Protein AF-A0A496R354-F1 (afdb_monomer)

pLDDT: mean 85.85, std 15.13, range [29.33, 98.62]

Nearest PDB structures (foldseek):
  5o6y-assembly1_A  TM=9.065E-01  e=8.892E-13  Bacillus cereus ATCC 14579
  6hm9-assembly1_A  TM=7.167E-01  e=6.277E-15  Bacillus anthracis
  7bkf-assembly1_A  TM=7.171E-01  e=6.649E-15  Bacillus anthracis
  5o6y-assembly4_D  TM=8.500E-01  e=4.455E-13  Bacillus cereus ATCC 14579
  2j13-assembly1_A  TM=8.876E-01  e=2.663E-10  Bacillus anthracis str. Ames

Secondary structure (DSSP, 8-state):
----PPP---TT--EEEE-TTSS-EEEEETTEEEEE-TTT--EEEEEE-SSEEEEEESSSSEEEEEESS-EEEEESSSS-EEEEE-SS-SEEEE-TTS-EEEEETTEEEEEETTTTEEEEES----TT-BPPP-EETTEEEEEETTEEEEEETTTTEEEESS--TTTTHHHH--------TT-GGGTEE-B--SSS-SEEEEEEEE-S--TTHHHHHHHHHHTT---EEEE-HHHHHH-HHHHHHHHHTT-EEEE--SS---TT-TTS---HHHHHHHHHHHHHHHHHHHS-PPPSEE--GGG---HHHHHHHHHTTPEEE--S----TT--TTSTTS-GGG---HHHHHHHHHHH--TTBEEEEEES--S--SS-GGGGHHHHHHHHHHTTPEE--HHHHHH----

Radius of gyration: 27.05 Å; Cα contacts (8 Å, |Δi|>4): 792; chains: 1; bounding box: 63×54×78 Å

Solvent-accessible surface area (backbone atoms only — not comparable to full-atom values): 23018 Å² total; per-residue (Å²): 133,84,86,79,86,77,88,78,91,57,81,64,63,76,48,76,48,66,31,93,87,54,68,38,28,39,33,37,21,66,58,20,36,40,33,22,34,67,91,78,64,46,77,75,47,75,46,81,33,90,44,47,74,47,74,47,68,79,51,91,53,32,34,37,38,36,26,68,46,37,28,33,41,32,40,75,84,47,96,55,66,48,51,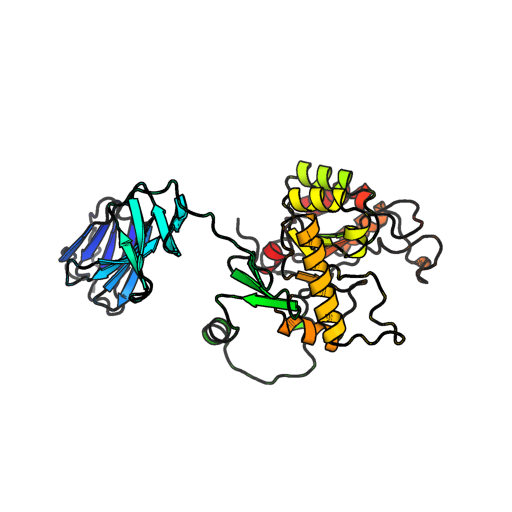69,47,67,64,39,68,81,45,64,23,28,40,95,83,71,42,46,34,36,30,39,95,92,40,33,32,36,54,38,78,93,77,70,33,57,39,82,46,92,70,75,86,61,93,60,47,41,72,77,75,51,65,54,98,50,35,38,52,51,78,54,98,91,37,46,34,39,33,32,62,76,82,38,41,43,41,54,73,77,61,66,84,68,67,63,50,69,74,73,58,81,78,95,77,77,96,61,102,74,58,63,74,80,61,38,51,30,56,35,46,71,79,68,58,42,38,29,23,56,30,35,38,34,46,71,39,67,54,62,47,69,59,46,54,50,51,35,54,76,70,71,53,47,31,27,35,28,43,14,30,47,20,43,74,72,36,49,69,63,44,33,54,52,64,68,69,68,44,50,42,24,35,26,31,33,59,89,56,73,80,81,42,82,94,52,82,75,43,43,68,51,54,40,51,29,46,36,50,25,45,50,54,47,25,73,67,54,79,48,80,56,50,58,40,30,35,46,48,93,65,62,81,50,72,54,56,51,56,41,32,53,78,30,61,37,44,39,46,48,62,61,42,81,51,60,76,73,54,28,73,83,33,88,74,77,54,44,92,70,54,69,50,35,68,57,31,41,53,50,41,69,72,67,60,50,43,11,27,23,37,64,43,65,42,28,72,87,57,62,53,99,60,52,48,64,81,45,42,68,59,44,51,51,52,41,46,74,72,61,36,46,69,32,26,61,69,43,38,68,77,51,79,75,134

Sequence (407 aa):
GENSFRNMNVPQLRRFVPSEDRRFMALLQDNGVSIRNPDTLKELRFLNHPDPRNLFWTDNAQVLIIGGRRIERVSTESNESDLLALSQVDKAGFDSQETLRAISGGRFYRWQADSKRWMETADTSTQALRIPRYETPGNRVYMEENNIIVRTINGFGNRMLFGGTDSIKNALSVSPESVSLNNIDEQVFSHGSRTRGKTVSLVFNAIDGDLGLGDVLSILKDYNLKVTFFINGDFIRRHPESTRILAESGHETASLFYTYMNMTDLRYRIDKNFVVKGLGRNEDIFFQETGKELSTFWHAPWYVVSPSILEATQEMNYLYIGRDVDPLDWIVSDGSTGIRDMYMRSADLVERVLEDVRPGSIIPVRIGRPGERDDYLFQMLDLLINGLLNGGYDIVTVGELKIGFRD

Structure (mmCIF, N/CA/C/O backbone):
data_AF-A0A496R354-F1
#
_entry.id   AF-A0A496R354-F1
#
loop_
_atom_site.group_PDB
_atom_site.id
_atom_site.type_symbol
_atom_site.label_atom_id
_atom_site.label_alt_id
_atom_site.label_comp_id
_atom_site.label_asym_id
_atom_site.label_entity_id
_atom_site.label_seq_id
_atom_site.pdbx_PDB_ins_code
_atom_site.Cartn_x
_atom_site.Cartn_y
_atom_site.Cartn_z
_atom_site.occupancy
_atom_site.B_iso_or_equiv
_atom_site.auth_seq_id
_atom_site.auth_comp_id
_atom_site.auth_asym_id
_atom_site.auth_atom_id
_atom_site.pdbx_PDB_model_num
ATOM 1 N N . GLY A 1 1 ? 1.263 -30.623 50.422 1.00 39.59 1 GLY A N 1
ATOM 2 C CA . GLY A 1 1 ? -0.031 -29.977 50.158 1.00 39.59 1 GLY A CA 1
ATOM 3 C C . GLY A 1 1 ? -0.560 -30.571 48.885 1.00 39.59 1 GLY A C 1
ATOM 4 O O . GLY A 1 1 ? 0.072 -30.387 47.856 1.00 39.59 1 GLY A O 1
ATOM 5 N N . GLU A 1 2 ? -1.602 -31.390 48.974 1.00 45.03 2 GLU A N 1
ATOM 6 C CA . GLU A 1 2 ? -2.209 -32.021 47.803 1.00 45.03 2 GLU A CA 1
ATOM 7 C C . GLU A 1 2 ? -2.917 -30.956 46.963 1.00 45.03 2 GLU A C 1
ATOM 9 O O . GLU A 1 2 ? -3.759 -30.214 47.467 1.00 45.03 2 GLU A O 1
ATOM 14 N N . ASN A 1 3 ? -2.568 -30.872 45.681 1.00 47.44 3 ASN A N 1
ATOM 15 C CA . ASN A 1 3 ? -3.302 -30.056 44.724 1.00 47.44 3 ASN A CA 1
ATOM 16 C C . ASN A 1 3 ? -4.665 -30.718 44.485 1.00 47.44 3 ASN A C 1
ATOM 18 O O . ASN A 1 3 ? -4.781 -31.647 43.687 1.00 47.44 3 ASN A O 1
ATOM 22 N N . SER A 1 4 ? -5.698 -30.268 45.199 1.00 59.19 4 SER A N 1
ATOM 23 C CA . SER A 1 4 ? -7.068 -30.716 44.960 1.00 59.19 4 SER A CA 1
ATOM 24 C C . SER A 1 4 ? -7.649 -29.963 43.762 1.00 59.19 4 SER A C 1
ATOM 26 O O . SER A 1 4 ? -7.869 -28.753 43.834 1.00 59.19 4 SER A O 1
ATOM 28 N N . PHE A 1 5 ? -7.928 -30.668 42.670 1.00 58.47 5 PHE A N 1
ATOM 29 C CA . PHE A 1 5 ? -8.654 -30.110 41.531 1.00 58.47 5 PHE A CA 1
ATOM 30 C C . PHE A 1 5 ? -10.160 -30.182 41.803 1.00 58.47 5 PHE A C 1
ATOM 32 O O . PHE A 1 5 ? -10.704 -31.255 42.057 1.00 58.47 5 PHE A O 1
ATOM 39 N N . ARG A 1 6 ? -10.847 -29.036 41.755 1.00 67.12 6 ARG A N 1
ATOM 40 C CA . ARG A 1 6 ? -12.313 -28.956 41.818 1.00 67.12 6 ARG A CA 1
ATOM 41 C C . ARG A 1 6 ? -12.852 -28.680 40.421 1.00 67.12 6 ARG A C 1
ATOM 43 O O . ARG A 1 6 ? -12.445 -27.712 39.788 1.00 67.12 6 ARG A O 1
ATOM 50 N N . ASN A 1 7 ? -13.768 -29.521 39.947 1.00 67.31 7 ASN A N 1
ATOM 51 C CA . ASN A 1 7 ? -14.420 -29.303 38.662 1.00 67.31 7 ASN A CA 1
ATOM 52 C C . ASN A 1 7 ? -15.418 -28.139 38.778 1.00 67.31 7 ASN A C 1
ATOM 54 O O . ASN A 1 7 ? -16.369 -28.197 39.561 1.00 67.31 7 ASN A O 1
ATOM 58 N N . MET A 1 8 ? -15.191 -27.079 38.006 1.00 67.31 8 MET A N 1
ATOM 59 C CA . MET A 1 8 ? -16.120 -25.966 37.857 1.00 67.31 8 MET A CA 1
ATOM 60 C C . MET A 1 8 ? -17.138 -26.306 36.773 1.00 67.31 8 MET A C 1
ATOM 62 O O . MET A 1 8 ? -16.877 -26.122 35.587 1.00 67.31 8 MET A O 1
ATOM 66 N N . ASN A 1 9 ? -18.323 -26.763 37.174 1.00 71.38 9 ASN A N 1
ATOM 67 C CA . ASN A 1 9 ? -19.427 -26.955 36.238 1.00 71.38 9 ASN A CA 1
ATOM 68 C C . ASN A 1 9 ? -20.041 -25.589 35.874 1.00 71.38 9 ASN A C 1
ATOM 70 O O . ASN A 1 9 ? -21.011 -25.142 36.486 1.00 71.38 9 ASN A O 1
ATOM 74 N N . VAL A 1 10 ? -19.404 -24.887 34.934 1.00 73.12 10 VAL A N 1
ATOM 75 C CA . VAL A 1 10 ? -19.848 -23.590 34.408 1.00 73.12 10 VAL A CA 1
ATOM 76 C C . VAL A 1 10 ? -20.311 -23.806 32.969 1.00 73.12 10 VAL A C 1
ATOM 78 O O . VAL A 1 10 ? -19.475 -24.011 32.086 1.00 73.12 10 VAL A O 1
ATOM 81 N N . PRO A 1 11 ? -21.629 -23.786 32.711 1.00 72.25 11 PRO A N 1
ATOM 82 C CA . PRO A 1 11 ? -22.158 -23.958 31.367 1.00 72.25 11 PRO A CA 1
ATOM 83 C C . PRO A 1 11 ? -21.615 -22.879 30.429 1.00 72.25 11 PRO A C 1
ATOM 85 O O . PRO A 1 11 ? -21.578 -21.703 30.799 1.00 72.25 11 PRO A O 1
ATOM 88 N N . GLN A 1 12 ? -21.233 -23.279 29.213 1.00 79.56 12 GLN A N 1
ATOM 89 C CA . GLN A 1 12 ? -20.872 -22.358 28.126 1.00 79.56 12 GLN A CA 1
ATOM 90 C C . GLN A 1 12 ? -19.709 -21.406 28.467 1.00 79.56 12 GLN A C 1
ATOM 92 O O . GLN A 1 12 ? -19.642 -20.285 27.965 1.00 79.56 12 GLN A O 1
ATOM 97 N N . LEU A 1 13 ? -18.782 -21.838 29.329 1.00 84.94 13 LEU A N 1
ATOM 98 C CA . LEU A 1 13 ? -17.576 -21.076 29.639 1.00 84.94 13 LEU A CA 1
ATOM 99 C C . LEU A 1 13 ? -16.685 -20.965 28.396 1.00 84.94 13 LEU A C 1
ATOM 101 O O . LEU A 1 13 ? -16.155 -21.963 27.913 1.00 84.94 13 LEU A O 1
ATOM 105 N N . ARG A 1 14 ? -16.472 -19.739 27.917 1.00 85.19 14 ARG A N 1
ATOM 106 C CA . ARG A 1 14 ? -15.541 -19.446 26.818 1.00 85.19 14 ARG A CA 1
ATOM 107 C C . ARG A 1 14 ? -14.157 -19.061 27.315 1.00 85.19 14 ARG A C 1
ATOM 109 O O . ARG A 1 14 ? -13.154 -19.399 26.693 1.00 85.19 14 ARG A O 1
ATOM 116 N N . ARG A 1 15 ? -14.099 -18.303 28.412 1.00 86.56 15 ARG A N 1
ATOM 117 C CA . ARG A 1 15 ? -12.855 -17.736 28.944 1.00 86.56 15 ARG A CA 1
ATOM 118 C C . ARG A 1 15 ? -12.978 -17.457 30.433 1.00 86.56 15 ARG A C 1
ATOM 120 O O . ARG A 1 15 ? -14.046 -17.078 30.898 1.00 86.56 15 ARG A O 1
ATOM 127 N N . PHE A 1 16 ? -11.871 -17.564 31.157 1.00 88.56 16 PHE A N 1
ATOM 128 C CA . PHE A 1 16 ? -11.748 -17.050 32.518 1.00 88.56 16 PHE A CA 1
ATOM 129 C C . PHE A 1 16 ? -10.645 -15.990 32.567 1.00 88.56 16 PHE A C 1
ATOM 131 O O . PHE A 1 16 ? -9.618 -16.133 31.900 1.00 88.56 16 PHE A O 1
ATOM 138 N N . VAL A 1 17 ? -10.861 -14.922 33.331 1.00 89.75 17 VAL A N 1
ATOM 139 C CA . VAL A 1 17 ? -9.905 -13.821 33.490 1.00 89.75 17 VAL A CA 1
ATOM 140 C C . VAL A 1 17 ? -9.882 -13.386 34.962 1.00 89.75 17 VAL A C 1
ATOM 142 O O . VAL A 1 17 ? -10.881 -12.846 35.453 1.00 89.75 17 VAL A O 1
ATOM 145 N N . PRO A 1 18 ? -8.785 -13.636 35.699 1.00 88.75 18 PRO A N 1
ATOM 146 C CA . PRO A 1 18 ? -8.646 -13.163 37.074 1.00 88.75 18 PRO A CA 1
ATOM 147 C C . PRO A 1 18 ? -8.460 -11.639 37.119 1.00 88.75 18 PRO A C 1
ATOM 149 O O . PRO A 1 18 ? -7.904 -11.061 36.182 1.00 88.75 18 PRO A O 1
ATOM 152 N N . SER A 1 19 ? -8.906 -11.002 38.205 1.00 87.69 19 SER A N 1
ATOM 153 C CA . SER A 1 19 ? -8.542 -9.614 38.512 1.00 87.69 19 SER A CA 1
ATOM 154 C C . SER A 1 19 ? -7.043 -9.504 38.799 1.00 87.69 19 SER A C 1
ATOM 156 O O . SER A 1 19 ? -6.378 -10.501 39.099 1.00 87.69 19 SER A O 1
ATOM 158 N N . GLU A 1 20 ? -6.500 -8.290 38.725 1.00 84.75 20 GLU A N 1
ATOM 159 C CA . GLU A 1 20 ? -5.068 -8.034 38.920 1.00 84.75 20 GLU A CA 1
ATOM 160 C C . GLU A 1 20 ? -4.589 -8.488 40.309 1.00 84.75 20 GLU A C 1
ATOM 162 O O . GLU A 1 20 ? -3.573 -9.170 40.445 1.00 84.75 20 GLU A O 1
ATOM 167 N N . ASP A 1 21 ? -5.392 -8.206 41.335 1.00 84.81 21 ASP A N 1
ATOM 168 C CA . ASP A 1 21 ? -5.161 -8.634 42.718 1.00 84.81 21 ASP A CA 1
ATOM 169 C C . ASP A 1 21 ? -5.607 -10.077 43.018 1.00 84.81 21 ASP A C 1
ATOM 171 O O . ASP A 1 21 ? -5.466 -10.550 44.148 1.00 84.81 21 ASP A O 1
ATOM 175 N N . ARG A 1 22 ? -6.167 -10.773 42.020 1.00 84.75 22 ARG A N 1
ATOM 176 C CA . ARG A 1 22 ? -6.720 -12.130 42.112 1.00 84.75 22 ARG A CA 1
ATOM 177 C C . ARG A 1 22 ? -7.799 -12.312 43.184 1.00 84.75 22 ARG A C 1
ATOM 179 O O . ARG A 1 22 ? -8.060 -13.444 43.579 1.00 84.75 22 ARG A O 1
ATOM 186 N N . ARG A 1 23 ? -8.457 -11.244 43.649 1.00 85.69 23 ARG A N 1
ATOM 187 C CA . ARG A 1 23 ? -9.617 -11.344 44.556 1.00 85.69 23 ARG A CA 1
ATOM 188 C C . ARG A 1 23 ? -10.891 -11.767 43.832 1.00 85.69 23 ARG A C 1
ATOM 190 O O . ARG A 1 23 ? -11.791 -12.330 44.457 1.00 85.69 23 ARG A O 1
ATOM 197 N N . PHE A 1 24 ? -10.963 -11.523 42.526 1.00 89.25 24 PHE A N 1
ATOM 198 C CA . PHE A 1 24 ? -12.112 -11.843 41.695 1.00 89.25 24 PHE A CA 1
ATOM 199 C C . PHE A 1 24 ? -11.705 -12.647 40.464 1.00 89.25 24 PHE A C 1
ATOM 201 O O . PHE A 1 24 ? -10.584 -12.568 39.961 1.00 89.25 24 PHE A O 1
ATOM 208 N N . MET A 1 25 ? -12.657 -13.420 39.956 1.00 90.12 25 MET A N 1
ATOM 209 C CA . MET A 1 25 ? -12.537 -14.150 38.705 1.00 90.12 25 MET A CA 1
ATOM 210 C C . MET A 1 25 ? -13.749 -13.847 37.834 1.00 90.12 25 MET A C 1
ATOM 212 O O . MET A 1 25 ? -14.879 -14.107 38.240 1.00 90.12 25 MET A O 1
ATOM 216 N N . ALA A 1 26 ? -13.514 -13.317 36.636 1.00 91.38 26 ALA A N 1
ATOM 217 C CA . ALA A 1 26 ? -14.548 -13.127 35.632 1.00 91.38 26 ALA A CA 1
ATOM 218 C C . ALA A 1 26 ? -14.591 -14.335 34.692 1.00 91.38 26 ALA A C 1
ATOM 220 O O . ALA A 1 26 ? -13.569 -14.752 34.147 1.00 91.38 26 ALA A O 1
ATOM 221 N N . LEU A 1 27 ? -15.781 -14.885 34.493 1.00 92.19 27 LEU A N 1
ATOM 222 C CA . LEU A 1 27 ? -16.057 -16.020 33.626 1.00 92.19 27 LEU A CA 1
ATOM 223 C C . LEU A 1 27 ? -16.936 -15.552 32.472 1.00 92.19 27 LEU A C 1
ATOM 225 O O . LEU A 1 27 ? -18.087 -15.176 32.677 1.00 92.19 27 LEU A O 1
ATOM 229 N N . LEU A 1 28 ? -16.382 -15.564 31.266 1.00 91.94 28 LEU A N 1
ATOM 230 C CA . LEU A 1 28 ? -17.064 -15.188 30.036 1.00 91.94 28 LEU A CA 1
ATOM 231 C C . LEU A 1 28 ? -17.943 -16.347 29.553 1.00 91.94 28 LEU A C 1
ATOM 233 O O . LEU A 1 28 ? -17.433 -17.443 29.303 1.00 91.94 28 LEU A O 1
ATOM 237 N N . GLN A 1 29 ? -19.235 -16.087 29.388 1.00 91.56 29 GLN A 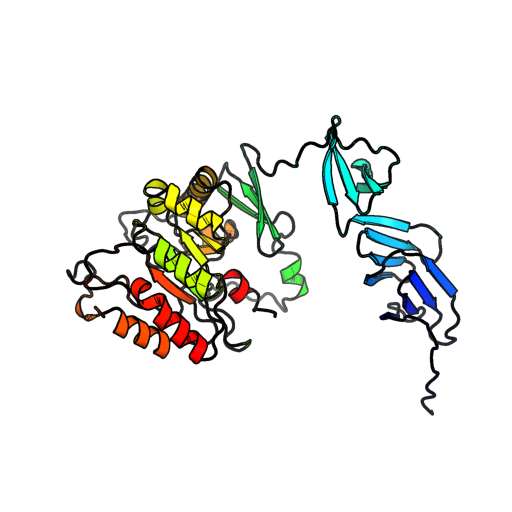N 1
ATOM 238 C CA . GLN A 1 29 ? -20.250 -17.040 28.934 1.00 91.56 29 GLN A CA 1
ATOM 239 C C . GLN A 1 29 ? -21.018 -16.468 27.734 1.00 91.56 29 GLN A C 1
ATOM 241 O O . GLN A 1 29 ? -20.918 -15.279 27.443 1.00 91.56 29 GLN A O 1
ATOM 246 N N . ASP A 1 30 ? -21.802 -17.292 27.036 1.00 87.88 30 ASP A N 1
ATOM 247 C CA . ASP A 1 30 ? -22.522 -16.881 25.816 1.00 87.88 30 ASP A CA 1
ATOM 248 C C . ASP A 1 30 ? -23.479 -15.690 26.026 1.00 87.88 30 ASP A C 1
ATOM 250 O O . ASP A 1 30 ? -23.699 -14.904 25.110 1.00 87.88 30 ASP A O 1
ATOM 254 N N . ASN A 1 31 ? -24.035 -15.543 27.229 1.00 89.00 31 ASN A N 1
ATOM 255 C CA . ASN A 1 31 ? -25.054 -14.550 27.580 1.00 89.00 31 ASN A CA 1
ATOM 256 C C . ASN A 1 31 ? -24.581 -13.495 28.599 1.00 89.00 31 ASN A C 1
ATOM 258 O O . ASN A 1 31 ? -25.395 -12.718 29.112 1.00 89.00 31 ASN A O 1
ATOM 262 N N . GLY A 1 32 ? -23.290 -13.471 28.941 1.00 91.12 32 GLY A N 1
ATOM 263 C CA . GLY A 1 32 ? -22.784 -12.527 29.930 1.00 91.12 32 GLY A CA 1
ATOM 264 C C . GLY A 1 32 ? -21.460 -12.909 30.573 1.00 91.12 32 GLY A C 1
ATOM 265 O O . GLY A 1 32 ? -20.679 -13.702 30.049 1.00 91.12 32 GLY A O 1
ATOM 266 N N . VAL A 1 33 ? -21.206 -12.297 31.726 1.00 91.69 33 VAL A N 1
ATOM 267 C CA . VAL A 1 33 ? -19.998 -12.506 32.525 1.00 91.69 33 VAL A CA 1
ATOM 268 C C . VAL A 1 33 ? -20.383 -12.810 33.969 1.00 91.69 33 VAL A C 1
ATOM 270 O O . VAL A 1 33 ? -21.005 -11.986 34.633 1.00 91.69 33 VAL A O 1
ATOM 273 N N . SER A 1 34 ? -19.960 -13.960 34.487 1.00 91.88 34 SER A N 1
ATOM 274 C CA . SER A 1 34 ? -20.090 -14.309 35.905 1.00 91.88 34 SER A CA 1
ATOM 275 C C . SER A 1 34 ? -18.842 -13.867 36.674 1.00 91.88 34 SER A C 1
ATOM 277 O O . SER A 1 34 ? -17.731 -14.286 36.359 1.00 91.88 34 SER A O 1
ATOM 279 N N . ILE A 1 35 ? -19.010 -13.018 37.686 1.00 91.19 35 ILE A N 1
ATOM 280 C CA . ILE A 1 35 ? -17.955 -12.621 38.621 1.00 91.19 35 ILE A CA 1
ATOM 281 C C . ILE A 1 35 ? -18.027 -13.535 39.840 1.00 91.19 35 ILE A C 1
ATOM 283 O O . ILE A 1 35 ? -19.060 -13.627 40.508 1.00 91.19 35 ILE A O 1
ATOM 287 N N . ARG A 1 36 ? -16.923 -14.212 40.147 1.00 90.56 36 ARG A N 1
ATOM 288 C CA . ARG A 1 36 ? -16.831 -15.209 41.216 1.00 90.56 36 ARG A CA 1
ATOM 289 C C . ARG A 1 36 ? -15.663 -14.936 42.146 1.00 90.56 36 ARG A C 1
ATOM 291 O O . ARG A 1 36 ? -14.668 -14.328 41.756 1.00 90.56 36 ARG A O 1
ATOM 298 N N . ASN A 1 37 ? -15.774 -15.435 43.371 1.00 88.38 37 ASN A N 1
ATOM 299 C CA . ASN A 1 37 ? -14.633 -15.522 44.272 1.00 88.38 37 ASN A CA 1
ATOM 300 C C . ASN A 1 37 ? -13.766 -16.742 43.873 1.00 88.38 37 ASN A C 1
ATOM 302 O O . ASN A 1 37 ? -14.313 -17.839 43.750 1.00 88.38 37 ASN A O 1
ATOM 306 N N . PRO A 1 38 ? -12.448 -16.584 43.664 1.00 85.75 38 PRO A N 1
ATOM 307 C CA . PRO A 1 38 ? -11.589 -17.651 43.151 1.00 85.75 38 PRO A CA 1
ATOM 308 C C . PRO A 1 38 ? -11.372 -18.803 44.143 1.00 85.75 38 PRO A C 1
ATOM 310 O O . PRO A 1 38 ? -11.247 -19.945 43.708 1.00 85.75 38 PRO A O 1
ATOM 313 N N . ASP A 1 39 ? -11.394 -18.541 45.453 1.00 84.88 39 ASP A N 1
ATOM 314 C CA . ASP A 1 39 ? -11.151 -19.564 46.484 1.00 84.88 39 ASP A CA 1
ATOM 315 C C . ASP A 1 39 ? -12.384 -20.445 46.729 1.00 84.88 39 ASP A C 1
ATOM 317 O O . ASP A 1 39 ? -12.306 -21.665 46.891 1.00 84.88 39 ASP A O 1
ATOM 321 N N . THR A 1 40 ? -13.557 -19.814 46.770 1.00 85.75 40 THR A N 1
ATOM 322 C CA . THR A 1 40 ? -14.833 -20.471 47.089 1.00 85.75 40 THR A CA 1
ATOM 323 C C . THR A 1 40 ? -15.617 -20.886 45.850 1.00 85.75 40 THR A C 1
ATOM 325 O O . THR A 1 40 ? -16.540 -21.691 45.965 1.00 85.75 40 THR A O 1
ATOM 328 N N . LEU A 1 41 ? -15.280 -20.334 44.679 1.00 81.50 41 LEU A N 1
ATOM 329 C CA . LEU A 1 41 ? -15.996 -20.479 43.404 1.00 81.50 41 LEU A CA 1
ATOM 330 C C . LEU A 1 41 ? -17.457 -20.012 43.439 1.00 81.50 41 LEU A C 1
ATOM 332 O O . LEU A 1 41 ? -18.214 -20.253 42.494 1.00 81.50 41 LEU A O 1
ATOM 336 N N . LYS A 1 42 ? -17.858 -19.327 44.514 1.00 87.50 42 LYS A N 1
ATOM 337 C CA . LYS A 1 42 ? -19.197 -18.774 44.663 1.00 87.50 42 LYS A CA 1
ATOM 338 C C . LYS A 1 42 ? -19.378 -17.626 43.677 1.00 87.50 42 LYS A C 1
ATOM 340 O O . LYS A 1 42 ? -18.540 -16.725 43.603 1.00 87.50 42 LYS A O 1
ATOM 345 N N . GLU A 1 43 ? -20.484 -17.662 42.941 1.00 88.69 43 GLU A N 1
ATOM 346 C CA . GLU A 1 43 ? -20.899 -16.541 42.109 1.00 88.69 43 GLU A CA 1
ATOM 347 C C . GLU A 1 43 ? -21.288 -15.361 42.996 1.00 88.69 43 GLU A C 1
ATOM 349 O O . GLU A 1 43 ? -22.134 -15.477 43.884 1.00 88.69 43 GLU A O 1
ATOM 354 N N . LEU A 1 44 ? -20.606 -14.243 42.776 1.00 89.00 44 LEU A N 1
ATOM 355 C CA . LEU A 1 44 ? -20.870 -12.981 43.451 1.00 89.00 44 LEU A CA 1
ATOM 356 C C . LEU A 1 44 ? -21.882 -12.171 42.649 1.00 89.00 44 LEU A C 1
ATOM 358 O O . LEU A 1 44 ? -22.755 -11.530 43.230 1.00 89.00 44 LEU A O 1
ATOM 362 N N . ARG A 1 45 ? -21.763 -12.202 41.315 1.00 89.69 45 ARG A N 1
ATOM 363 C CA . ARG A 1 45 ? -22.610 -11.425 40.414 1.00 89.69 45 ARG A CA 1
ATOM 364 C C . ARG A 1 45 ? -22.605 -11.982 38.997 1.00 89.69 45 ARG A C 1
ATOM 366 O O . ARG A 1 45 ? -21.599 -12.525 38.554 1.00 89.69 45 ARG A O 1
ATOM 373 N N . PHE A 1 46 ? -23.692 -11.757 38.269 1.00 90.44 46 PHE A N 1
ATOM 374 C CA . PHE A 1 46 ? -23.779 -12.004 36.835 1.00 90.44 46 PHE A CA 1
ATOM 375 C C . PHE A 1 46 ? -24.049 -10.694 36.085 1.00 90.44 46 PHE A C 1
ATOM 377 O O . PHE A 1 46 ? -24.963 -9.947 36.438 1.00 90.44 46 PHE A O 1
ATOM 384 N N . LEU A 1 47 ? -23.239 -10.401 35.071 1.00 90.00 47 LEU A N 1
ATOM 385 C CA . LEU A 1 47 ? -23.344 -9.224 34.215 1.00 90.00 47 LEU A CA 1
ATOM 386 C C . LEU A 1 47 ? -23.933 -9.656 32.871 1.00 90.00 47 LEU A C 1
ATOM 388 O O . LEU A 1 47 ? -23.259 -10.306 32.072 1.00 90.00 47 LEU A O 1
ATOM 392 N N . ASN A 1 48 ? -25.193 -9.297 32.626 1.00 89.62 48 ASN A N 1
ATOM 393 C CA . ASN A 1 48 ? -25.876 -9.625 31.377 1.00 89.62 48 ASN A CA 1
ATOM 394 C C . ASN A 1 48 ? -25.230 -8.890 30.199 1.00 89.62 48 ASN A C 1
ATOM 396 O O . ASN A 1 48 ? -25.117 -7.664 30.212 1.00 89.62 48 ASN A O 1
ATOM 400 N N . HIS A 1 49 ? -24.882 -9.628 29.148 1.00 89.06 49 HIS A N 1
ATOM 401 C CA . HIS A 1 49 ? -24.417 -9.042 27.898 1.00 89.06 49 HIS A CA 1
ATOM 402 C C . HIS A 1 49 ? -24.882 -9.913 26.718 1.00 89.06 49 HIS A C 1
ATOM 404 O O . HIS A 1 49 ? -24.697 -11.124 26.762 1.00 89.06 49 HIS A O 1
ATOM 410 N N . PRO A 1 50 ? -25.473 -9.342 25.652 1.00 86.50 50 PRO A N 1
ATOM 411 C CA . PRO A 1 50 ? -26.139 -10.130 24.609 1.00 86.50 50 PRO A CA 1
ATOM 412 C C . PRO A 1 50 ? -25.193 -10.981 23.749 1.00 86.50 50 PRO A C 1
ATOM 414 O O . PRO A 1 50 ? -25.604 -12.022 23.255 1.00 86.50 50 PRO A O 1
ATOM 417 N N . ASP A 1 51 ? -23.956 -10.525 23.535 1.00 89.94 51 ASP A N 1
ATOM 418 C CA . ASP A 1 51 ? -22.941 -11.261 22.763 1.00 89.94 51 ASP A CA 1
ATOM 419 C C . ASP A 1 51 ? -21.521 -10.856 23.195 1.00 89.94 51 ASP A C 1
ATOM 421 O O . ASP A 1 51 ? -20.879 -10.044 22.518 1.00 89.94 51 ASP A O 1
ATOM 425 N N . PRO A 1 52 ? -21.049 -11.283 24.380 1.00 90.81 52 PRO A N 1
ATOM 426 C CA . PRO A 1 52 ? -19.730 -10.916 24.864 1.00 90.81 52 PRO A CA 1
ATOM 427 C C . PRO A 1 52 ? -18.669 -11.805 24.188 1.00 90.81 52 PRO A C 1
ATOM 429 O O . PRO A 1 52 ? -18.745 -13.034 24.183 1.00 90.81 52 PRO A O 1
ATOM 432 N N . ARG A 1 53 ? -17.663 -11.176 23.575 1.00 90.38 53 ARG A N 1
ATOM 433 C CA . ARG A 1 53 ? -16.599 -11.863 22.820 1.00 90.38 53 ARG A CA 1
ATOM 434 C C . ARG A 1 53 ? -15.296 -11.900 23.593 1.00 90.38 53 ARG A C 1
ATOM 436 O O . ARG A 1 53 ? -14.561 -12.880 23.520 1.00 90.38 53 ARG A O 1
ATOM 443 N N . ASN A 1 54 ? -15.016 -10.831 24.329 1.00 91.50 54 ASN A N 1
ATOM 444 C CA . ASN A 1 54 ? -13.828 -10.714 25.150 1.00 91.50 54 ASN A CA 1
ATOM 445 C C . ASN A 1 54 ? -14.103 -9.866 26.395 1.00 91.50 54 ASN A C 1
ATOM 447 O O . ASN A 1 54 ? -15.092 -9.133 26.452 1.00 91.50 54 ASN A O 1
ATOM 451 N N . LEU A 1 55 ? -13.223 -9.965 27.386 1.00 91.12 55 LEU A N 1
ATOM 452 C CA . LEU A 1 55 ? -13.306 -9.197 28.620 1.00 91.12 55 LEU A CA 1
ATOM 453 C C . LEU A 1 55 ? -11.909 -8.877 29.157 1.00 91.12 55 LEU A C 1
ATOM 455 O O . LEU A 1 55 ? -11.010 -9.717 29.107 1.00 91.12 55 LEU A O 1
ATOM 459 N N . PHE A 1 56 ? -11.775 -7.672 29.709 1.00 91.19 56 PHE A N 1
ATOM 460 C CA . PHE A 1 56 ? -10.603 -7.201 30.437 1.00 91.19 56 PHE A CA 1
ATOM 461 C C . PHE A 1 56 ? -11.028 -6.510 31.732 1.00 91.19 56 PHE A C 1
ATOM 463 O O . PHE A 1 56 ? -12.055 -5.839 31.767 1.00 91.19 56 PHE A O 1
ATOM 470 N N . TRP A 1 57 ? -10.235 -6.641 32.788 1.00 88.56 57 TRP A N 1
ATOM 471 C CA . TRP A 1 57 ? -10.371 -5.788 33.967 1.00 88.56 57 TRP A CA 1
ATOM 472 C C . TRP A 1 57 ? -9.698 -4.447 33.669 1.00 88.56 57 TRP A C 1
ATOM 474 O O . TRP A 1 57 ? -8.570 -4.438 33.179 1.00 88.56 57 TRP A O 1
ATOM 484 N N . THR A 1 58 ? -10.386 -3.328 33.904 1.00 85.19 58 THR A N 1
ATOM 485 C CA . THR A 1 58 ? -9.737 -2.002 33.849 1.00 85.19 58 THR A CA 1
ATOM 486 C C . THR A 1 58 ? -9.105 -1.639 35.185 1.00 85.19 58 THR A C 1
ATOM 488 O O . THR A 1 58 ? -8.085 -0.962 35.222 1.00 85.19 58 THR A O 1
ATOM 491 N N . ASP A 1 59 ? -9.718 -2.114 36.263 1.00 83.69 59 ASP A N 1
ATOM 492 C CA . ASP A 1 59 ? -9.243 -2.091 37.641 1.00 83.69 59 ASP A CA 1
ATOM 493 C C . ASP A 1 59 ? -9.970 -3.224 38.399 1.00 83.69 59 ASP A C 1
ATOM 495 O O . ASP A 1 59 ? -10.609 -4.073 37.781 1.00 83.69 59 ASP A O 1
ATOM 499 N N . ASN A 1 60 ? -9.894 -3.269 39.731 1.00 80.88 60 ASN A N 1
ATOM 500 C CA . ASN A 1 60 ? -10.537 -4.333 40.518 1.00 80.88 60 ASN A CA 1
ATOM 501 C C . ASN A 1 60 ? -12.057 -4.142 40.736 1.00 80.88 60 ASN A C 1
ATOM 503 O O . ASN A 1 60 ? -12.706 -5.037 41.280 1.00 80.88 60 ASN A O 1
ATOM 507 N N . ALA A 1 61 ? -12.629 -3.009 40.324 1.00 85.00 61 ALA A N 1
ATOM 508 C CA . ALA A 1 61 ? -14.041 -2.645 40.469 1.00 85.00 61 ALA A CA 1
ATOM 509 C C . ALA A 1 61 ? -14.779 -2.523 39.120 1.00 85.00 61 ALA A C 1
ATOM 511 O O . ALA A 1 61 ? -16.003 -2.379 39.087 1.00 85.00 61 ALA A O 1
ATOM 512 N N . GLN A 1 62 ? -14.065 -2.568 37.995 1.00 89.56 62 GLN A N 1
ATOM 513 C CA . GLN A 1 62 ? -14.625 -2.351 36.666 1.00 89.56 62 GLN A CA 1
ATOM 514 C C . GLN A 1 62 ? -14.104 -3.369 35.653 1.00 89.56 62 GLN A C 1
ATOM 516 O O . GLN A 1 62 ? -12.913 -3.679 35.570 1.00 89.56 62 GLN A O 1
ATOM 521 N N . VAL A 1 63 ? -15.026 -3.855 34.824 1.00 90.88 63 VAL A N 1
ATOM 522 C CA . VAL A 1 63 ? -14.723 -4.735 33.696 1.00 90.88 63 VAL A CA 1
ATOM 523 C C . VAL A 1 63 ? -15.099 -4.067 32.384 1.00 90.88 63 VAL A C 1
ATOM 525 O O . VAL A 1 63 ? -16.173 -3.489 32.231 1.00 90.88 63 VAL A O 1
ATOM 528 N N . LEU A 1 64 ? -14.207 -4.173 31.410 1.00 92.94 64 LEU A N 1
ATOM 529 C CA . LEU A 1 64 ? -14.454 -3.845 30.019 1.00 92.94 64 LEU A CA 1
ATOM 530 C C . LEU A 1 64 ? -14.943 -5.103 29.304 1.00 92.94 64 LEU A C 1
ATOM 532 O O . LEU A 1 64 ? -14.187 -6.063 29.143 1.00 92.94 64 LEU A O 1
ATOM 536 N N . ILE A 1 65 ? -16.194 -5.097 28.856 1.00 92.50 65 ILE A N 1
ATOM 537 C CA . ILE A 1 65 ? -16.776 -6.182 28.067 1.00 92.50 65 ILE A CA 1
ATOM 538 C C . ILE A 1 65 ? -16.743 -5.760 26.600 1.00 92.50 65 ILE A C 1
ATOM 540 O O . ILE A 1 65 ? -17.377 -4.782 26.203 1.00 92.50 65 ILE A O 1
ATOM 544 N N . ILE A 1 66 ? -15.993 -6.507 25.790 1.00 92.69 66 ILE A N 1
ATOM 545 C CA . ILE A 1 66 ? -15.933 -6.322 24.340 1.00 92.69 66 ILE A CA 1
ATOM 546 C C . ILE A 1 66 ? -16.939 -7.280 23.721 1.00 92.69 66 ILE A C 1
ATOM 548 O O . ILE A 1 66 ? -16.701 -8.486 23.603 1.00 92.69 66 ILE A O 1
ATOM 552 N N . GLY A 1 67 ? -18.090 -6.736 23.357 1.00 91.88 67 GLY A N 1
ATOM 553 C CA . GLY A 1 67 ? -19.142 -7.451 22.665 1.00 91.88 67 GLY A CA 1
ATOM 554 C C . GLY A 1 67 ? -19.022 -7.383 21.150 1.00 91.88 67 GLY A C 1
ATOM 555 O O . GLY A 1 67 ? -18.300 -6.546 20.605 1.00 91.88 67 GLY A O 1
ATOM 556 N N . GLY A 1 68 ? -19.806 -8.217 20.463 1.00 89.75 68 GLY A N 1
ATOM 557 C CA . GLY A 1 68 ? -19.864 -8.228 18.997 1.00 89.75 68 GLY A CA 1
ATOM 558 C C . GLY A 1 68 ? -20.299 -6.891 18.383 1.00 89.75 68 GLY A C 1
ATOM 559 O O . GLY A 1 68 ? -19.879 -6.557 17.283 1.00 89.75 68 GLY A O 1
ATOM 560 N N . ARG A 1 69 ? -21.099 -6.090 19.102 1.00 90.44 69 ARG A N 1
ATOM 561 C CA . ARG A 1 69 ? -21.628 -4.804 18.603 1.00 90.44 69 ARG A CA 1
ATOM 562 C C . ARG A 1 69 ? -21.325 -3.591 19.472 1.00 90.44 69 ARG A C 1
ATOM 564 O O . ARG A 1 69 ? -21.410 -2.466 18.989 1.00 90.44 69 ARG A O 1
ATOM 571 N N . ARG A 1 70 ? -20.976 -3.800 20.740 1.00 91.25 70 ARG A N 1
ATOM 572 C CA . ARG A 1 70 ? -20.751 -2.734 21.719 1.00 91.25 70 ARG A CA 1
ATOM 573 C C . ARG A 1 70 ? -19.598 -3.075 22.647 1.00 91.25 70 A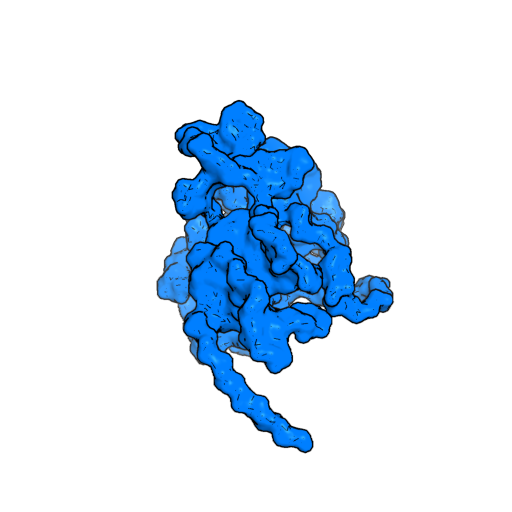RG A C 1
ATOM 575 O O . ARG A 1 70 ? -19.389 -4.242 22.970 1.00 91.25 70 ARG A O 1
ATOM 582 N N . ILE A 1 71 ? -18.891 -2.041 23.075 1.00 91.75 71 ILE A N 1
ATOM 583 C CA . ILE A 1 71 ? -17.865 -2.099 24.107 1.00 91.75 71 ILE A CA 1
ATOM 584 C C . ILE A 1 71 ? -18.387 -1.303 25.290 1.00 91.75 71 ILE A C 1
ATOM 586 O O . ILE A 1 71 ? -18.629 -0.098 25.181 1.00 91.75 71 ILE A O 1
ATOM 590 N N . GLU A 1 72 ? -18.562 -1.982 26.413 1.00 91.75 72 GLU A N 1
ATOM 591 C CA . GLU A 1 72 ? -19.145 -1.406 27.619 1.00 91.75 72 GLU A CA 1
ATOM 592 C C . GLU A 1 72 ? -18.171 -1.549 28.779 1.00 91.75 72 GLU A C 1
ATOM 594 O O . GLU A 1 72 ? -17.525 -2.585 28.947 1.00 91.75 72 GLU A O 1
ATOM 599 N N . ARG A 1 73 ? -18.080 -0.504 29.596 1.00 91.06 73 ARG A N 1
ATOM 600 C CA . ARG A 1 73 ? -17.439 -0.575 30.901 1.00 91.06 73 ARG A CA 1
ATOM 601 C C . ARG A 1 73 ? -18.516 -0.778 31.944 1.00 91.06 73 ARG A C 1
ATOM 603 O O . ARG A 1 73 ? -19.411 0.049 32.065 1.00 91.06 73 ARG A O 1
ATOM 610 N N . VAL A 1 74 ? -18.438 -1.877 32.673 1.00 91.44 74 VAL A N 1
ATOM 611 C CA . VAL A 1 74 ? -19.451 -2.278 33.644 1.00 91.44 74 VAL A CA 1
ATOM 612 C C . VAL A 1 74 ? -18.821 -2.311 35.024 1.00 91.44 74 VAL A C 1
ATOM 614 O O . VAL A 1 74 ? -17.759 -2.906 35.218 1.00 91.44 74 VAL A O 1
ATOM 617 N N . SER A 1 75 ? -19.479 -1.666 35.982 1.00 88.31 75 SER A N 1
ATOM 618 C CA . SER A 1 75 ? -19.083 -1.736 37.386 1.00 88.31 75 SER A CA 1
ATOM 619 C C . SER A 1 75 ? -19.390 -3.123 37.951 1.00 88.31 75 SER A C 1
ATOM 621 O O . SER A 1 75 ? -20.481 -3.665 37.756 1.00 88.31 75 SER A O 1
ATOM 623 N N . THR A 1 76 ? -18.447 -3.710 38.684 1.00 82.94 76 THR A N 1
ATOM 624 C CA . THR A 1 76 ? -18.680 -4.964 39.413 1.00 82.94 76 THR A CA 1
ATOM 625 C C . THR A 1 76 ? -19.463 -4.739 40.703 1.00 82.94 76 THR A C 1
ATOM 627 O O . THR A 1 76 ? -20.103 -5.675 41.189 1.00 82.94 76 THR A O 1
ATOM 630 N N . GLU A 1 77 ? -19.552 -3.495 41.179 1.00 82.50 77 GLU A N 1
ATOM 631 C CA . GLU A 1 77 ? -20.261 -3.109 42.405 1.00 82.50 77 GLU A CA 1
ATOM 632 C C . GLU A 1 77 ? -21.663 -2.530 42.141 1.00 82.50 77 GLU A C 1
ATOM 634 O O . GLU A 1 77 ? -22.592 -2.811 42.897 1.00 82.50 77 GLU A O 1
ATOM 639 N N . SER A 1 78 ? -21.854 -1.776 41.049 1.00 81.12 78 SER A N 1
ATOM 640 C CA . SER A 1 78 ? -23.135 -1.143 40.679 1.00 81.12 78 SER A CA 1
ATOM 641 C C . SER A 1 78 ? -23.707 -1.704 39.371 1.00 81.12 78 SER A C 1
ATOM 643 O O . SER A 1 78 ? -22.985 -2.270 38.553 1.00 81.12 78 SER A O 1
ATOM 645 N N . ASN A 1 79 ? -25.019 -1.567 39.138 1.00 74.00 79 ASN A N 1
ATOM 646 C CA . ASN A 1 79 ? -25.675 -1.917 37.858 1.00 74.00 79 ASN A CA 1
ATOM 647 C C . ASN A 1 79 ? -25.406 -0.900 36.737 1.00 74.00 79 ASN A C 1
ATOM 649 O O . ASN A 1 79 ? -26.079 -0.922 35.709 1.00 74.00 79 ASN A O 1
ATOM 653 N N . GLU A 1 80 ? -24.441 -0.008 36.929 1.00 81.94 80 GLU A N 1
ATOM 654 C CA . GLU A 1 80 ? -24.097 1.004 35.947 1.00 81.94 80 GLU A CA 1
ATOM 655 C C . GLU A 1 80 ? -23.176 0.411 34.880 1.00 81.94 80 GLU A C 1
ATOM 657 O O . GLU A 1 80 ? -22.198 -0.292 35.166 1.00 81.94 80 GLU A O 1
ATOM 662 N N . SER A 1 81 ? -23.511 0.715 33.632 1.00 85.44 81 SER A N 1
ATOM 663 C CA . SER A 1 81 ? -22.718 0.379 32.461 1.00 85.44 81 SER A CA 1
ATOM 664 C C . SER A 1 81 ? -22.553 1.620 31.598 1.00 85.44 81 SER A C 1
ATOM 666 O O . SER A 1 81 ? -23.543 2.225 31.184 1.00 85.44 81 SER A O 1
ATOM 668 N N . ASP A 1 82 ? -21.310 1.955 31.285 1.00 87.56 82 ASP A N 1
ATOM 669 C CA . ASP A 1 82 ? -20.957 3.032 30.375 1.00 87.56 82 ASP A CA 1
ATOM 670 C C . ASP A 1 82 ? -20.656 2.451 28.989 1.00 87.56 82 ASP A C 1
ATOM 672 O O . ASP A 1 82 ? -19.695 1.698 28.806 1.00 87.56 82 ASP A O 1
ATOM 676 N N . LEU A 1 83 ? -21.461 2.820 27.990 1.00 90.25 83 LEU A N 1
ATOM 677 C CA . LEU A 1 83 ? -21.193 2.494 26.591 1.00 90.25 83 LEU A CA 1
ATOM 678 C C . LEU A 1 83 ? -20.030 3.352 26.077 1.00 90.25 83 LEU A C 1
ATOM 680 O O . LEU A 1 83 ? -20.158 4.568 25.928 1.00 90.25 83 LEU A O 1
ATOM 684 N N . LEU A 1 84 ? -18.898 2.714 25.785 1.00 88.31 84 LEU A N 1
ATOM 685 C CA . LEU A 1 84 ? -17.688 3.404 25.336 1.00 88.31 84 LEU A CA 1
ATOM 686 C C . LEU A 1 84 ? -17.611 3.501 23.816 1.00 88.31 84 LEU A C 1
ATOM 688 O O . LEU A 1 84 ? -17.278 4.554 23.276 1.00 88.31 84 LEU A O 1
ATOM 692 N N . ALA A 1 85 ? -17.910 2.405 23.122 1.00 89.50 85 ALA A N 1
ATOM 693 C CA . ALA A 1 85 ? -17.797 2.332 21.672 1.00 89.50 85 ALA A CA 1
ATOM 694 C C . ALA A 1 85 ? -18.778 1.319 21.078 1.00 89.50 85 ALA A C 1
ATOM 696 O O . ALA A 1 85 ? -19.260 0.411 21.756 1.00 89.50 85 ALA A O 1
ATOM 697 N N . LEU A 1 86 ? -19.041 1.464 19.782 1.00 91.00 86 LEU A N 1
ATOM 698 C CA . LEU A 1 86 ? -19.787 0.497 18.986 1.00 91.00 86 LEU A CA 1
ATOM 699 C C . LEU A 1 86 ? -18.776 -0.354 18.210 1.00 91.00 86 LEU A C 1
ATOM 701 O O . LEU A 1 86 ? -18.096 0.161 17.328 1.00 91.00 86 LEU A O 1
ATOM 705 N N . SER A 1 87 ? -18.658 -1.639 18.552 1.00 87.62 87 SER A N 1
ATOM 706 C CA . SER A 1 87 ? -17.699 -2.569 17.931 1.00 87.62 87 SER A CA 1
ATOM 707 C C . SER A 1 87 ? -18.017 -2.854 16.463 1.00 87.62 87 SER A C 1
ATOM 709 O O . SER A 1 87 ? -17.124 -3.165 15.683 1.00 87.62 87 SER A O 1
ATOM 711 N N . GLN A 1 88 ? -19.296 -2.776 16.093 1.00 89.19 88 GLN A N 1
ATOM 712 C CA . GLN A 1 88 ? -19.766 -3.008 14.734 1.00 89.19 88 GLN A CA 1
ATOM 713 C C . GLN A 1 88 ? -20.924 -2.061 14.452 1.00 89.19 88 GLN A C 1
ATOM 715 O O . GLN A 1 88 ? -21.938 -2.088 15.149 1.00 89.19 88 GLN A O 1
ATOM 720 N N . VAL A 1 89 ? -20.771 -1.215 13.440 1.00 89.44 89 VAL A N 1
ATOM 721 C CA . VAL A 1 89 ? -21.767 -0.215 13.055 1.00 89.44 89 VAL A CA 1
ATOM 722 C C . VAL A 1 89 ? -22.298 -0.570 11.675 1.00 89.44 89 VAL A C 1
ATOM 724 O O . VAL A 1 89 ? -21.521 -0.751 10.745 1.00 89.44 89 VAL A O 1
ATOM 727 N N . ASP A 1 90 ? -23.620 -0.665 11.550 1.00 88.62 90 ASP A N 1
ATOM 728 C CA . ASP A 1 90 ? -24.291 -0.977 10.284 1.00 88.62 90 ASP A CA 1
ATOM 729 C C . ASP A 1 90 ? -24.361 0.255 9.380 1.00 88.62 90 ASP A C 1
ATOM 731 O O . ASP A 1 90 ? -24.190 0.177 8.167 1.00 88.62 90 ASP A O 1
ATOM 735 N N . LYS A 1 91 ? -24.627 1.416 9.983 1.00 87.25 91 LYS A N 1
ATOM 736 C CA . LYS A 1 91 ? -24.695 2.706 9.295 1.00 87.25 91 LYS A CA 1
ATOM 737 C C . LYS A 1 91 ? -24.332 3.821 10.264 1.00 87.25 91 LYS A C 1
ATOM 739 O O . LYS A 1 91 ? -24.822 3.829 11.387 1.00 87.25 91 LYS A O 1
ATOM 744 N N . ALA A 1 92 ? -23.538 4.789 9.823 1.00 88.50 92 ALA A N 1
ATOM 745 C CA . ALA A 1 92 ? -23.269 6.017 10.567 1.00 88.50 92 ALA A CA 1
ATOM 746 C C . ALA A 1 92 ? -23.345 7.239 9.653 1.00 88.50 92 ALA A C 1
ATOM 748 O O . ALA A 1 92 ? -23.156 7.137 8.441 1.00 88.50 92 ALA A O 1
ATOM 749 N N . GLY A 1 93 ? -23.623 8.396 10.242 1.00 88.00 93 GLY A N 1
ATOM 750 C CA . GLY A 1 93 ? -23.650 9.669 9.533 1.00 88.00 93 GLY A CA 1
ATOM 751 C C . GLY A 1 93 ? -24.035 10.820 10.448 1.00 88.00 93 GLY A C 1
ATOM 752 O O . GLY A 1 93 ? -24.263 10.633 11.641 1.00 88.00 93 GLY A O 1
ATOM 753 N N . PHE A 1 94 ? -24.115 12.015 9.878 1.00 86.69 94 PHE A N 1
ATOM 754 C CA . PHE A 1 94 ? -24.538 13.212 10.603 1.00 86.69 94 PHE A CA 1
ATOM 755 C C . PHE A 1 94 ? -26.003 13.512 10.299 1.00 86.69 94 PHE A C 1
ATOM 757 O O . PHE A 1 94 ? -26.414 13.420 9.140 1.00 86.69 94 PHE A O 1
ATOM 764 N N . ASP A 1 95 ? -26.782 13.853 11.324 1.00 86.25 95 ASP A N 1
ATOM 765 C CA . ASP A 1 95 ? -28.142 14.362 11.140 1.00 86.25 95 ASP A CA 1
ATOM 766 C C . ASP A 1 95 ? -28.147 15.837 10.682 1.00 86.25 95 ASP A C 1
ATOM 768 O O . ASP A 1 95 ? -27.099 16.455 10.472 1.00 86.25 95 ASP A O 1
ATOM 772 N N . SER A 1 96 ? -29.339 16.411 10.494 1.00 83.06 96 SER A N 1
ATOM 773 C CA . SER A 1 96 ? -29.513 17.805 10.057 1.00 83.06 96 SER A CA 1
ATOM 774 C C . SER A 1 96 ? -28.988 18.845 11.054 1.00 83.06 96 SER A C 1
ATOM 776 O O . SER A 1 96 ? -28.836 20.005 10.681 1.00 83.06 96 SER A O 1
ATOM 778 N N . GLN A 1 97 ? -28.703 18.444 12.296 1.00 85.38 97 GLN A N 1
ATOM 779 C CA . GLN A 1 97 ? -28.125 19.282 13.348 1.00 85.38 97 GLN A CA 1
ATOM 780 C C . GLN A 1 97 ? -26.616 19.038 13.515 1.00 85.38 97 GLN A C 1
ATOM 782 O O . GLN A 1 97 ? -26.040 19.432 14.524 1.00 85.38 97 GLN A O 1
ATOM 787 N N . GLU A 1 98 ? -25.979 18.354 12.558 1.00 84.56 98 GLU A N 1
ATOM 788 C CA . GLU A 1 98 ? -24.568 17.951 12.606 1.00 84.56 98 GLU A CA 1
ATOM 789 C C . GLU A 1 98 ? -24.209 17.064 13.809 1.00 84.56 98 GLU A C 1
ATOM 791 O O . GLU A 1 98 ? -23.044 16.946 14.194 1.00 84.56 98 GLU A O 1
ATOM 796 N N . THR A 1 99 ? -25.193 16.368 14.382 1.00 87.88 99 THR A N 1
ATOM 797 C CA . THR A 1 99 ? -24.943 15.382 15.433 1.00 87.88 99 THR A CA 1
ATOM 798 C C . THR A 1 99 ? -24.643 14.027 14.802 1.00 87.88 99 THR A C 1
ATOM 800 O O . THR A 1 99 ? -25.384 13.538 13.947 1.00 87.88 99 THR A O 1
ATOM 803 N N . LEU A 1 100 ? -23.546 13.396 15.229 1.00 89.31 100 LEU A N 1
ATOM 804 C CA . LEU A 1 100 ? -23.172 12.061 14.768 1.00 89.31 100 LEU A CA 1
ATOM 805 C C . LEU A 1 100 ? -24.170 11.018 15.297 1.00 89.31 100 LEU A C 1
ATOM 807 O O . LEU A 1 100 ? -24.421 10.918 16.502 1.00 89.31 100 LEU A O 1
ATOM 811 N N . ARG A 1 101 ? -24.715 10.215 14.385 1.00 90.75 101 ARG A N 1
ATOM 812 C CA . ARG A 1 101 ? -25.637 9.110 14.654 1.00 90.75 101 ARG A CA 1
ATOM 813 C C . ARG A 1 101 ? -25.071 7.806 14.111 1.00 90.75 101 ARG A C 1
ATOM 815 O O . ARG A 1 101 ? -24.380 7.795 13.091 1.00 90.75 101 ARG A O 1
ATOM 822 N N . ALA A 1 102 ? -25.410 6.707 14.768 1.00 91.12 102 ALA A N 1
ATOM 823 C CA . ALA A 1 102 ? -25.030 5.368 14.344 1.00 91.12 102 ALA A CA 1
ATOM 824 C C . ALA A 1 102 ? -26.169 4.370 14.574 1.00 91.12 102 ALA A C 1
ATOM 826 O O . ALA A 1 102 ? -26.933 4.488 15.530 1.00 91.12 102 ALA A O 1
ATOM 827 N N . ILE A 1 103 ? -26.263 3.375 13.698 1.00 89.81 103 ILE A N 1
ATOM 828 C CA . ILE A 1 103 ? -27.148 2.221 13.818 1.00 89.81 103 ILE A CA 1
ATOM 829 C C . ILE A 1 103 ? -26.269 1.005 14.073 1.00 89.81 103 ILE A C 1
ATOM 831 O O . ILE A 1 103 ? -25.315 0.763 13.331 1.00 89.81 103 ILE A O 1
ATOM 835 N N . SER A 1 104 ? -26.594 0.235 15.104 1.00 90.94 104 SER A N 1
ATOM 836 C CA . SER A 1 104 ? -25.950 -1.049 15.355 1.00 90.94 104 SER A CA 1
ATOM 837 C C . SER A 1 104 ? -26.963 -2.062 15.870 1.00 90.94 104 SER A C 1
ATOM 839 O O . SER A 1 104 ? -27.574 -1.871 16.919 1.00 90.94 104 SER A O 1
ATOM 841 N N . GLY A 1 105 ? -27.164 -3.146 15.121 1.00 87.75 105 GLY A N 1
ATOM 842 C CA . GLY A 1 105 ? -28.000 -4.275 15.534 1.00 87.75 105 GLY A CA 1
ATOM 843 C C . GLY A 1 105 ? -29.466 -3.892 15.722 1.00 87.75 105 GLY A C 1
ATOM 844 O O . GLY A 1 105 ? -30.104 -4.359 16.661 1.00 87.75 105 GLY A O 1
ATOM 845 N N . GLY A 1 106 ? -29.975 -2.988 14.880 1.00 87.38 106 GLY A N 1
ATOM 846 C CA . GLY A 1 106 ? -31.342 -2.462 14.970 1.00 87.38 106 GLY A CA 1
ATOM 847 C C . GLY A 1 106 ? -31.563 -1.416 16.069 1.00 87.38 106 GLY A C 1
ATOM 848 O O . GLY A 1 106 ? -32.678 -0.919 16.203 1.00 87.38 106 GLY A O 1
ATOM 849 N N . ARG A 1 107 ? -30.525 -1.057 16.837 1.00 89.56 107 ARG A N 1
ATOM 850 C CA . ARG A 1 107 ? -30.557 0.031 17.825 1.00 89.56 107 ARG A CA 1
ATOM 851 C C . ARG A 1 107 ? -29.946 1.303 17.254 1.00 89.56 107 ARG A C 1
ATOM 853 O O . ARG A 1 107 ? -29.053 1.246 16.406 1.00 89.56 107 ARG A O 1
ATOM 860 N N . PHE A 1 108 ? -30.420 2.442 17.745 1.00 91.31 108 PHE A N 1
ATOM 861 C CA . PHE A 1 108 ? -30.038 3.767 17.269 1.00 91.31 108 PHE A CA 1
ATOM 862 C C . PHE A 1 108 ? -29.268 4.495 18.359 1.00 91.31 108 PHE A C 1
ATOM 864 O O . PHE A 1 108 ? -29.678 4.521 19.518 1.00 91.31 108 PHE A O 1
ATOM 871 N N . TYR A 1 109 ? -28.154 5.104 17.977 1.00 91.88 109 TYR A N 1
ATOM 872 C CA . TYR A 1 109 ? -27.243 5.780 18.884 1.00 91.88 109 TYR A CA 1
ATOM 873 C C . TYR A 1 109 ? -26.975 7.202 18.404 1.00 91.88 109 TYR A C 1
ATOM 875 O O . TYR A 1 109 ? -26.873 7.468 17.204 1.00 91.88 109 TYR A O 1
ATOM 883 N N . ARG A 1 110 ? -26.820 8.118 19.358 1.00 91.62 110 ARG A N 1
ATOM 884 C CA . ARG A 1 110 ? -26.345 9.486 19.142 1.00 91.62 110 ARG A CA 1
ATOM 885 C C . ARG A 1 110 ? -25.066 9.726 19.923 1.00 91.62 110 ARG A C 1
ATOM 887 O O . ARG A 1 110 ? -24.962 9.327 21.082 1.00 91.62 110 ARG A O 1
ATOM 894 N N . TRP A 1 111 ? -24.115 10.401 19.298 1.00 91.44 111 TRP A N 1
ATOM 895 C CA . TRP A 1 111 ? -22.928 10.891 19.978 1.00 91.44 111 TRP A CA 1
ATOM 896 C C . TRP A 1 111 ? -23.271 12.155 20.765 1.00 91.44 111 TRP A C 1
ATOM 898 O O . TRP A 1 111 ? -23.865 13.090 20.229 1.00 91.44 111 TRP A O 1
ATOM 908 N N . GLN A 1 112 ? -22.901 12.192 22.038 1.00 89.56 112 GLN A N 1
ATOM 909 C CA . GLN A 1 112 ? -22.924 13.405 22.845 1.00 89.56 112 GLN A CA 1
ATOM 910 C C . GLN A 1 112 ? -21.506 13.965 22.926 1.00 89.56 112 GLN A C 1
ATOM 912 O O . GLN A 1 112 ? -20.640 13.380 23.575 1.00 89.56 112 GLN A O 1
ATOM 917 N N . ALA A 1 113 ? -21.270 15.096 22.257 1.00 84.69 113 ALA A N 1
ATOM 918 C CA . ALA A 1 113 ? -19.945 15.707 22.177 1.00 84.69 113 ALA A CA 1
ATOM 919 C C . ALA A 1 113 ? -19.417 16.160 23.550 1.00 84.69 113 ALA A C 1
ATOM 921 O O . ALA A 1 113 ? -18.258 15.894 23.861 1.00 84.69 113 ALA A O 1
ATOM 922 N N . ASP A 1 114 ? -20.276 16.758 24.383 1.00 85.81 114 ASP A N 1
ATOM 923 C CA . ASP A 1 114 ? -19.894 17.308 25.693 1.00 85.81 114 ASP A CA 1
ATOM 924 C C . ASP A 1 114 ? -19.393 16.228 26.658 1.00 85.81 114 ASP A C 1
ATOM 926 O O . ASP A 1 114 ? -18.389 16.403 27.346 1.00 85.81 114 ASP A O 1
ATOM 930 N N . SER A 1 115 ? -20.075 15.081 26.681 1.00 84.69 115 SER A N 1
ATOM 931 C CA . SER A 1 115 ? -19.737 13.946 27.544 1.00 84.69 115 SER A CA 1
ATOM 932 C C . SER A 1 115 ? -18.810 12.930 26.872 1.00 84.69 115 SER A C 1
ATOM 934 O O . SER A 1 115 ? -18.328 12.022 27.546 1.00 84.69 115 SER A O 1
ATOM 936 N N . LYS A 1 116 ? -18.547 13.080 25.564 1.00 86.31 116 LYS A N 1
ATOM 937 C CA . LYS A 1 116 ? -17.811 12.132 24.711 1.00 86.31 116 LYS A CA 1
ATOM 938 C C . LYS A 1 116 ? -18.333 10.696 24.838 1.00 86.31 116 LYS A C 1
ATOM 940 O O . LYS A 1 116 ? -17.556 9.759 25.024 1.00 86.31 116 LYS A O 1
ATOM 945 N N . ARG A 1 117 ? -19.657 10.528 24.783 1.00 88.44 117 ARG A N 1
ATOM 946 C CA . ARG A 1 117 ? -20.332 9.235 24.987 1.00 88.44 117 ARG A CA 1
ATOM 947 C C . ARG A 1 117 ? -21.361 8.943 23.906 1.00 88.44 117 ARG A C 1
ATOM 949 O O . ARG A 1 117 ? -22.018 9.844 23.382 1.00 88.44 117 ARG A O 1
ATOM 956 N N . TRP A 1 118 ? -21.539 7.656 23.623 1.00 90.31 118 TRP A N 1
ATOM 957 C CA . TRP A 1 118 ? -22.667 7.164 22.841 1.00 90.31 118 TRP A CA 1
ATOM 958 C C . TRP A 1 118 ? -23.885 6.983 23.740 1.00 90.31 118 TRP A C 1
ATOM 960 O O . TRP A 1 118 ? -23.796 6.371 24.800 1.00 90.31 118 TRP A O 1
ATOM 970 N N . MET A 1 119 ? -25.032 7.478 23.288 1.00 90.31 119 MET A N 1
ATOM 971 C CA . MET A 1 119 ? -26.312 7.311 23.967 1.00 90.31 119 MET A CA 1
ATOM 972 C C . MET A 1 119 ? -27.296 6.629 23.033 1.00 90.31 119 MET A C 1
ATOM 974 O O . MET A 1 119 ? -27.505 7.093 21.910 1.00 90.31 119 MET A O 1
ATOM 978 N N . GLU A 1 120 ? -27.912 5.546 23.496 1.00 89.75 120 GLU A N 1
ATOM 979 C CA . GLU A 1 120 ? -29.030 4.932 22.784 1.00 89.75 120 GLU A CA 1
ATOM 980 C C . GLU A 1 120 ? -30.214 5.910 22.742 1.00 89.75 120 GLU A C 1
ATOM 982 O O . GLU A 1 120 ? -30.464 6.662 23.688 1.00 89.75 120 GLU A O 1
ATOM 987 N N . THR A 1 121 ? -30.926 5.946 21.621 1.00 87.12 121 THR A N 1
ATOM 988 C CA . THR A 1 121 ? -32.051 6.853 21.403 1.00 87.12 121 THR A CA 1
ATOM 989 C C . THR A 1 121 ? -33.209 6.126 20.733 1.00 87.12 121 THR A C 1
ATOM 991 O O . THR A 1 121 ? -33.009 5.245 19.903 1.00 87.12 121 THR A O 1
ATOM 994 N N . ALA A 1 122 ? -34.436 6.509 21.091 1.00 86.19 122 ALA A N 1
ATOM 995 C CA . ALA A 1 122 ? -35.650 6.029 20.431 1.00 86.19 122 ALA A CA 1
ATOM 996 C C . ALA A 1 122 ? -35.910 6.728 19.082 1.00 86.19 122 ALA A C 1
ATOM 998 O O . ALA A 1 122 ? -36.819 6.345 18.351 1.00 86.19 122 ALA A O 1
ATOM 999 N N . ASP A 1 123 ? -35.135 7.766 18.760 1.00 81.81 123 ASP A N 1
ATOM 1000 C CA . ASP A 1 123 ? -35.217 8.478 17.492 1.00 81.81 123 ASP A CA 1
ATOM 1001 C C . ASP A 1 123 ? -34.633 7.624 16.357 1.00 81.81 123 ASP A C 1
ATOM 1003 O O . ASP A 1 123 ? -33.421 7.424 16.256 1.00 81.81 123 ASP A O 1
ATOM 1007 N N . THR A 1 124 ? -35.522 7.113 15.506 1.00 79.38 124 THR A N 1
ATOM 1008 C CA . THR A 1 124 ? -35.199 6.221 14.384 1.00 79.38 124 THR A CA 1
ATOM 1009 C C . THR A 1 124 ? -35.020 6.960 13.054 1.00 79.38 124 THR A C 1
ATOM 1011 O O . THR A 1 124 ? -34.856 6.326 12.003 1.00 79.38 124 THR A O 1
ATOM 1014 N N . SER A 1 125 ? -35.042 8.300 13.065 1.00 70.31 125 SER A N 1
ATOM 1015 C CA . SER A 1 125 ? -34.944 9.117 11.855 1.00 70.31 125 SER A CA 1
ATOM 1016 C C . SER A 1 125 ? -33.569 8.961 11.183 1.00 70.31 125 SER A C 1
ATOM 1018 O O . SER A 1 125 ? -32.565 9.557 11.555 1.00 70.31 125 SER A O 1
ATOM 1020 N N . THR A 1 126 ? -33.503 8.100 10.164 1.00 60.88 126 THR A N 1
ATOM 1021 C CA . THR A 1 126 ? -32.238 7.727 9.491 1.00 60.88 126 THR A CA 1
ATOM 1022 C C . THR A 1 126 ? -32.215 8.004 7.994 1.00 60.88 126 THR A C 1
ATOM 1024 O O . THR A 1 126 ? -31.171 7.854 7.350 1.00 60.88 126 THR A O 1
ATOM 1027 N N . GLN A 1 127 ? -33.340 8.471 7.444 1.00 57.69 127 GLN A N 1
ATOM 1028 C CA . GLN A 1 127 ? -33.447 8.932 6.057 1.00 57.69 127 GLN A CA 1
ATOM 1029 C C . GLN A 1 127 ? -32.668 10.236 5.799 1.00 57.69 127 GLN A C 1
ATOM 1031 O O . GLN A 1 127 ? -32.376 10.538 4.649 1.00 57.69 127 GLN A O 1
ATOM 1036 N N . ALA A 1 128 ? -32.271 10.965 6.849 1.00 60.38 128 ALA A N 1
ATOM 1037 C CA . ALA A 1 128 ? -31.541 12.232 6.751 1.00 60.38 128 ALA A CA 1
ATOM 1038 C C . ALA A 1 128 ? -30.042 12.132 7.096 1.00 60.38 128 ALA A C 1
ATOM 1040 O O . ALA A 1 128 ? -29.375 13.162 7.177 1.00 60.38 128 ALA A O 1
ATOM 1041 N N . LEU A 1 129 ? -29.498 10.926 7.322 1.00 76.44 129 LEU A N 1
ATOM 1042 C CA . LEU A 1 129 ? -28.075 10.794 7.645 1.00 76.44 129 LEU A CA 1
ATOM 1043 C C . LEU A 1 129 ? -27.225 11.127 6.423 1.00 76.44 129 LEU A C 1
ATOM 1045 O O . LEU A 1 129 ? -27.184 10.367 5.452 1.00 76.44 129 LEU A O 1
ATOM 1049 N N . ARG A 1 130 ? -26.517 12.253 6.498 1.00 80.75 130 ARG A N 1
ATOM 1050 C CA . ARG A 1 130 ? -25.506 12.621 5.513 1.00 80.75 130 ARG A CA 1
ATOM 1051 C C . ARG A 1 130 ? -24.36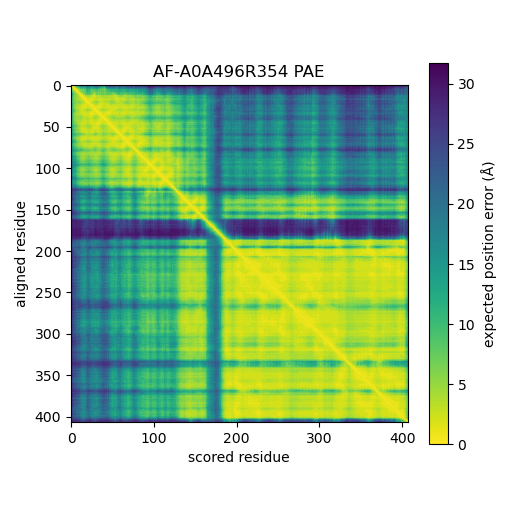2 11.616 5.598 1.00 80.75 130 ARG A C 1
ATOM 1053 O O . ARG A 1 130 ? -23.813 11.394 6.681 1.00 80.75 130 ARG A O 1
ATOM 1060 N N . ILE A 1 131 ? -24.004 11.042 4.449 1.00 68.50 131 ILE A N 1
ATOM 1061 C CA . ILE A 1 131 ? -22.844 10.154 4.309 1.00 68.50 131 ILE A CA 1
ATOM 1062 C C . ILE A 1 131 ? -21.601 10.915 4.803 1.00 68.50 131 ILE A C 1
ATOM 1064 O O . ILE A 1 131 ? -21.453 12.098 4.464 1.00 68.50 131 ILE A O 1
ATOM 1068 N N . PRO A 1 132 ? -20.733 10.293 5.622 1.00 69.38 132 PRO A N 1
ATOM 1069 C CA . PRO A 1 132 ? -19.497 10.924 6.060 1.00 69.38 132 PRO A CA 1
ATOM 1070 C C . PRO A 1 132 ? -18.693 11.414 4.853 1.00 69.38 132 PRO A C 1
ATOM 1072 O O . PRO A 1 132 ? -18.528 10.694 3.871 1.00 69.38 132 PRO A O 1
ATOM 1075 N N . ARG A 1 133 ? -18.213 12.658 4.914 1.00 75.56 133 ARG A N 1
ATOM 1076 C CA . ARG A 1 133 ? -17.247 13.162 3.938 1.00 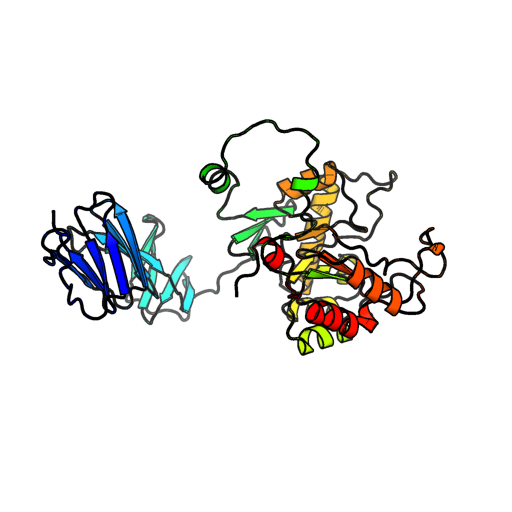75.56 133 ARG A CA 1
ATOM 1077 C C . ARG A 1 133 ? -15.854 12.857 4.457 1.00 75.56 133 ARG A C 1
ATOM 1079 O O . ARG A 1 133 ? -15.522 13.247 5.573 1.00 75.56 133 ARG A O 1
ATOM 1086 N N . TYR A 1 134 ? -15.062 12.195 3.629 1.00 80.56 134 TYR A N 1
ATOM 1087 C CA . TYR A 1 134 ? -13.667 11.868 3.921 1.00 80.56 134 TYR A CA 1
ATOM 1088 C C . TYR A 1 134 ? -12.697 12.890 3.313 1.00 80.56 134 TYR A C 1
ATOM 1090 O O . TYR A 1 134 ? -11.488 12.758 3.447 1.00 80.56 134 TYR A O 1
ATOM 1098 N N . GLU A 1 135 ? -13.229 13.936 2.676 1.00 84.94 135 GLU A N 1
ATOM 1099 C CA . GLU A 1 135 ? -12.470 14.977 1.997 1.00 84.94 135 GLU A CA 1
ATOM 1100 C C . GLU A 1 135 ? -13.051 16.369 2.276 1.00 84.94 135 GLU A C 1
ATOM 1102 O O . GLU A 1 135 ? -14.265 16.592 2.334 1.00 84.94 135 GLU A O 1
ATOM 1107 N N . THR A 1 136 ? -12.137 17.320 2.413 1.00 86.00 136 THR A N 1
ATOM 1108 C CA . THR A 1 136 ? -12.354 18.765 2.388 1.00 86.00 136 THR A CA 1
ATOM 1109 C C . THR A 1 136 ? -11.353 19.371 1.400 1.00 86.00 136 THR A C 1
ATOM 1111 O O . THR A 1 136 ? -10.334 18.739 1.131 1.00 86.00 136 THR A O 1
ATOM 1114 N N . PRO A 1 137 ? -11.531 20.626 0.944 1.00 84.31 137 PRO A N 1
ATOM 1115 C CA . PRO A 1 137 ? -10.544 21.280 0.076 1.00 84.31 137 PRO A CA 1
ATOM 1116 C C . PRO A 1 137 ? -9.115 21.337 0.645 1.00 84.31 137 PRO A C 1
ATOM 1118 O O . PRO A 1 137 ? -8.173 21.590 -0.096 1.00 84.31 137 PRO A O 1
ATOM 1121 N N . GLY A 1 138 ? -8.944 21.157 1.962 1.00 86.81 138 GLY A N 1
ATOM 1122 C CA . GLY A 1 138 ? -7.638 21.181 2.620 1.00 86.81 138 GLY A CA 1
ATOM 1123 C C . GLY A 1 138 ? -7.108 19.821 3.076 1.00 86.81 138 GLY A C 1
ATOM 1124 O O . GLY A 1 138 ? -5.904 19.711 3.294 1.00 86.81 138 GLY A O 1
ATOM 1125 N N . ASN A 1 139 ? -7.960 18.804 3.253 1.00 89.75 139 ASN A N 1
ATOM 1126 C CA . ASN A 1 139 ? -7.558 17.522 3.840 1.00 89.75 139 ASN A CA 1
ATOM 1127 C C . ASN A 1 139 ? -8.374 16.341 3.309 1.00 89.75 139 ASN A C 1
ATOM 1129 O O . ASN A 1 139 ? -9.578 16.485 3.092 1.00 89.75 139 ASN A O 1
ATOM 1133 N N . ARG A 1 140 ? -7.739 15.169 3.238 1.00 90.94 140 ARG A N 1
ATOM 1134 C CA . ARG A 1 140 ? -8.353 13.864 2.958 1.00 90.94 140 ARG A CA 1
ATOM 1135 C C . ARG A 1 140 ? -8.057 12.893 4.100 1.00 90.94 140 ARG A C 1
ATOM 1137 O O . ARG A 1 140 ? -7.015 13.008 4.741 1.00 90.94 140 ARG A O 1
ATOM 1144 N N . VAL A 1 141 ? -8.979 11.986 4.403 1.00 89.88 141 VAL A N 1
ATOM 1145 C CA . VAL A 1 141 ? -8.840 10.996 5.479 1.00 89.88 141 VAL A CA 1
ATOM 1146 C C . VAL A 1 141 ? -9.096 9.608 4.919 1.00 89.88 141 VAL A C 1
ATOM 1148 O O . VAL A 1 141 ? -10.153 9.363 4.345 1.00 89.88 141 VAL A O 1
ATOM 1151 N N . TYR A 1 142 ? -8.156 8.694 5.122 1.00 87.44 142 TYR A N 1
ATOM 1152 C CA . TYR A 1 142 ? -8.260 7.315 4.652 1.00 87.44 142 TYR A CA 1
ATOM 1153 C C . TYR A 1 142 ? -7.666 6.339 5.665 1.00 87.44 142 TYR A C 1
ATOM 1155 O O . TYR A 1 142 ? -7.080 6.751 6.666 1.00 87.44 142 TYR A O 1
ATOM 1163 N N . MET A 1 143 ? -7.873 5.042 5.441 1.00 83.81 143 MET A N 1
ATOM 1164 C CA . MET A 1 143 ? -7.292 3.987 6.269 1.00 83.81 143 MET A CA 1
ATOM 1165 C C . MET A 1 143 ? -6.182 3.261 5.521 1.00 83.81 143 MET A C 1
ATOM 1167 O O . MET A 1 143 ? -6.337 2.947 4.345 1.00 83.81 143 MET A O 1
ATOM 1171 N N . GLU A 1 144 ? -5.109 2.944 6.233 1.00 81.12 144 GLU A N 1
ATOM 1172 C CA . GLU A 1 144 ? -3.971 2.173 5.740 1.00 81.12 144 GLU A CA 1
ATOM 1173 C C . GLU A 1 144 ? -3.422 1.301 6.873 1.00 81.12 144 GLU A C 1
ATOM 1175 O O . GLU A 1 144 ? -3.112 1.818 7.943 1.00 81.12 144 GLU A O 1
ATOM 1180 N N . GLU A 1 145 ? -3.312 -0.017 6.675 1.00 70.69 145 GLU A N 1
ATOM 1181 C CA . GLU A 1 145 ? -2.775 -0.953 7.687 1.00 70.69 145 GLU A CA 1
ATOM 1182 C C . GLU A 1 145 ? -3.403 -0.790 9.095 1.00 70.69 145 GLU A C 1
ATOM 1184 O O . GLU A 1 145 ? -2.734 -0.942 10.116 1.00 70.69 145 GLU A O 1
ATOM 1189 N N . ASN A 1 146 ? -4.703 -0.469 9.162 1.00 71.88 146 ASN A N 1
ATOM 1190 C CA . ASN A 1 146 ? -5.472 -0.130 10.378 1.00 71.88 146 ASN A CA 1
ATOM 1191 C C . ASN A 1 146 ? -5.166 1.233 11.025 1.00 71.88 146 ASN A C 1
ATOM 1193 O O . ASN A 1 146 ? -5.744 1.565 12.061 1.00 71.88 146 ASN A O 1
ATOM 1197 N N . ASN A 1 147 ? -4.311 2.047 10.419 1.00 76.94 147 ASN A N 1
ATOM 1198 C CA . ASN A 1 147 ? -4.090 3.432 10.807 1.00 76.94 147 ASN A CA 1
ATOM 1199 C C . ASN A 1 147 ? -5.039 4.344 10.037 1.00 76.94 147 ASN A C 1
ATOM 1201 O O . ASN A 1 147 ? -5.301 4.137 8.856 1.00 76.94 147 ASN A O 1
ATOM 1205 N N . ILE A 1 148 ? -5.539 5.384 10.700 1.00 84.69 148 ILE A N 1
ATOM 1206 C CA . ILE A 1 148 ? -6.275 6.451 10.021 1.00 84.69 148 ILE A CA 1
ATOM 1207 C C . ILE A 1 148 ? -5.261 7.520 9.642 1.00 84.69 148 ILE A C 1
ATOM 1209 O O . ILE A 1 148 ? -4.646 8.119 10.523 1.00 84.69 148 ILE A O 1
ATOM 1213 N N . ILE A 1 149 ? -5.092 7.759 8.349 1.00 87.12 149 ILE A N 1
ATOM 1214 C CA . ILE A 1 149 ? -4.186 8.764 7.809 1.00 87.12 149 ILE A CA 1
ATOM 1215 C C . ILE A 1 149 ? -4.980 10.020 7.464 1.00 87.12 149 ILE A C 1
ATOM 1217 O O . ILE A 1 149 ? -6.011 9.958 6.797 1.00 87.12 149 ILE A O 1
ATOM 1221 N N . VAL A 1 150 ? -4.493 11.172 7.922 1.00 89.62 150 VAL A N 1
ATOM 1222 C CA . VAL A 1 150 ? -4.933 12.492 7.471 1.00 89.62 150 VAL A CA 1
ATOM 1223 C C . VAL A 1 150 ? -3.893 13.038 6.515 1.00 89.62 150 VAL A C 1
ATOM 1225 O O . VAL A 1 150 ? -2.776 13.389 6.902 1.00 89.62 150 VAL A O 1
ATOM 1228 N N . ARG A 1 151 ? -4.302 13.171 5.268 1.00 87.62 151 ARG A N 1
ATOM 1229 C CA . ARG A 1 151 ? -3.553 13.840 4.227 1.00 87.62 151 ARG A CA 1
ATOM 1230 C C . ARG A 1 151 ? -3.883 15.323 4.209 1.00 87.62 151 ARG A C 1
ATOM 1232 O O . ARG A 1 151 ? -5.053 15.693 4.154 1.00 87.62 151 ARG A O 1
ATOM 1239 N N . THR A 1 152 ? -2.858 16.168 4.190 1.00 86.75 152 THR A N 1
ATOM 1240 C CA . THR A 1 152 ? -3.005 17.620 4.032 1.00 86.75 152 THR A CA 1
ATOM 1241 C C . THR A 1 152 ? -2.707 18.002 2.584 1.00 86.75 152 THR A C 1
ATOM 1243 O O . THR A 1 152 ? -1.584 17.832 2.116 1.00 86.75 152 THR A O 1
ATOM 1246 N N . ILE A 1 153 ? -3.709 18.533 1.880 1.00 83.00 153 ILE A N 1
ATOM 1247 C CA . ILE A 1 153 ? -3.585 18.967 0.478 1.00 83.00 153 ILE A CA 1
ATOM 1248 C C . ILE A 1 153 ? -2.712 20.228 0.413 1.00 83.00 153 ILE A C 1
ATOM 1250 O O . ILE A 1 153 ? -1.752 20.318 -0.350 1.00 83.00 153 ILE A O 1
ATOM 1254 N N . ASN A 1 154 ? -2.990 21.197 1.290 1.00 77.19 154 ASN A N 1
ATOM 1255 C CA . ASN A 1 154 ? -2.216 22.432 1.382 1.00 77.19 154 ASN A CA 1
ATOM 1256 C C . ASN A 1 154 ? -0.954 22.215 2.221 1.00 77.19 154 ASN A C 1
ATOM 1258 O O . ASN A 1 154 ? -1.015 22.189 3.447 1.00 77.19 154 ASN A O 1
ATOM 1262 N N . GLY A 1 155 ? 0.193 22.088 1.556 1.00 70.31 155 GLY A N 1
ATOM 1263 C CA . GLY A 1 155 ? 1.495 21.896 2.205 1.00 70.31 155 GLY A CA 1
ATOM 1264 C C . GLY A 1 155 ? 2.101 20.515 1.981 1.00 70.31 155 GLY A C 1
ATOM 1265 O O . GLY A 1 155 ? 3.307 20.396 2.163 1.00 70.31 155 GLY A O 1
ATOM 1266 N N . PHE A 1 156 ? 1.303 19.560 1.482 1.00 77.44 156 PHE A N 1
ATOM 1267 C CA . PHE A 1 156 ? 1.669 18.172 1.186 1.00 77.44 156 PHE A CA 1
ATOM 1268 C C . PHE A 1 156 ? 2.153 17.412 2.432 1.00 77.44 156 PHE A C 1
ATOM 1270 O O . PHE A 1 156 ? 3.122 17.793 3.082 1.00 77.44 156 PHE A O 1
ATOM 1277 N N . GLY A 1 157 ? 1.483 16.317 2.793 1.00 80.94 157 GLY A N 1
ATOM 1278 C CA . GLY A 1 157 ? 1.903 15.518 3.946 1.00 80.94 157 GLY A CA 1
ATOM 1279 C C . GLY A 1 157 ? 0.851 14.545 4.437 1.00 80.94 157 GLY A C 1
ATOM 1280 O O . GLY A 1 157 ? -0.343 14.852 4.411 1.00 80.94 157 GLY A O 1
ATOM 1281 N N . ASN A 1 158 ? 1.320 13.407 4.940 1.00 83.88 158 ASN A N 1
ATOM 1282 C CA . ASN A 1 158 ? 0.504 12.408 5.607 1.00 83.88 158 ASN A CA 1
ATOM 1283 C C . ASN A 1 158 ? 0.831 12.417 7.109 1.00 83.88 158 ASN A C 1
ATOM 1285 O O . ASN A 1 158 ? 1.989 12.493 7.524 1.00 83.88 158 ASN A O 1
ATOM 1289 N N . ARG A 1 159 ? -0.202 12.364 7.949 1.00 85.12 159 ARG A N 1
ATOM 1290 C CA . ARG A 1 159 ? -0.061 12.169 9.398 1.00 85.12 159 ARG A CA 1
ATOM 1291 C C . ARG A 1 159 ? -1.033 11.111 9.869 1.00 85.12 159 ARG A C 1
ATOM 1293 O O . ARG A 1 159 ? -2.186 11.102 9.449 1.00 85.12 159 ARG A O 1
ATOM 1300 N N . MET A 1 160 ? -0.599 10.264 10.786 1.00 81.88 160 MET A N 1
ATOM 1301 C CA . MET A 1 160 ? -1.519 9.371 11.478 1.00 81.88 160 MET A CA 1
ATOM 1302 C C . MET A 1 160 ? -2.418 10.204 12.403 1.00 81.88 160 MET A C 1
ATOM 1304 O O . MET A 1 160 ? -1.935 11.030 13.180 1.00 81.88 160 MET A O 1
ATOM 1308 N N . LEU A 1 161 ? -3.735 10.016 12.310 1.00 81.12 161 LEU A N 1
ATOM 1309 C CA . LEU A 1 161 ? -4.719 10.693 13.158 1.00 81.12 161 LEU A CA 1
ATOM 1310 C C . LEU A 1 161 ? -4.585 10.248 14.617 1.00 81.12 161 LEU A C 1
ATOM 1312 O O . LEU A 1 161 ? -4.703 11.054 15.537 1.00 81.12 161 LEU A O 1
ATOM 1316 N N . PHE A 1 162 ? -4.327 8.955 14.808 1.00 73.69 162 PHE A N 1
ATOM 1317 C CA . PHE A 1 162 ? -4.141 8.314 16.101 1.00 73.69 162 PHE A CA 1
ATOM 1318 C C . PHE A 1 162 ? -2.786 7.607 16.078 1.00 73.69 162 PHE A C 1
ATOM 1320 O O . PHE A 1 162 ? -2.685 6.484 15.603 1.00 73.69 162 PHE A O 1
ATOM 1327 N N . GLY A 1 163 ? -1.731 8.289 16.523 1.00 55.53 163 GLY A N 1
ATOM 1328 C CA . GLY A 1 163 ? -0.381 7.723 16.504 1.00 55.53 163 GLY A CA 1
ATOM 1329 C C . GLY A 1 163 ? 0.680 8.749 16.145 1.00 55.53 163 GLY A C 1
ATOM 1330 O O . GLY A 1 163 ? 1.204 8.754 15.041 1.00 55.53 163 GLY A O 1
ATOM 1331 N N . GLY A 1 164 ? 1.021 9.613 17.098 1.00 46.75 164 GLY A N 1
ATOM 1332 C CA . GLY A 1 164 ? 2.353 10.207 17.115 1.00 46.75 164 GLY A CA 1
ATOM 1333 C C . GLY A 1 164 ? 3.336 9.161 17.639 1.00 46.75 164 GLY A C 1
ATOM 1334 O O . GLY A 1 164 ? 3.030 8.425 18.578 1.00 46.75 164 GLY A O 1
ATOM 1335 N N . THR A 1 165 ? 4.512 9.100 17.037 1.00 46.19 165 THR A N 1
ATOM 1336 C CA . THR A 1 165 ? 5.633 8.179 17.282 1.00 46.19 165 THR A CA 1
ATOM 1337 C C . THR A 1 165 ? 6.188 8.105 18.716 1.00 46.19 165 THR A C 1
ATOM 1339 O O . THR A 1 165 ? 7.172 7.402 18.926 1.00 46.19 165 THR A O 1
ATOM 1342 N N . ASP A 1 166 ? 5.549 8.712 19.718 1.00 44.22 166 ASP A N 1
ATOM 1343 C CA . ASP A 1 166 ? 6.035 8.731 21.106 1.00 44.22 166 ASP A CA 1
ATOM 1344 C C . ASP A 1 166 ? 5.343 7.723 22.037 1.00 44.22 166 ASP A C 1
ATOM 1346 O O . ASP A 1 166 ? 5.896 7.372 23.078 1.00 44.22 166 ASP A O 1
ATOM 1350 N N . SER A 1 167 ? 4.150 7.217 21.707 1.00 37.91 167 SER A N 1
ATOM 1351 C CA . SER A 1 167 ? 3.383 6.388 22.659 1.00 37.91 167 SER A CA 1
ATOM 1352 C C . SER A 1 167 ? 3.627 4.883 22.518 1.00 37.91 167 SER A C 1
ATOM 1354 O O . SER A 1 167 ? 3.537 4.159 23.504 1.00 37.91 167 SER A O 1
ATOM 1356 N N . ILE A 1 168 ? 3.939 4.401 21.310 1.00 37.53 168 ILE A N 1
ATOM 1357 C CA . ILE A 1 168 ? 4.109 2.957 21.052 1.00 37.53 168 ILE A CA 1
ATOM 1358 C C . ILE A 1 168 ? 5.588 2.556 21.037 1.00 37.53 168 ILE A C 1
ATOM 1360 O O . ILE A 1 168 ? 5.919 1.488 21.549 1.00 37.53 168 ILE A O 1
ATOM 1364 N N . LYS A 1 169 ? 6.497 3.421 20.554 1.00 34.41 169 LYS A N 1
ATOM 1365 C CA . LYS A 1 169 ? 7.945 3.164 20.654 1.00 34.41 169 LYS A CA 1
ATOM 1366 C C . LYS A 1 169 ? 8.363 3.027 22.124 1.00 34.41 169 LYS A C 1
ATOM 1368 O O . LYS A 1 169 ? 8.904 1.994 22.496 1.00 34.41 169 LYS A O 1
ATOM 1373 N N . ASN A 1 170 ? 7.946 3.951 22.993 1.00 35.59 170 ASN A N 1
ATOM 1374 C CA . ASN A 1 170 ? 8.290 3.925 24.423 1.00 35.59 170 ASN A CA 1
ATOM 1375 C C . ASN A 1 170 ? 7.711 2.743 25.225 1.00 35.59 170 ASN A C 1
ATOM 1377 O O . ASN A 1 170 ? 8.204 2.461 26.313 1.00 35.59 170 ASN A O 1
ATOM 1381 N N . ALA A 1 171 ? 6.694 2.038 24.721 1.00 33.50 171 ALA A N 1
ATOM 1382 C CA . ALA A 1 171 ? 6.136 0.871 25.409 1.00 33.50 171 ALA A CA 1
ATOM 1383 C C . ALA A 1 171 ? 6.880 -0.440 25.081 1.00 33.50 171 ALA A C 1
ATOM 1385 O O . ALA A 1 171 ? 6.680 -1.437 25.773 1.00 33.50 171 ALA A O 1
ATOM 1386 N N . LEU A 1 172 ? 7.725 -0.455 24.038 1.00 33.81 172 LEU A N 1
ATOM 1387 C CA . LEU A 1 172 ? 8.407 -1.665 23.553 1.00 33.81 172 LEU A CA 1
ATOM 1388 C C . LEU A 1 172 ? 9.912 -1.493 23.276 1.00 33.81 172 LEU A C 1
ATOM 1390 O O . LEU A 1 172 ? 10.587 -2.497 23.056 1.00 33.81 172 LEU A O 1
ATOM 1394 N N . SER A 1 173 ? 10.471 -0.279 23.306 1.00 32.22 173 SER A N 1
ATOM 1395 C CA . SER A 1 173 ? 11.911 -0.061 23.120 1.00 32.22 173 SER A CA 1
ATOM 1396 C C . SER A 1 173 ? 12.650 0.066 24.454 1.00 32.22 173 SER A C 1
ATOM 1398 O O . SER A 1 173 ? 12.516 1.055 25.175 1.00 32.22 173 SER A O 1
ATOM 1400 N N . VAL A 1 174 ? 13.477 -0.935 24.746 1.00 31.91 174 VAL A N 1
ATOM 1401 C CA . VAL A 1 174 ? 14.595 -0.837 25.689 1.00 31.91 174 VAL A CA 1
ATOM 1402 C C . VAL A 1 174 ? 15.601 0.190 25.153 1.00 31.91 174 VAL A C 1
ATOM 1404 O O . VAL A 1 174 ? 16.031 0.072 24.014 1.00 31.91 174 VAL A O 1
ATOM 1407 N N . SER A 1 175 ? 15.956 1.147 26.017 1.00 29.56 175 SER A N 1
ATOM 1408 C CA . SER A 1 175 ? 17.045 2.142 25.967 1.00 29.56 175 SER A CA 1
ATOM 1409 C C . SER A 1 175 ? 17.211 3.060 24.736 1.00 29.56 175 SER A C 1
ATOM 1411 O O . SER A 1 175 ? 17.392 2.588 23.617 1.00 29.56 175 SER A O 1
ATOM 1413 N N . PRO A 1 176 ? 17.300 4.390 24.947 1.00 35.56 176 PRO A N 1
ATOM 1414 C CA . PRO A 1 176 ? 17.761 5.334 23.940 1.00 35.56 176 PRO A CA 1
ATOM 1415 C C . PRO A 1 176 ? 19.292 5.455 23.994 1.00 35.56 176 PRO A C 1
ATOM 1417 O O . PRO A 1 176 ? 19.832 6.096 24.894 1.00 35.56 176 PRO A O 1
ATOM 1420 N N . GLU A 1 177 ? 20.000 4.891 23.016 1.00 30.62 177 GLU A N 1
ATOM 1421 C CA . GLU A 1 177 ? 21.407 5.226 22.772 1.00 30.62 177 GLU A CA 1
ATOM 1422 C C . GLU A 1 177 ? 21.624 5.726 21.338 1.00 30.62 177 GLU A C 1
ATOM 1424 O O . GLU A 1 177 ? 21.337 5.046 20.361 1.00 30.62 177 GLU A O 1
ATOM 1429 N N . SER A 1 178 ? 22.140 6.958 21.272 1.00 31.53 178 SER A N 1
ATOM 1430 C CA . SER A 1 178 ? 22.855 7.623 20.175 1.00 31.53 178 SER A CA 1
ATOM 1431 C C . SER A 1 178 ? 22.293 7.515 18.750 1.00 31.53 178 SER A C 1
ATOM 1433 O O . SER A 1 178 ? 22.500 6.537 18.037 1.00 31.53 178 SER A O 1
ATOM 1435 N N . VAL A 1 179 ? 21.736 8.634 18.276 1.00 32.53 179 VAL A N 1
ATOM 1436 C CA . VAL A 1 179 ? 21.596 8.940 16.846 1.00 32.53 179 VAL A CA 1
ATOM 1437 C C . VAL A 1 179 ? 22.999 9.030 16.237 1.00 32.53 179 VAL A C 1
ATOM 1439 O O . VAL A 1 179 ? 23.695 10.034 16.385 1.00 32.53 179 VAL A O 1
ATOM 1442 N N . SER A 1 180 ? 23.421 7.952 15.580 1.00 29.33 180 SER A N 1
ATOM 1443 C CA . SER A 1 180 ? 24.587 7.919 14.701 1.00 29.33 180 SER A CA 1
ATOM 1444 C C . SER A 1 180 ? 24.112 8.105 13.259 1.00 29.33 180 SER A C 1
ATOM 1446 O O . SER A 1 180 ? 23.175 7.441 12.819 1.00 29.33 180 SER A O 1
ATOM 1448 N N . LEU A 1 181 ? 24.747 9.009 12.512 1.00 34.84 181 LEU A N 1
ATOM 1449 C CA . LEU A 1 181 ? 24.401 9.406 11.136 1.00 34.84 181 LEU A CA 1
ATOM 1450 C C . LEU A 1 181 ? 24.666 8.319 10.062 1.00 34.84 181 LEU A C 1
ATOM 1452 O O . LEU A 1 181 ? 24.882 8.654 8.903 1.00 34.84 181 LEU A O 1
ATOM 1456 N N . ASN A 1 182 ? 24.626 7.028 10.414 1.00 35.59 182 ASN A N 1
ATOM 1457 C CA . ASN A 1 182 ? 24.971 5.916 9.515 1.00 35.59 182 ASN A CA 1
ATOM 1458 C C . ASN A 1 182 ? 23.878 4.845 9.312 1.00 35.59 182 ASN A C 1
ATOM 1460 O O . ASN A 1 182 ? 24.141 3.866 8.623 1.00 35.59 182 ASN A O 1
ATOM 1464 N N . ASN A 1 183 ? 22.651 5.013 9.812 1.00 46.12 183 ASN A N 1
ATOM 1465 C CA . ASN A 1 183 ? 21.592 4.003 9.635 1.00 46.12 183 ASN A CA 1
ATOM 1466 C C . ASN A 1 183 ? 20.637 4.331 8.472 1.00 46.12 183 ASN A C 1
ATOM 1468 O O . ASN A 1 183 ? 19.438 4.506 8.673 1.00 46.12 183 ASN A O 1
ATOM 1472 N N . ILE A 1 184 ? 21.155 4.399 7.239 1.00 52.28 184 ILE A N 1
ATOM 1473 C CA . ILE A 1 184 ? 20.304 4.401 6.027 1.00 52.28 184 ILE A CA 1
ATOM 1474 C C . ILE A 1 184 ? 19.442 3.124 5.986 1.00 52.28 184 ILE A C 1
ATOM 1476 O O . ILE A 1 184 ? 18.263 3.185 5.637 1.00 52.28 184 ILE A O 1
ATOM 1480 N N . ASP A 1 185 ? 20.004 1.999 6.441 1.00 52.47 185 ASP A N 1
ATOM 1481 C CA . ASP A 1 185 ? 19.352 0.684 6.450 1.00 52.47 185 ASP A CA 1
ATOM 1482 C C . ASP A 1 185 ? 18.117 0.603 7.365 1.00 52.47 185 ASP A C 1
ATOM 1484 O O . ASP A 1 185 ? 17.242 -0.223 7.132 1.00 52.47 185 ASP A O 1
ATOM 1488 N N . GLU A 1 186 ? 17.987 1.469 8.378 1.00 62.00 186 GLU A N 1
ATOM 1489 C CA . GLU A 1 186 ? 16.794 1.492 9.245 1.00 62.00 186 GLU A CA 1
ATOM 1490 C C . GLU A 1 186 ? 15.641 2.326 8.663 1.00 62.00 186 GLU A C 1
ATOM 1492 O O . GLU A 1 186 ? 14.505 2.219 9.129 1.00 62.00 186 GLU A O 1
ATOM 1497 N N . GLN A 1 187 ? 15.911 3.167 7.659 1.00 75.06 187 GLN A N 1
ATOM 1498 C CA . GLN A 1 187 ? 14.919 4.076 7.062 1.00 75.06 187 GLN A CA 1
ATOM 1499 C C . GLN A 1 187 ? 14.383 3.579 5.714 1.00 75.06 187 GLN A C 1
ATOM 1501 O O . GLN A 1 187 ? 13.386 4.104 5.215 1.00 75.06 187 GLN A O 1
ATOM 1506 N N . VAL A 1 188 ? 15.035 2.569 5.135 1.00 89.06 188 VAL A N 1
ATOM 1507 C CA . VAL A 1 188 ? 14.672 1.940 3.867 1.00 89.06 188 VAL A CA 1
ATOM 1508 C C . VAL A 1 188 ? 14.185 0.521 4.134 1.00 89.06 188 VAL A C 1
ATOM 1510 O O . VAL A 1 188 ? 14.928 -0.327 4.621 1.00 89.06 188 VAL A O 1
ATOM 1513 N N . PHE A 1 189 ? 12.943 0.224 3.762 1.00 92.44 189 PHE A N 1
ATOM 1514 C CA . PHE A 1 189 ? 12.424 -1.138 3.798 1.00 92.44 189 PHE A CA 1
ATOM 1515 C C . PHE A 1 189 ? 12.830 -1.880 2.522 1.00 92.44 189 PHE A C 1
ATOM 1517 O O . PHE A 1 189 ? 12.102 -1.890 1.531 1.00 92.44 189 PHE A O 1
ATOM 1524 N N . SER A 1 190 ? 14.033 -2.460 2.527 1.00 89.44 190 SER A N 1
ATOM 1525 C CA . SER A 1 190 ? 14.571 -3.206 1.377 1.00 89.44 190 SER A CA 1
ATOM 1526 C C . SER A 1 190 ? 14.057 -4.640 1.287 1.00 89.44 190 SER A C 1
ATOM 1528 O O . SER A 1 190 ? 13.976 -5.189 0.193 1.00 89.44 190 SER A O 1
ATOM 1530 N N . HIS A 1 191 ? 13.728 -5.258 2.423 1.00 91.81 191 HIS A N 1
ATOM 1531 C CA . HIS A 1 191 ? 13.235 -6.630 2.480 1.00 91.81 191 HIS A CA 1
ATOM 1532 C C . HIS A 1 191 ? 12.393 -6.884 3.738 1.00 91.81 191 HIS A C 1
ATOM 1534 O O . HIS A 1 191 ? 12.589 -6.260 4.781 1.00 91.81 191 HIS A O 1
ATOM 1540 N N . GLY A 1 192 ? 11.498 -7.867 3.654 1.00 89.81 192 GLY A N 1
ATOM 1541 C CA . GLY A 1 192 ? 10.735 -8.407 4.776 1.00 89.81 192 GLY A CA 1
ATOM 1542 C C . GLY A 1 192 ? 11.544 -9.326 5.692 1.00 89.81 192 GLY A C 1
ATOM 1543 O O . GLY A 1 192 ? 12.777 -9.370 5.670 1.00 89.81 192 GLY A O 1
ATOM 1544 N N . SER A 1 193 ? 10.844 -10.099 6.523 1.00 87.56 193 SER A N 1
ATOM 1545 C CA . SER A 1 193 ? 11.504 -11.037 7.433 1.00 87.56 193 SER A CA 1
ATOM 1546 C C . SER A 1 193 ? 12.242 -12.143 6.675 1.00 87.56 193 SER A C 1
ATOM 1548 O O . SER A 1 193 ? 11.682 -12.792 5.799 1.00 87.56 193 SER A O 1
ATOM 1550 N N . ARG A 1 194 ? 13.488 -12.414 7.077 1.00 88.69 194 ARG A N 1
ATOM 1551 C CA . ARG A 1 194 ? 14.274 -13.546 6.557 1.00 88.69 194 ARG A CA 1
ATOM 1552 C C . ARG A 1 194 ? 13.979 -14.871 7.263 1.00 88.69 194 ARG A C 1
ATOM 1554 O O . ARG A 1 194 ? 14.447 -15.915 6.825 1.00 88.69 194 ARG A O 1
ATOM 1561 N N . THR A 1 195 ? 13.269 -14.823 8.389 1.00 83.06 195 THR A N 1
ATOM 1562 C CA . THR A 1 195 ? 13.094 -15.970 9.295 1.00 83.06 195 THR A CA 1
ATOM 1563 C C . THR A 1 195 ? 11.634 -16.311 9.571 1.00 83.06 195 THR A C 1
ATOM 1565 O O . THR A 1 195 ? 11.348 -17.430 9.990 1.00 83.06 195 THR A O 1
ATOM 1568 N N . ARG A 1 196 ? 10.701 -15.378 9.349 1.00 74.38 196 ARG A N 1
ATOM 1569 C CA . ARG A 1 196 ? 9.263 -15.585 9.563 1.00 74.38 196 ARG A CA 1
ATOM 1570 C C . ARG A 1 196 ? 8.570 -15.885 8.237 1.00 74.38 196 ARG A C 1
ATOM 1572 O O . ARG A 1 196 ? 8.044 -14.980 7.603 1.00 74.38 196 ARG A O 1
ATOM 1579 N N . GLY A 1 197 ? 8.572 -17.160 7.859 1.00 80.81 197 GLY A N 1
ATOM 1580 C CA . GLY A 1 197 ? 7.925 -17.635 6.635 1.00 80.81 197 GLY A CA 1
ATOM 1581 C C . GLY A 1 197 ? 8.738 -17.361 5.370 1.00 80.81 197 GLY A C 1
ATOM 1582 O O . GLY A 1 197 ? 9.760 -16.675 5.394 1.00 80.81 197 GLY A O 1
ATOM 1583 N N . LYS A 1 198 ? 8.293 -17.948 4.258 1.00 92.12 198 LYS A N 1
ATOM 1584 C CA . LYS A 1 198 ? 8.874 -17.751 2.929 1.00 92.12 198 LYS A CA 1
ATOM 1585 C C . LYS A 1 198 ? 7.989 -16.810 2.114 1.00 92.12 198 LYS A C 1
ATOM 1587 O O . LYS A 1 198 ? 7.435 -17.198 1.104 1.00 92.12 198 LYS A O 1
ATOM 1592 N N . THR A 1 199 ? 7.845 -15.566 2.541 1.00 95.19 199 THR A N 1
ATOM 1593 C CA . THR A 1 199 ? 7.052 -14.575 1.795 1.00 95.19 199 THR A CA 1
ATOM 1594 C C . THR A 1 199 ? 7.951 -13.702 0.929 1.00 95.19 199 THR A C 1
ATOM 1596 O O . THR A 1 199 ? 9.029 -13.316 1.379 1.00 95.19 199 THR A O 1
ATOM 1599 N N . VAL A 1 200 ? 7.516 -13.335 -0.270 1.00 97.56 200 VAL A N 1
ATOM 1600 C CA . VAL A 1 200 ? 8.189 -12.375 -1.164 1.00 97.56 200 VAL A CA 1
ATOM 1601 C C . VAL A 1 200 ? 7.173 -11.379 -1.710 1.00 97.56 200 VAL A C 1
ATOM 1603 O O . VAL A 1 200 ? 5.977 -11.659 -1.717 1.00 97.56 200 VAL A O 1
ATOM 1606 N N . SER A 1 201 ? 7.630 -10.224 -2.189 1.00 97.94 201 SER A N 1
ATOM 1607 C CA . SER A 1 201 ? 6.755 -9.265 -2.867 1.00 97.94 201 SER A CA 1
ATOM 1608 C C . SER A 1 201 ? 7.229 -9.014 -4.290 1.0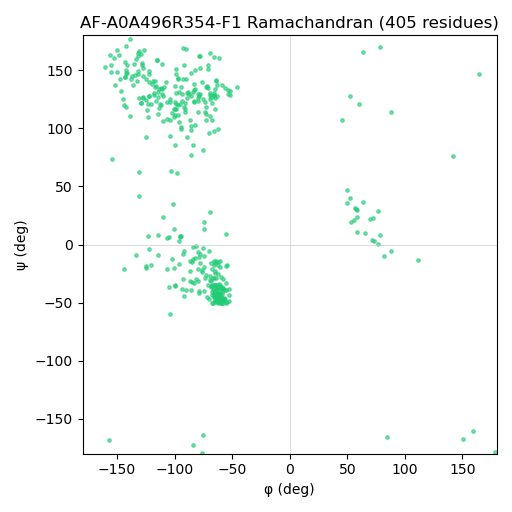0 97.94 201 SER A C 1
ATOM 1610 O O . SER A 1 201 ? 8.356 -8.568 -4.513 1.00 97.94 201 SER A O 1
ATOM 1612 N N . LEU A 1 202 ? 6.352 -9.300 -5.253 1.00 98.25 202 LEU A N 1
ATOM 1613 C CA . LEU A 1 202 ? 6.480 -8.796 -6.614 1.00 98.25 202 LEU A CA 1
ATOM 1614 C C . LEU A 1 202 ? 5.892 -7.387 -6.643 1.00 98.25 202 LEU A C 1
ATOM 1616 O O . LEU A 1 202 ? 4.722 -7.199 -6.304 1.00 98.25 202 LEU A O 1
ATOM 1620 N N . VAL A 1 203 ? 6.693 -6.405 -7.045 1.00 98.31 203 VAL A N 1
ATOM 1621 C CA . VAL A 1 203 ? 6.252 -5.012 -7.155 1.00 98.31 203 VAL A CA 1
ATOM 1622 C C . VAL A 1 203 ? 6.335 -4.548 -8.597 1.00 98.31 203 VAL A C 1
ATOM 1624 O O . VAL A 1 203 ? 7.270 -4.898 -9.307 1.00 98.31 203 VAL A O 1
ATOM 1627 N N . PHE A 1 204 ? 5.365 -3.765 -9.049 1.00 98.25 204 PHE A N 1
ATOM 1628 C CA . PHE A 1 204 ? 5.249 -3.386 -10.453 1.00 98.25 204 PHE A CA 1
ATOM 1629 C C . PHE A 1 204 ? 5.422 -1.885 -10.643 1.00 98.25 204 PHE A C 1
ATOM 1631 O O . PHE A 1 204 ? 4.676 -1.090 -10.077 1.00 98.25 204 PHE A O 1
ATOM 1638 N N . ASN A 1 205 ? 6.378 -1.490 -11.478 1.00 97.88 205 ASN A N 1
ATOM 1639 C CA . ASN A 1 205 ? 6.687 -0.089 -11.740 1.00 97.88 205 ASN A CA 1
ATOM 1640 C C . ASN A 1 205 ? 5.969 0.388 -13.006 1.00 97.88 205 ASN A C 1
ATOM 1642 O O . ASN A 1 205 ? 6.393 0.074 -14.121 1.00 97.88 205 ASN A O 1
ATOM 1646 N N . ALA A 1 206 ? 4.907 1.177 -12.831 1.00 97.19 206 ALA A N 1
ATOM 1647 C CA . ALA A 1 206 ? 4.165 1.834 -13.905 1.00 97.19 206 ALA A CA 1
ATOM 1648 C C . ALA A 1 206 ? 4.699 3.264 -14.101 1.00 97.19 206 ALA A C 1
ATOM 1650 O O . ALA A 1 206 ? 4.383 4.174 -13.331 1.00 97.19 206 ALA A O 1
ATOM 1651 N N . ILE A 1 207 ? 5.565 3.455 -15.105 1.00 95.19 207 ILE A N 1
ATOM 1652 C CA . ILE A 1 207 ? 6.365 4.684 -15.261 1.00 95.19 207 ILE A CA 1
ATOM 1653 C C . ILE A 1 207 ? 5.826 5.607 -16.358 1.00 95.19 207 ILE A C 1
ATOM 1655 O O . ILE A 1 207 ? 5.496 6.759 -16.089 1.00 95.19 207 ILE A O 1
ATOM 1659 N N . ASP A 1 208 ? 5.761 5.129 -17.599 1.00 86.56 208 ASP A N 1
ATOM 1660 C CA . ASP A 1 208 ? 5.472 5.966 -18.769 1.00 86.56 208 ASP A CA 1
ATOM 1661 C C . ASP A 1 208 ? 4.618 5.294 -19.851 1.00 86.56 208 ASP A C 1
ATOM 1663 O O . ASP A 1 208 ? 3.982 6.002 -20.636 1.00 86.56 208 ASP A O 1
ATOM 1667 N N . GLY A 1 209 ? 4.571 3.962 -19.880 1.00 91.94 209 GLY A N 1
ATOM 1668 C CA . GLY A 1 209 ? 3.751 3.163 -20.791 1.00 91.94 209 GLY A CA 1
ATOM 1669 C C . GLY A 1 209 ? 2.890 2.149 -20.045 1.00 91.94 209 GLY A C 1
ATOM 1670 O O . GLY A 1 209 ? 3.278 1.682 -18.977 1.00 91.94 209 GLY A O 1
ATOM 1671 N N . ASP A 1 210 ? 1.749 1.787 -20.624 1.00 94.94 210 ASP A N 1
ATOM 1672 C CA . ASP A 1 210 ? 0.793 0.805 -20.095 1.00 94.94 210 ASP A CA 1
ATOM 1673 C C . ASP A 1 210 ? 0.794 -0.532 -20.856 1.00 94.94 210 ASP A C 1
ATOM 1675 O O . ASP A 1 210 ? 0.009 -1.430 -20.549 1.00 94.94 210 ASP A O 1
ATOM 1679 N N . LEU A 1 211 ? 1.716 -0.700 -21.812 1.00 95.25 211 LEU A N 1
ATOM 1680 C CA . LEU A 1 211 ? 1.925 -1.968 -22.507 1.00 95.25 211 LEU A CA 1
ATOM 1681 C C . LEU A 1 211 ? 2.156 -3.103 -21.498 1.00 95.25 211 LEU A C 1
ATOM 1683 O O . LEU A 1 211 ? 3.004 -2.992 -20.611 1.00 95.25 211 LEU A O 1
ATOM 1687 N N . GLY A 1 212 ? 1.408 -4.193 -21.665 1.00 93.31 212 GLY A N 1
ATOM 1688 C CA . GLY A 1 212 ? 1.474 -5.371 -20.802 1.00 93.31 212 GLY A CA 1
ATOM 1689 C C . GLY A 1 212 ? 0.671 -5.263 -19.506 1.00 93.31 212 GLY A C 1
ATOM 1690 O O . GLY A 1 212 ? 0.485 -6.279 -18.848 1.00 93.31 212 GLY A O 1
ATOM 1691 N N . LEU A 1 213 ? 0.140 -4.086 -19.139 1.00 96.81 213 LEU A N 1
ATOM 1692 C CA . LEU A 1 213 ? -0.630 -3.942 -17.899 1.00 96.81 213 LEU A CA 1
ATOM 1693 C C . LEU A 1 213 ? -1.861 -4.857 -17.880 1.00 96.81 213 LEU A C 1
ATOM 1695 O O . LEU A 1 213 ? -2.115 -5.513 -16.875 1.00 96.81 213 LEU A O 1
ATOM 1699 N N . GLY A 1 214 ? -2.614 -4.917 -18.982 1.00 96.75 214 GLY A N 1
ATOM 1700 C CA . GLY A 1 214 ? -3.802 -5.771 -19.083 1.00 96.75 214 GLY A CA 1
ATOM 1701 C C . GLY A 1 214 ? -3.480 -7.255 -18.883 1.00 96.75 214 GLY A C 1
ATOM 1702 O O . GLY A 1 214 ? -4.158 -7.926 -18.106 1.00 96.75 214 GLY A O 1
ATOM 1703 N N . ASP A 1 215 ? -2.410 -7.735 -19.519 1.00 96.56 215 ASP A N 1
ATOM 1704 C CA . ASP A 1 215 ? -1.957 -9.126 -19.408 1.00 96.56 215 ASP A CA 1
ATOM 1705 C C . ASP A 1 215 ? -1.488 -9.439 -17.983 1.00 96.56 215 ASP A C 1
ATOM 1707 O O . ASP A 1 215 ? -1.899 -10.437 -17.396 1.00 96.56 215 ASP A O 1
ATOM 1711 N N . VAL A 1 216 ? -0.702 -8.539 -17.384 1.00 98.06 216 VAL A N 1
ATOM 1712 C CA . VAL A 1 216 ? -0.232 -8.656 -15.997 1.00 98.06 216 VAL A CA 1
ATOM 1713 C C . VAL A 1 216 ? -1.403 -8.730 -15.022 1.00 98.06 216 VAL A C 1
ATOM 1715 O O . VAL A 1 216 ? -1.438 -9.628 -14.185 1.00 98.06 216 VAL A O 1
ATOM 1718 N N . LEU A 1 217 ? -2.390 -7.837 -15.140 1.00 98.25 217 LEU A N 1
ATOM 1719 C CA . LEU A 1 217 ? -3.578 -7.861 -14.282 1.00 98.25 217 LEU A CA 1
ATOM 1720 C C . LEU A 1 217 ? -4.400 -9.144 -14.473 1.00 98.25 217 LEU A C 1
ATOM 1722 O O . LEU A 1 217 ? -4.939 -9.668 -13.497 1.00 98.25 217 LEU A O 1
ATOM 1726 N N . SER A 1 218 ? -4.485 -9.667 -15.702 1.00 98.06 218 SER A N 1
ATOM 1727 C CA . SER A 1 218 ? -5.149 -10.947 -15.973 1.00 98.06 218 SER A CA 1
ATOM 1728 C C . SER A 1 218 ? -4.427 -12.104 -15.286 1.00 98.06 218 SER A C 1
ATOM 1730 O O . SER A 1 218 ? -5.059 -12.852 -14.547 1.00 98.06 218 SER A O 1
ATOM 1732 N N . ILE A 1 219 ? -3.104 -12.202 -15.449 1.00 98.25 219 ILE A N 1
ATOM 1733 C CA . ILE A 1 219 ? -2.285 -13.246 -14.820 1.00 98.25 219 ILE A CA 1
ATOM 1734 C C . ILE A 1 219 ? -2.420 -13.171 -13.297 1.00 98.25 219 ILE A C 1
ATOM 1736 O O . ILE A 1 219 ? -2.754 -14.160 -12.653 1.00 98.25 219 ILE A O 1
ATOM 1740 N N . LEU A 1 220 ? -2.238 -11.992 -12.697 1.00 98.38 220 LEU A N 1
ATOM 1741 C CA . LEU A 1 220 ? -2.356 -11.827 -11.244 1.00 98.38 220 LEU A CA 1
ATOM 1742 C C . LEU A 1 220 ? -3.733 -12.259 -10.724 1.00 98.38 220 LEU A C 1
ATOM 1744 O O . LEU A 1 220 ? -3.826 -12.870 -9.659 1.00 98.38 220 LEU A O 1
ATOM 1748 N N . LYS A 1 221 ? -4.800 -11.985 -11.481 1.00 97.81 221 LYS A N 1
ATOM 1749 C CA . LYS A 1 221 ? -6.154 -12.435 -11.155 1.00 97.81 221 LYS A CA 1
ATOM 1750 C C . LYS A 1 221 ? -6.302 -13.954 -11.254 1.00 97.81 221 LYS A C 1
ATOM 1752 O O . LYS A 1 221 ? -6.909 -14.538 -10.359 1.00 97.81 221 LYS A O 1
ATOM 1757 N N . ASP A 1 222 ? -5.754 -14.583 -12.290 1.00 97.81 222 ASP A N 1
ATOM 1758 C CA . ASP A 1 222 ? -5.825 -16.036 -12.491 1.00 97.81 222 ASP A CA 1
ATOM 1759 C C . ASP A 1 222 ? -5.107 -16.805 -11.371 1.00 97.81 222 ASP A C 1
ATOM 1761 O O . ASP A 1 222 ? -5.587 -17.845 -10.921 1.00 97.81 222 ASP A O 1
ATOM 1765 N N . TYR A 1 223 ? -4.015 -16.243 -10.847 1.00 97.62 223 TYR A N 1
ATOM 1766 C CA . TYR A 1 223 ? -3.306 -16.764 -9.674 1.00 97.62 223 TYR A CA 1
ATOM 1767 C C . TYR A 1 223 ? -3.909 -16.319 -8.329 1.00 97.62 223 TYR A C 1
ATOM 1769 O O . TYR A 1 223 ? -3.421 -16.730 -7.278 1.00 97.62 223 TYR A O 1
ATOM 1777 N N . ASN A 1 224 ? -4.964 -15.496 -8.337 1.00 96.94 224 ASN A N 1
ATOM 1778 C CA . ASN A 1 224 ? -5.569 -14.892 -7.146 1.00 96.94 224 ASN A CA 1
ATOM 1779 C C . ASN A 1 224 ? -4.547 -14.156 -6.248 1.00 96.94 224 ASN A C 1
ATOM 1781 O O . ASN A 1 224 ? -4.603 -14.232 -5.021 1.00 96.94 224 ASN A O 1
ATOM 1785 N N . LEU A 1 225 ? -3.606 -13.441 -6.866 1.00 97.44 225 LEU A N 1
ATOM 1786 C CA . LEU A 1 225 ? -2.539 -12.724 -6.175 1.00 97.44 225 LEU A CA 1
ATOM 1787 C C . LEU A 1 225 ? -2.875 -11.248 -5.979 1.00 97.44 225 LEU A C 1
ATOM 1789 O O . LEU A 1 225 ? -3.424 -10.575 -6.855 1.00 97.44 225 LEU A O 1
ATOM 1793 N N . LYS A 1 226 ? -2.466 -10.719 -4.825 1.00 97.00 226 LYS A N 1
ATOM 1794 C CA . LYS A 1 226 ? -2.415 -9.284 -4.548 1.00 97.00 226 LYS A CA 1
ATOM 1795 C C . LYS A 1 226 ? -0.956 -8.855 -4.439 1.00 97.00 226 LYS A C 1
ATOM 1797 O O . LYS A 1 226 ? -0.145 -9.525 -3.819 1.00 97.00 226 LYS A O 1
ATOM 1802 N N . VAL A 1 227 ? -0.632 -7.751 -5.102 1.00 98.19 227 VAL A N 1
ATOM 1803 C CA . VAL A 1 227 ? 0.730 -7.227 -5.265 1.00 98.19 227 VAL A CA 1
ATOM 1804 C C . VAL A 1 227 ? 0.706 -5.711 -5.110 1.00 98.19 227 VAL A C 1
ATOM 1806 O O . VAL A 1 227 ? -0.372 -5.124 -4.971 1.00 98.19 227 VAL A O 1
ATOM 1809 N N . THR A 1 228 ? 1.878 -5.083 -5.169 1.00 98.56 228 THR A N 1
ATOM 1810 C CA . THR A 1 228 ? 2.020 -3.629 -5.052 1.00 98.56 228 THR A CA 1
ATOM 1811 C C . THR A 1 228 ? 2.435 -3.012 -6.385 1.00 98.56 228 THR A C 1
ATOM 1813 O O . THR A 1 228 ? 3.430 -3.418 -6.980 1.00 98.56 228 THR A O 1
ATOM 1816 N N . PHE A 1 229 ? 1.706 -2.000 -6.849 1.00 98.62 229 PHE A N 1
ATOM 1817 C CA . PHE A 1 229 ? 2.062 -1.190 -8.013 1.00 98.62 229 PHE A CA 1
ATOM 1818 C C . PHE A 1 229 ? 2.600 0.168 -7.564 1.00 98.62 229 PHE A C 1
ATOM 1820 O O . PHE A 1 229 ? 1.892 0.924 -6.903 1.00 98.62 229 PHE A O 1
ATOM 1827 N N . PHE A 1 230 ? 3.820 0.512 -7.967 1.00 98.62 230 PHE A N 1
ATOM 1828 C CA . PHE A 1 230 ? 4.372 1.855 -7.826 1.00 98.62 230 PHE A CA 1
ATOM 1829 C C . PHE A 1 230 ? 4.080 2.660 -9.090 1.00 98.62 230 PHE A C 1
ATOM 1831 O O . PHE A 1 230 ? 4.524 2.312 -10.188 1.00 98.62 230 PHE A O 1
ATOM 1838 N N . ILE A 1 231 ? 3.320 3.743 -8.940 1.00 98.38 231 ILE A N 1
ATOM 1839 C CA . ILE A 1 231 ? 2.746 4.487 -10.062 1.00 98.38 231 ILE A CA 1
ATOM 1840 C C . ILE A 1 231 ? 3.387 5.868 -10.147 1.00 98.38 231 ILE A C 1
ATOM 1842 O O . ILE A 1 231 ? 3.315 6.670 -9.213 1.00 98.38 231 ILE A O 1
ATOM 1846 N N . ASN A 1 232 ? 4.009 6.165 -11.283 1.00 98.25 232 ASN A N 1
ATOM 1847 C CA . ASN A 1 232 ? 4.616 7.465 -11.535 1.00 98.25 232 ASN A CA 1
ATOM 1848 C C . ASN A 1 232 ? 3.573 8.485 -12.009 1.00 98.25 232 ASN A C 1
ATOM 1850 O O . ASN A 1 232 ? 2.607 8.151 -12.694 1.00 98.25 232 ASN A O 1
ATOM 1854 N N . GLY A 1 233 ? 3.790 9.764 -11.710 1.00 97.38 233 GLY A N 1
ATOM 1855 C CA . GLY A 1 233 ? 2.884 10.812 -12.175 1.00 97.38 233 GLY A CA 1
ATOM 1856 C C . GLY A 1 233 ? 2.829 10.982 -13.698 1.00 97.38 233 GLY A C 1
ATOM 1857 O O . GLY A 1 233 ? 1.786 11.375 -14.221 1.00 97.38 233 GLY A O 1
ATOM 1858 N N . ASP A 1 234 ? 3.911 10.677 -14.419 1.00 96.50 234 ASP A N 1
ATOM 1859 C CA . ASP A 1 234 ? 3.926 10.671 -15.886 1.00 96.50 234 ASP A CA 1
ATOM 1860 C C . ASP A 1 234 ? 3.023 9.567 -16.458 1.00 96.50 234 ASP A C 1
ATOM 1862 O O . ASP A 1 234 ? 2.304 9.826 -17.425 1.00 96.50 234 ASP A O 1
ATOM 1866 N N . PHE A 1 235 ? 2.984 8.386 -15.831 1.00 97.75 235 PHE A N 1
ATOM 1867 C CA . PHE A 1 235 ? 2.061 7.305 -16.186 1.00 97.75 235 PHE A CA 1
ATOM 1868 C C . PHE A 1 235 ? 0.606 7.754 -16.040 1.00 97.75 235 PHE A C 1
ATOM 1870 O O . PHE A 1 235 ? -0.163 7.650 -16.993 1.00 97.75 235 PHE A O 1
ATOM 1877 N N . ILE A 1 236 ? 0.258 8.331 -14.883 1.00 98.12 236 ILE A N 1
ATOM 1878 C CA . ILE A 1 236 ? -1.114 8.768 -14.570 1.00 98.12 236 ILE A CA 1
ATOM 1879 C C . ILE A 1 236 ? -1.627 9.758 -15.617 1.00 98.12 236 ILE A C 1
ATOM 1881 O O . ILE A 1 236 ? -2.733 9.615 -16.129 1.00 98.12 236 ILE A O 1
ATOM 1885 N N . ARG A 1 237 ? -0.801 10.750 -15.979 1.00 96.88 237 ARG A N 1
ATOM 1886 C CA . ARG A 1 237 ? -1.178 11.777 -16.962 1.00 96.88 237 ARG A CA 1
ATOM 1887 C C . ARG A 1 237 ? -1.345 11.230 -18.376 1.00 96.88 237 ARG A C 1
ATOM 1889 O O . ARG A 1 237 ? -2.150 11.766 -19.131 1.00 96.88 237 ARG A O 1
ATOM 1896 N N . ARG A 1 238 ? -0.539 10.240 -18.767 1.00 96.75 238 ARG A N 1
ATOM 1897 C CA . ARG A 1 238 ? -0.559 9.686 -20.130 1.00 96.75 238 ARG A CA 1
ATOM 1898 C C . ARG A 1 238 ? -1.626 8.613 -20.304 1.00 96.75 238 ARG A C 1
ATOM 1900 O O . ARG A 1 238 ? -2.197 8.525 -21.385 1.00 96.75 238 ARG A O 1
ATOM 1907 N N . HIS A 1 239 ? -1.907 7.854 -19.247 1.00 97.44 239 HIS A N 1
ATOM 1908 C CA . HIS A 1 239 ? -2.769 6.673 -19.276 1.00 97.44 239 HIS A CA 1
ATOM 1909 C C . HIS A 1 239 ? -3.813 6.713 -18.144 1.00 97.44 239 HIS A C 1
ATOM 1911 O O . HIS A 1 239 ? -3.802 5.851 -17.256 1.00 97.44 239 HIS A O 1
ATOM 1917 N N . PRO A 1 240 ? -4.724 7.707 -18.129 1.00 97.56 240 PRO A N 1
ATOM 1918 C CA . PRO A 1 240 ? -5.705 7.856 -17.052 1.00 97.56 240 PRO A CA 1
ATOM 1919 C C . PRO A 1 240 ? -6.669 6.663 -16.963 1.00 97.56 240 PRO A C 1
ATOM 1921 O O . PRO A 1 240 ? -6.973 6.206 -15.865 1.00 97.56 240 PRO A O 1
ATOM 1924 N N . GLU A 1 241 ? -7.088 6.088 -18.097 1.00 97.75 241 GLU A N 1
ATOM 1925 C CA . GLU A 1 241 ? -7.955 4.897 -18.110 1.00 97.75 241 GLU A CA 1
ATOM 1926 C C . GLU A 1 241 ? -7.261 3.683 -17.481 1.00 97.75 241 GLU A C 1
ATOM 1928 O O . GLU A 1 241 ? -7.797 3.051 -16.572 1.00 97.75 241 GLU A O 1
ATOM 1933 N N . SER A 1 242 ? -6.023 3.407 -17.896 1.00 97.88 242 SER A N 1
ATOM 1934 C CA . SER A 1 242 ? -5.194 2.329 -17.344 1.00 97.88 242 SER A CA 1
ATOM 1935 C C . SER A 1 242 ? -4.934 2.528 -15.847 1.00 97.88 242 SER A C 1
ATOM 1937 O O . SER A 1 242 ? -4.935 1.566 -15.080 1.00 97.88 242 SER A O 1
ATOM 1939 N N . THR A 1 243 ? -4.803 3.782 -15.401 1.00 98.06 243 THR A N 1
ATOM 1940 C CA . THR A 1 243 ? -4.681 4.130 -13.977 1.00 98.06 243 THR A CA 1
ATOM 1941 C C . THR A 1 243 ? -5.954 3.796 -13.194 1.00 98.06 243 THR A C 1
ATOM 1943 O O . THR A 1 243 ? -5.855 3.235 -12.102 1.00 98.06 243 THR A O 1
ATOM 1946 N N . ARG A 1 244 ? -7.150 4.071 -13.736 1.00 98.06 244 ARG A N 1
ATOM 1947 C CA . ARG A 1 244 ? -8.426 3.702 -13.090 1.00 98.06 244 ARG A CA 1
ATOM 1948 C C . ARG A 1 244 ? -8.602 2.194 -12.997 1.00 98.06 244 ARG A C 1
ATOM 1950 O O . ARG A 1 244 ? -8.908 1.695 -11.919 1.00 98.06 244 ARG A O 1
ATOM 1957 N N . ILE A 1 245 ? -8.322 1.471 -14.082 1.00 97.19 245 ILE A N 1
ATOM 1958 C CA . ILE A 1 245 ? -8.374 0.001 -14.105 1.00 97.19 245 ILE A CA 1
ATOM 1959 C C . ILE A 1 245 ? -7.448 -0.583 -13.031 1.00 97.19 245 ILE A C 1
ATOM 1961 O O . ILE A 1 245 ? -7.855 -1.446 -12.251 1.00 97.19 245 ILE A O 1
ATOM 1965 N N . LEU A 1 246 ? -6.214 -0.078 -12.946 1.00 96.69 246 LEU A N 1
ATOM 1966 C CA . LEU A 1 246 ? -5.247 -0.500 -11.938 1.00 96.69 246 LEU A CA 1
ATOM 1967 C C . LEU A 1 246 ? -5.764 -0.200 -10.525 1.00 96.69 246 LEU A C 1
ATOM 1969 O O . LEU A 1 246 ? -5.777 -1.093 -9.682 1.00 96.69 246 LEU A O 1
ATOM 1973 N N . ALA A 1 247 ? -6.277 1.002 -10.266 1.00 96.25 247 ALA A N 1
ATOM 1974 C CA . ALA A 1 247 ? -6.836 1.354 -8.963 1.00 96.25 247 ALA A CA 1
ATOM 1975 C C . ALA A 1 247 ? -8.049 0.477 -8.583 1.00 96.25 247 ALA A C 1
ATOM 1977 O O . ALA A 1 247 ? -8.254 0.157 -7.410 1.00 96.25 247 ALA A O 1
ATOM 1978 N N . GLU A 1 248 ? -8.867 0.055 -9.548 1.00 96.50 248 GLU A N 1
ATOM 1979 C CA . GLU A 1 248 ? -10.049 -0.795 -9.347 1.00 96.50 248 GLU A CA 1
ATOM 1980 C C . GLU A 1 248 ? -9.737 -2.288 -9.188 1.00 96.50 248 GLU A C 1
ATOM 1982 O O . GLU A 1 248 ? -10.514 -3.000 -8.552 1.00 96.50 248 GLU A O 1
ATOM 1987 N N . SER A 1 249 ? -8.576 -2.750 -9.659 1.00 95.12 249 SER A N 1
ATOM 1988 C CA . SER A 1 249 ? -8.133 -4.154 -9.571 1.00 95.12 249 SER A CA 1
ATOM 1989 C C . SER A 1 249 ? -7.947 -4.678 -8.134 1.00 95.12 249 SER A C 1
ATOM 1991 O O . SER A 1 249 ? -7.870 -5.887 -7.888 1.00 95.12 249 SER A O 1
ATOM 1993 N N . GLY A 1 250 ? -7.898 -3.769 -7.156 1.00 94.62 250 GLY A N 1
ATOM 1994 C CA . GLY A 1 250 ? -7.758 -4.080 -5.738 1.00 94.62 250 GLY A CA 1
ATOM 1995 C C . GLY A 1 250 ? -6.364 -4.569 -5.354 1.00 94.62 250 GLY A C 1
ATOM 1996 O O . GLY A 1 250 ? -6.261 -5.323 -4.390 1.00 94.62 250 GLY A O 1
ATOM 1997 N N . HIS A 1 251 ? -5.337 -4.239 -6.136 1.00 97.75 251 HIS A N 1
ATOM 1998 C CA . HIS A 1 251 ? -3.935 -4.326 -5.728 1.00 97.75 251 HIS A CA 1
ATOM 1999 C C . HIS A 1 251 ? -3.561 -3.134 -4.833 1.00 97.75 251 HIS A C 1
ATOM 2001 O O . HIS A 1 251 ? -4.266 -2.124 -4.807 1.00 97.75 251 HIS A O 1
ATOM 2007 N N . GLU A 1 252 ? -2.458 -3.247 -4.095 1.00 97.69 252 GLU A N 1
ATOM 2008 C CA . GLU A 1 252 ? -1.900 -2.118 -3.352 1.00 97.69 252 GLU A CA 1
ATOM 2009 C C . GLU A 1 252 ? -1.258 -1.137 -4.340 1.00 97.69 252 GLU A C 1
ATOM 2011 O O . GLU A 1 252 ? -0.560 -1.546 -5.267 1.00 97.69 252 GLU A O 1
ATOM 2016 N N . THR A 1 253 ? -1.493 0.162 -4.167 1.00 98.19 253 THR A N 1
ATOM 2017 C CA . THR A 1 253 ? -0.958 1.204 -5.052 1.00 98.19 253 THR A CA 1
ATOM 2018 C C . THR A 1 253 ? -0.130 2.190 -4.254 1.00 98.19 253 THR A C 1
ATOM 2020 O O . THR A 1 253 ? -0.624 2.737 -3.277 1.00 98.19 253 THR A O 1
ATOM 2023 N N . ALA A 1 254 ? 1.097 2.439 -4.693 1.00 97.81 254 ALA A N 1
ATOM 2024 C CA . ALA A 1 254 ? 2.116 3.225 -4.009 1.00 97.81 254 ALA A CA 1
ATOM 2025 C C . ALA A 1 254 ? 2.745 4.259 -4.961 1.00 97.81 254 ALA A C 1
ATOM 2027 O O . ALA A 1 254 ? 2.574 4.192 -6.182 1.00 97.81 254 ALA A O 1
ATOM 2028 N N . SER A 1 255 ? 3.491 5.228 -4.428 1.00 97.69 255 SER A N 1
ATOM 2029 C CA . SER A 1 255 ? 4.060 6.315 -5.238 1.00 97.69 255 SER A CA 1
ATOM 2030 C C . SER A 1 255 ? 5.408 5.949 -5.878 1.00 97.69 255 SER A C 1
ATOM 2032 O O . SER A 1 255 ? 6.357 5.598 -5.182 1.00 97.69 255 SER A O 1
ATOM 2034 N N . LEU A 1 256 ? 5.539 6.131 -7.200 1.00 97.50 256 LEU A N 1
ATOM 2035 C CA . LEU A 1 256 ? 6.835 6.169 -7.909 1.00 97.50 256 LEU A CA 1
ATOM 2036 C C . LEU A 1 256 ? 7.237 7.615 -8.220 1.00 97.50 256 LEU A C 1
ATOM 2038 O O . LEU A 1 256 ? 7.791 7.912 -9.277 1.00 97.50 256 LEU A O 1
ATOM 2042 N N . PHE A 1 257 ? 6.907 8.549 -7.330 1.00 96.81 257 PHE A N 1
ATOM 2043 C CA . PHE A 1 257 ? 7.162 9.976 -7.504 1.00 96.81 257 PHE A CA 1
ATOM 2044 C C . PHE A 1 257 ? 6.413 10.629 -8.694 1.00 96.81 257 PHE A C 1
ATOM 2046 O O . PHE A 1 257 ? 5.841 9.987 -9.574 1.00 96.81 257 PHE A O 1
ATOM 2053 N N . TYR A 1 258 ? 6.374 11.965 -8.727 1.00 95.00 258 TYR A N 1
ATOM 2054 C CA . TYR A 1 258 ? 5.576 12.715 -9.714 1.00 95.00 258 TYR A CA 1
ATOM 2055 C C . TYR A 1 258 ? 6.138 12.711 -11.142 1.00 95.00 258 TYR A C 1
ATOM 2057 O O . TYR A 1 258 ? 5.384 12.880 -12.106 1.00 95.00 258 TYR A O 1
ATOM 2065 N N . THR A 1 259 ? 7.455 12.590 -11.280 1.00 92.94 259 THR A N 1
ATOM 2066 C CA . THR A 1 259 ? 8.139 12.620 -12.574 1.00 92.94 259 THR A CA 1
ATOM 2067 C C . THR A 1 259 ? 9.305 11.647 -12.574 1.00 92.94 259 THR A C 1
ATOM 2069 O O . THR A 1 259 ? 9.950 11.445 -11.544 1.00 92.94 259 THR A O 1
ATOM 2072 N N . TYR A 1 260 ? 9.557 11.010 -13.711 1.00 92.38 260 TYR A N 1
ATOM 2073 C CA . TYR A 1 260 ? 10.647 10.052 -13.847 1.00 92.38 260 TYR A CA 1
ATOM 2074 C C . TYR A 1 260 ? 11.948 10.759 -14.271 1.00 92.38 260 TYR A C 1
ATOM 2076 O O . TYR A 1 260 ? 12.189 10.986 -15.455 1.00 92.38 260 TYR A O 1
ATOM 2084 N N . MET A 1 261 ? 12.782 11.158 -13.299 1.00 90.31 261 MET A N 1
ATOM 2085 C CA . MET A 1 261 ? 14.019 11.929 -13.536 1.00 90.31 261 MET A CA 1
ATOM 2086 C C . MET A 1 261 ? 15.164 11.538 -12.607 1.00 90.31 261 MET A C 1
ATOM 2088 O O . MET A 1 261 ? 14.919 11.195 -11.447 1.00 90.31 261 MET A O 1
ATOM 2092 N N . ASN A 1 262 ? 16.407 11.553 -13.105 1.00 88.56 262 ASN A N 1
ATOM 2093 C CA . ASN A 1 262 ? 17.540 11.064 -12.323 1.00 88.56 262 ASN A CA 1
ATOM 2094 C C . ASN A 1 262 ? 17.797 11.994 -11.136 1.00 88.56 262 ASN A C 1
ATOM 2096 O O . ASN A 1 262 ? 18.304 13.102 -11.296 1.00 88.56 262 ASN A O 1
ATOM 2100 N N . MET A 1 263 ? 17.448 11.527 -9.938 1.00 89.44 263 MET A N 1
ATOM 2101 C CA . MET A 1 263 ? 17.572 12.299 -8.704 1.00 89.44 263 MET A CA 1
ATOM 2102 C C . MET A 1 263 ? 19.025 12.411 -8.210 1.00 89.44 263 MET A C 1
ATOM 2104 O O . MET A 1 263 ? 19.278 13.115 -7.240 1.00 89.44 263 MET A O 1
ATOM 2108 N N . THR A 1 264 ? 19.997 11.774 -8.872 1.00 86.69 264 THR A N 1
ATOM 2109 C CA . THR A 1 264 ? 21.429 12.009 -8.611 1.00 86.69 264 THR A CA 1
ATOM 2110 C C . THR A 1 264 ? 22.031 13.094 -9.505 1.00 86.69 264 THR A C 1
ATOM 2112 O O . THR A 1 264 ? 23.207 13.424 -9.363 1.00 86.69 264 THR A O 1
ATOM 2115 N N . ASP A 1 265 ? 21.278 13.617 -10.474 1.00 85.31 265 ASP A N 1
ATOM 2116 C CA . ASP A 1 265 ? 21.788 14.596 -11.426 1.00 85.31 265 ASP A CA 1
ATOM 2117 C C . ASP A 1 265 ? 21.956 15.970 -10.762 1.00 85.31 265 ASP A C 1
ATOM 2119 O O . ASP A 1 265 ? 20.985 16.633 -10.393 1.00 85.31 265 ASP A O 1
ATOM 2123 N N . LEU A 1 266 ? 23.214 16.409 -10.658 1.00 83.94 266 LEU A N 1
ATOM 2124 C CA . LEU A 1 266 ? 23.627 17.654 -10.001 1.00 83.94 266 LEU A CA 1
ATOM 2125 C C . LEU A 1 266 ? 23.024 18.920 -10.630 1.00 83.94 266 LEU A C 1
ATOM 2127 O O . LEU A 1 266 ? 23.071 19.987 -10.017 1.00 83.94 266 LEU A O 1
ATOM 2131 N N . ARG A 1 267 ? 22.454 18.830 -11.839 1.00 86.50 267 ARG A N 1
ATOM 2132 C CA . ARG A 1 267 ? 21.713 19.936 -12.468 1.00 86.50 267 ARG A CA 1
ATOM 2133 C C . ARG A 1 267 ? 20.410 20.253 -11.735 1.00 86.50 267 ARG A C 1
ATOM 2135 O O . ARG A 1 267 ? 19.889 21.358 -11.884 1.00 86.50 267 ARG A O 1
ATOM 2142 N N . TYR A 1 268 ? 19.889 19.311 -10.952 1.00 83.44 268 TYR A N 1
ATOM 2143 C CA . TYR A 1 268 ? 18.655 19.466 -10.200 1.00 83.44 268 TYR A CA 1
ATOM 2144 C C . TYR A 1 268 ? 18.938 19.503 -8.702 1.00 83.44 268 TYR A C 1
ATOM 2146 O O . TYR A 1 268 ? 19.672 18.685 -8.153 1.00 83.44 268 TYR A O 1
ATOM 2154 N N . ARG A 1 269 ? 18.307 20.452 -8.007 1.00 85.19 269 ARG A N 1
ATOM 2155 C CA . ARG A 1 269 ? 18.383 20.520 -6.549 1.00 85.19 269 ARG A CA 1
ATOM 2156 C C . ARG A 1 269 ? 17.310 19.623 -5.937 1.00 85.19 269 ARG A C 1
ATOM 2158 O O . ARG A 1 269 ? 16.146 20.012 -5.873 1.00 85.19 269 ARG A O 1
ATOM 2165 N N . ILE A 1 270 ? 17.718 18.447 -5.466 1.00 87.50 270 ILE A N 1
ATOM 2166 C CA . ILE A 1 270 ? 16.851 17.511 -4.740 1.00 87.50 270 ILE A CA 1
ATOM 2167 C C . ILE A 1 270 ? 16.846 17.877 -3.253 1.00 87.50 270 ILE A C 1
ATOM 2169 O O . ILE A 1 270 ? 17.542 17.284 -2.429 1.00 87.50 270 ILE A O 1
ATOM 2173 N N . ASP A 1 271 ? 16.097 18.930 -2.930 1.00 87.06 271 ASP A N 1
ATOM 2174 C CA . ASP A 1 271 ? 15.848 19.345 -1.551 1.00 87.06 271 ASP A CA 1
ATOM 2175 C C . ASP A 1 271 ? 14.554 18.724 -0.997 1.00 87.06 271 ASP A C 1
ATOM 2177 O O . ASP A 1 271 ? 13.738 18.147 -1.719 1.00 87.06 271 ASP A O 1
ATOM 2181 N N . LYS A 1 272 ? 14.349 18.863 0.313 1.00 85.88 272 LYS A N 1
ATOM 2182 C CA . LYS A 1 272 ? 13.146 18.379 0.996 1.00 85.88 272 LYS A CA 1
ATOM 2183 C C . LYS A 1 272 ? 11.852 18.874 0.347 1.00 85.88 272 LYS A C 1
ATOM 2185 O O . LYS A 1 272 ? 10.926 18.095 0.154 1.00 85.88 272 LYS A O 1
ATOM 2190 N N . ASN A 1 273 ? 11.787 20.151 -0.035 1.00 88.25 273 ASN A N 1
ATOM 2191 C CA . ASN A 1 273 ? 10.589 20.721 -0.654 1.00 88.25 273 ASN A CA 1
ATOM 2192 C C . ASN A 1 273 ? 10.293 20.089 -2.018 1.00 88.25 273 ASN A C 1
ATOM 2194 O O . ASN A 1 273 ? 9.125 19.948 -2.377 1.00 88.25 273 ASN A O 1
ATOM 2198 N N . PHE A 1 274 ? 11.326 19.731 -2.781 1.00 91.25 274 PHE A N 1
ATOM 2199 C CA . PHE A 1 274 ? 11.178 19.010 -4.039 1.00 91.25 274 PHE A CA 1
ATOM 2200 C C . PHE A 1 274 ? 10.543 17.632 -3.818 1.00 91.25 274 PHE A C 1
ATOM 2202 O O . PHE A 1 274 ? 9.550 17.314 -4.474 1.00 91.25 274 PHE A O 1
ATOM 2209 N N . VAL A 1 275 ? 11.062 16.858 -2.860 1.00 91.38 275 VAL A N 1
ATOM 2210 C CA . VAL A 1 275 ? 10.540 15.521 -2.530 1.00 91.38 275 VAL A CA 1
ATOM 2211 C C . VAL A 1 275 ? 9.092 15.612 -2.036 1.00 91.38 275 VAL A C 1
ATOM 2213 O O . VAL A 1 275 ? 8.207 14.975 -2.604 1.00 91.38 275 VAL A O 1
ATOM 2216 N N . VAL A 1 276 ? 8.830 16.492 -1.066 1.00 89.12 276 VAL A N 1
ATOM 2217 C CA . VAL A 1 276 ? 7.504 16.723 -0.468 1.00 89.12 276 VAL A CA 1
ATOM 2218 C C . VAL A 1 276 ? 6.458 17.082 -1.525 1.00 89.12 276 VAL A C 1
ATOM 2220 O O . VAL A 1 276 ? 5.391 16.473 -1.601 1.00 89.12 276 VAL A O 1
ATOM 2223 N N . LYS A 1 277 ? 6.769 18.055 -2.391 1.00 90.81 277 LYS A N 1
ATOM 2224 C CA . LYS A 1 277 ? 5.851 18.485 -3.456 1.00 90.81 277 LYS A CA 1
ATOM 2225 C C . LYS A 1 277 ? 5.666 17.414 -4.520 1.00 90.81 277 LYS A C 1
ATOM 2227 O O . LYS A 1 277 ? 4.585 17.326 -5.093 1.00 90.81 277 LYS A O 1
ATOM 2232 N N . GLY A 1 278 ? 6.709 16.651 -4.835 1.00 93.75 278 GLY A N 1
ATOM 2233 C CA . GLY A 1 278 ? 6.628 15.584 -5.823 1.00 93.75 278 GLY A CA 1
ATOM 2234 C C . GLY A 1 278 ? 5.728 14.444 -5.354 1.00 93.75 278 GLY A C 1
ATOM 2235 O O . GLY A 1 278 ? 4.794 14.092 -6.065 1.00 93.75 278 GLY A O 1
ATOM 2236 N N . LEU A 1 279 ? 5.932 13.929 -4.142 1.00 93.94 279 LEU A N 1
ATOM 2237 C CA . LEU A 1 279 ? 5.048 12.912 -3.560 1.00 93.94 279 LEU A CA 1
ATOM 2238 C C . LEU A 1 279 ? 3.609 13.417 -3.479 1.00 93.94 279 LEU A C 1
ATOM 2240 O O . LEU A 1 279 ? 2.699 12.816 -4.048 1.00 93.94 279 LEU A O 1
ATOM 2244 N N . GLY A 1 280 ? 3.452 14.617 -2.919 1.00 92.44 280 GLY A N 1
ATOM 2245 C CA . GLY A 1 280 ? 2.164 15.266 -2.768 1.00 92.44 280 GLY A CA 1
ATOM 2246 C C . GLY A 1 280 ? 1.379 15.393 -4.078 1.00 92.44 280 GLY A C 1
ATOM 2247 O O . GLY A 1 280 ? 0.224 14.981 -4.177 1.00 92.44 280 GLY A O 1
ATOM 2248 N N . ARG A 1 281 ? 2.029 15.902 -5.130 1.00 93.81 281 ARG A N 1
ATOM 2249 C CA . ARG A 1 281 ? 1.409 16.023 -6.454 1.00 93.81 281 ARG A CA 1
ATOM 2250 C C . ARG A 1 281 ? 1.043 14.677 -7.055 1.00 93.81 281 ARG A C 1
ATOM 2252 O O . ARG A 1 281 ? 0.044 14.613 -7.758 1.00 93.81 281 ARG A O 1
ATOM 2259 N N . ASN A 1 282 ? 1.851 13.638 -6.847 1.00 96.19 282 ASN A N 1
ATOM 2260 C CA . ASN A 1 282 ? 1.586 12.317 -7.411 1.00 96.19 282 ASN A CA 1
ATOM 2261 C C . ASN A 1 282 ? 0.317 11.689 -6.820 1.00 96.19 282 ASN A C 1
ATOM 2263 O O . ASN A 1 282 ? -0.501 11.172 -7.573 1.00 96.19 282 ASN A O 1
ATOM 2267 N N . GLU A 1 283 ? 0.110 11.803 -5.513 1.00 94.31 283 GLU A N 1
ATOM 2268 C CA . GLU A 1 283 ? -1.117 11.321 -4.870 1.00 94.31 283 GLU A CA 1
ATOM 2269 C C . GLU A 1 283 ? -2.331 12.187 -5.212 1.00 94.31 283 GLU A C 1
ATOM 2271 O O . GLU A 1 283 ? -3.439 11.674 -5.332 1.00 94.31 283 GLU A O 1
ATOM 2276 N N . ASP A 1 284 ? -2.154 13.504 -5.360 1.00 93.12 284 ASP A N 1
ATOM 2277 C CA . ASP A 1 284 ? -3.260 14.396 -5.716 1.00 93.12 284 ASP A CA 1
ATOM 2278 C C . ASP A 1 284 ? -3.785 14.095 -7.122 1.00 93.12 284 ASP A C 1
ATOM 2280 O O . ASP A 1 284 ? -4.996 13.977 -7.297 1.00 93.12 284 ASP A O 1
ATOM 2284 N N . ILE A 1 285 ? -2.901 13.899 -8.107 1.00 95.62 285 ILE A N 1
ATOM 2285 C CA . ILE A 1 285 ? -3.336 13.498 -9.454 1.00 95.62 285 ILE A CA 1
ATOM 2286 C C . ILE A 1 285 ? -3.893 12.071 -9.468 1.00 95.62 285 ILE A C 1
ATOM 2288 O O . ILE A 1 285 ? -4.871 11.819 -10.160 1.00 95.62 285 ILE A O 1
ATOM 2292 N N . PHE A 1 286 ? -3.326 11.143 -8.686 1.00 97.12 286 PHE A N 1
ATOM 2293 C CA . PHE A 1 286 ? -3.849 9.779 -8.600 1.00 97.12 286 PHE A CA 1
ATOM 2294 C C . PHE A 1 286 ? -5.282 9.769 -8.061 1.00 97.12 286 PHE A C 1
ATOM 2296 O O . PHE A 1 286 ? -6.162 9.131 -8.636 1.00 97.12 286 PHE A O 1
ATOM 2303 N N . PHE A 1 287 ? -5.538 10.523 -6.994 1.00 95.12 287 PHE A N 1
ATOM 2304 C CA . PHE A 1 287 ? -6.870 10.636 -6.417 1.00 95.12 287 PHE A CA 1
ATOM 2305 C C . PHE A 1 287 ? -7.850 11.360 -7.333 1.00 95.12 287 PHE A C 1
ATOM 2307 O O . PHE A 1 287 ? -8.989 10.924 -7.459 1.00 95.12 287 PHE A O 1
ATOM 2314 N N . GLN A 1 288 ? -7.426 12.431 -8.007 1.00 94.12 288 GLN A N 1
ATOM 2315 C CA . GLN A 1 288 ? -8.273 13.118 -8.987 1.00 94.12 288 GLN A CA 1
ATOM 2316 C C . GLN A 1 288 ? -8.727 12.176 -10.106 1.00 94.12 288 GLN A C 1
ATOM 2318 O O . GLN A 1 288 ? -9.875 12.255 -10.536 1.00 94.12 288 GLN A O 1
ATOM 2323 N N . GLU A 1 289 ? -7.850 11.271 -10.546 1.00 97.00 289 GLU A N 1
ATOM 2324 C CA . GLU A 1 289 ? -8.173 10.323 -11.610 1.00 97.00 289 GLU A CA 1
ATOM 2325 C C . GLU A 1 289 ? -8.998 9.120 -11.139 1.00 97.00 289 GLU A C 1
ATOM 2327 O O . GLU A 1 289 ? -9.793 8.597 -11.919 1.00 97.00 289 GLU A O 1
ATOM 2332 N N . THR A 1 290 ? -8.820 8.666 -9.894 1.00 96.00 290 THR A N 1
ATOM 2333 C CA . THR A 1 290 ? -9.327 7.354 -9.439 1.00 96.00 290 THR A CA 1
ATOM 2334 C C . THR A 1 290 ? -10.307 7.411 -8.267 1.00 96.00 290 THR A C 1
ATOM 2336 O O . THR A 1 290 ? -10.996 6.430 -7.994 1.00 96.00 290 THR A O 1
ATOM 2339 N N . GLY A 1 291 ? -10.351 8.520 -7.528 1.00 92.88 291 GLY A N 1
ATOM 2340 C CA . GLY A 1 291 ? -11.043 8.630 -6.242 1.00 92.88 291 GLY A CA 1
ATOM 2341 C C . GLY A 1 291 ? -10.444 7.765 -5.124 1.00 92.88 291 GLY A C 1
ATOM 2342 O O . GLY A 1 291 ? -11.073 7.618 -4.074 1.00 92.88 291 GLY A O 1
ATOM 2343 N N . LYS A 1 292 ? -9.260 7.170 -5.334 1.00 93.06 292 LYS A N 1
ATOM 2344 C CA . LYS A 1 292 ? -8.555 6.316 -4.368 1.00 93.06 292 LYS A CA 1
ATOM 2345 C C . LYS A 1 292 ? -7.238 6.944 -3.925 1.00 93.06 292 LYS A C 1
ATOM 2347 O O . LYS A 1 292 ? -6.687 7.816 -4.589 1.00 93.06 292 LYS A O 1
ATOM 2352 N N . GLU A 1 293 ? -6.752 6.495 -2.776 1.00 93.38 293 GLU A N 1
ATOM 2353 C CA . GLU A 1 293 ? -5.507 6.967 -2.171 1.00 93.38 293 GLU A CA 1
ATOM 2354 C C . GLU A 1 293 ? -4.366 5.997 -2.476 1.00 93.38 293 GLU A C 1
ATOM 2356 O O . GLU A 1 293 ? -4.583 4.787 -2.558 1.00 93.38 293 GLU A O 1
ATOM 2361 N N . LEU A 1 294 ? -3.154 6.533 -2.632 1.00 95.38 294 LEU A N 1
ATOM 2362 C CA . LEU A 1 294 ? -1.943 5.714 -2.609 1.00 95.38 294 LEU A CA 1
ATOM 2363 C C . LEU A 1 294 ? -1.601 5.368 -1.155 1.00 95.38 294 LEU A C 1
ATOM 2365 O O . LEU A 1 294 ? -1.905 6.136 -0.240 1.00 95.38 294 LEU A O 1
ATOM 2369 N N . SER A 1 295 ? -0.938 4.235 -0.952 1.00 94.06 295 SER A N 1
ATOM 2370 C CA . SER A 1 295 ? -0.288 3.908 0.312 1.00 94.06 295 SER A CA 1
ATOM 2371 C C . SER A 1 295 ? 0.806 4.930 0.634 1.00 94.06 295 SER A C 1
ATOM 2373 O O . SER A 1 295 ? 1.352 5.605 -0.245 1.00 94.06 295 SER A O 1
ATOM 2375 N N . THR A 1 296 ? 1.196 5.004 1.903 1.00 91.69 296 THR A N 1
ATOM 2376 C CA . THR A 1 296 ? 2.364 5.765 2.373 1.00 91.69 296 THR A CA 1
ATOM 2377 C C . THR A 1 296 ? 3.688 5.078 2.017 1.00 91.69 296 THR A C 1
ATOM 2379 O O . THR A 1 296 ? 4.744 5.399 2.567 1.00 91.69 296 THR A O 1
ATOM 2382 N N . PHE A 1 297 ? 3.672 4.163 1.049 1.00 94.56 297 PHE A N 1
ATOM 2383 C CA . PHE A 1 297 ? 4.858 3.571 0.454 1.00 94.56 297 PHE A CA 1
ATOM 2384 C C . PHE A 1 297 ? 5.278 4.341 -0.782 1.00 94.56 297 PHE A C 1
ATOM 2386 O O . PHE A 1 297 ? 4.459 4.789 -1.590 1.00 94.56 297 PHE A O 1
ATOM 2393 N N . TRP A 1 298 ? 6.585 4.460 -0.960 1.00 96.12 298 TRP A N 1
ATOM 2394 C CA . TRP A 1 298 ? 7.119 5.042 -2.174 1.00 96.12 298 TRP A CA 1
ATOM 2395 C C . TRP A 1 298 ? 8.538 4.564 -2.442 1.00 96.12 298 TRP A C 1
ATOM 2397 O O . TRP A 1 298 ? 9.229 4.097 -1.539 1.00 96.12 298 TRP A O 1
ATOM 2407 N N . HIS A 1 299 ? 8.999 4.744 -3.672 1.00 96.56 299 HIS A N 1
ATOM 2408 C CA . HIS A 1 299 ? 10.426 4.739 -3.960 1.00 96.56 299 HIS A CA 1
ATOM 2409 C C . HIS A 1 299 ? 10.762 5.795 -5.011 1.00 96.56 299 HIS A C 1
ATOM 2411 O O . HIS A 1 299 ? 9.927 6.183 -5.836 1.00 96.56 299 HIS A O 1
ATOM 2417 N N . ALA A 1 300 ? 12.006 6.268 -4.994 1.00 95.50 300 ALA A N 1
ATOM 2418 C CA . ALA A 1 300 ? 12.485 7.194 -6.007 1.00 95.50 300 ALA A CA 1
ATOM 2419 C C . ALA A 1 300 ? 12.651 6.485 -7.364 1.00 95.50 300 ALA A C 1
ATOM 2421 O O . ALA A 1 300 ? 12.914 5.275 -7.409 1.00 95.50 300 ALA A O 1
ATOM 2422 N N . PRO A 1 301 ? 12.571 7.217 -8.491 1.00 94.25 301 PRO A N 1
ATOM 2423 C CA . PRO A 1 301 ? 13.072 6.735 -9.773 1.00 94.25 301 PRO A CA 1
ATOM 2424 C C . PRO A 1 301 ? 14.472 6.109 -9.637 1.00 94.25 301 PRO A C 1
ATOM 2426 O O . PRO A 1 301 ? 15.334 6.640 -8.936 1.00 94.25 301 PRO A O 1
ATOM 2429 N N . TRP A 1 302 ? 14.676 4.956 -10.282 1.00 90.75 302 TRP A N 1
ATOM 2430 C CA . TRP A 1 302 ? 15.876 4.103 -10.164 1.00 90.75 302 TRP A CA 1
ATOM 2431 C C . TRP A 1 302 ? 16.269 3.696 -8.735 1.00 90.75 302 TRP A C 1
ATOM 2433 O O . TRP A 1 302 ? 17.408 3.295 -8.509 1.00 90.75 302 TRP A O 1
ATOM 2443 N N . TYR A 1 303 ? 15.346 3.770 -7.774 1.00 93.62 303 TYR A N 1
ATOM 2444 C CA . TYR A 1 303 ? 15.598 3.453 -6.367 1.00 93.62 303 TYR A CA 1
ATOM 2445 C C . TYR A 1 303 ? 16.729 4.291 -5.747 1.00 93.62 303 TYR A C 1
ATOM 2447 O O . TYR A 1 303 ? 17.408 3.832 -4.831 1.00 93.62 303 TYR A O 1
ATOM 2455 N N . VAL A 1 304 ? 16.924 5.526 -6.221 1.00 91.38 304 VAL A N 1
ATOM 2456 C CA . VAL A 1 304 ? 17.940 6.443 -5.686 1.00 91.38 304 VAL A CA 1
ATOM 2457 C C . VAL A 1 304 ? 17.631 6.816 -4.238 1.00 91.38 304 VAL A C 1
ATOM 2459 O O . VAL A 1 304 ? 16.574 7.363 -3.933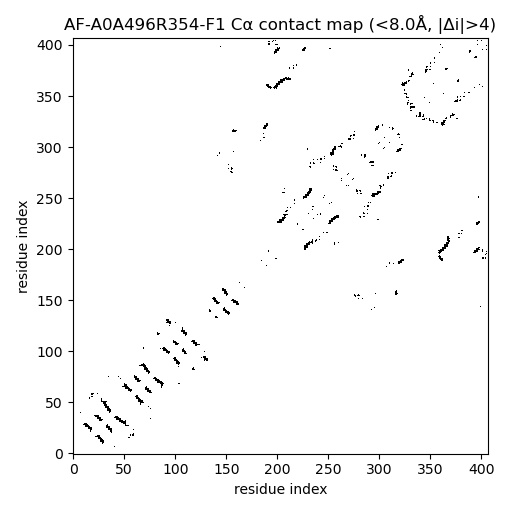 1.00 91.38 304 VAL A O 1
ATOM 2462 N N . VAL A 1 305 ? 18.607 6.605 -3.358 1.00 89.06 305 VAL A N 1
ATOM 2463 C CA . VAL A 1 305 ? 18.522 6.962 -1.940 1.00 89.06 305 VAL A CA 1
ATOM 2464 C C . VAL A 1 305 ? 19.566 8.025 -1.608 1.00 89.06 305 VAL A C 1
ATOM 2466 O O . VAL A 1 305 ? 20.722 7.933 -2.016 1.00 89.06 305 VAL A O 1
ATOM 2469 N N . SER A 1 306 ? 19.166 9.031 -0.833 1.00 88.00 306 SER A N 1
ATOM 2470 C CA . SER A 1 306 ? 20.072 9.990 -0.201 1.00 88.00 306 SER A CA 1
ATOM 2471 C C . SER A 1 306 ? 19.551 10.368 1.191 1.00 88.00 306 SER A C 1
ATOM 2473 O O . SER A 1 306 ? 18.342 10.286 1.424 1.00 88.00 306 SER A O 1
ATOM 2475 N N . PRO A 1 307 ? 20.410 10.849 2.109 1.00 86.38 307 PRO A N 1
ATOM 2476 C CA . PRO A 1 307 ? 19.959 11.323 3.418 1.00 86.38 307 PRO A CA 1
ATOM 2477 C C . PRO A 1 307 ? 18.874 12.406 3.329 1.00 86.38 307 PRO A C 1
ATOM 2479 O O . PRO A 1 307 ? 17.904 12.359 4.075 1.00 86.38 307 PRO A O 1
ATOM 2482 N N . SER A 1 308 ? 18.987 13.330 2.365 1.00 84.69 308 SER A N 1
ATOM 2483 C CA . SER A 1 308 ? 17.993 14.392 2.156 1.00 84.69 308 SER A CA 1
ATOM 2484 C C . SER A 1 308 ? 16.635 13.862 1.696 1.00 84.69 308 SER A C 1
ATOM 2486 O O . SER A 1 308 ? 15.602 14.418 2.067 1.00 84.69 308 SER A O 1
ATOM 2488 N N . ILE A 1 309 ? 16.628 12.795 0.889 1.00 89.56 309 ILE A N 1
ATOM 2489 C CA . ILE A 1 309 ? 15.405 12.113 0.471 1.00 89.56 309 ILE A CA 1
ATOM 2490 C C . ILE A 1 309 ? 14.760 11.434 1.680 1.00 89.56 309 ILE A C 1
ATOM 2492 O O . ILE A 1 309 ? 13.579 11.654 1.939 1.00 89.56 309 ILE A O 1
ATOM 2496 N N . LEU A 1 310 ? 15.532 10.658 2.443 1.00 87.50 310 LEU A N 1
ATOM 2497 C CA . LEU A 1 310 ? 15.001 9.897 3.572 1.00 87.50 310 LEU A CA 1
ATOM 2498 C C . LEU A 1 310 ? 14.444 10.812 4.668 1.00 87.50 310 LEU A C 1
ATOM 2500 O O . LEU A 1 310 ? 13.293 10.632 5.064 1.00 87.50 310 LEU A O 1
ATOM 2504 N N . GLU A 1 311 ? 15.187 11.852 5.059 1.00 84.38 311 GLU A N 1
ATOM 2505 C CA . GLU A 1 311 ? 14.755 12.848 6.052 1.00 84.38 311 GLU A CA 1
ATOM 2506 C C . GLU A 1 311 ? 13.430 13.511 5.647 1.00 84.38 311 GLU A C 1
ATOM 2508 O O . GLU A 1 311 ? 12.485 13.567 6.435 1.00 84.38 311 GLU A O 1
ATOM 2513 N N . ALA A 1 312 ? 13.313 13.936 4.383 1.00 83.94 312 ALA A N 1
ATOM 2514 C CA . ALA A 1 312 ? 12.087 14.535 3.863 1.00 83.94 312 ALA A CA 1
ATOM 2515 C C . ALA A 1 312 ? 10.882 13.588 3.958 1.00 83.94 312 ALA A C 1
ATOM 2517 O O . ALA A 1 312 ? 9.763 14.028 4.224 1.00 83.94 312 ALA A O 1
ATOM 2518 N N . THR A 1 313 ? 11.104 12.294 3.735 1.00 84.25 313 THR A N 1
ATOM 2519 C CA . THR A 1 313 ? 10.026 11.300 3.682 1.00 84.25 313 THR A CA 1
ATOM 2520 C C . THR A 1 313 ? 9.590 10.791 5.041 1.00 84.25 313 THR A C 1
ATOM 2522 O O . THR A 1 313 ? 8.391 10.600 5.249 1.00 84.25 313 THR A O 1
ATOM 2525 N N . GLN A 1 314 ? 10.516 10.688 5.995 1.00 81.25 314 GLN A N 1
ATOM 2526 C CA . GLN A 1 314 ? 10.189 10.358 7.378 1.00 81.25 314 GLN A CA 1
ATOM 2527 C C . GLN A 1 314 ? 9.280 11.409 8.015 1.00 81.25 314 GLN A C 1
ATOM 2529 O O . GLN A 1 314 ? 8.295 11.058 8.661 1.00 81.25 314 GLN A O 1
ATOM 2534 N N . GLU A 1 315 ? 9.552 12.697 7.790 1.00 79.44 315 GLU A N 1
ATOM 2535 C CA . GLU A 1 315 ? 8.710 13.777 8.320 1.00 79.44 315 GLU A CA 1
ATOM 2536 C C . GLU A 1 315 ? 7.270 13.750 7.789 1.00 79.44 315 GLU A C 1
ATOM 2538 O O . GLU A 1 315 ? 6.345 14.228 8.447 1.00 79.44 315 GLU A O 1
ATOM 2543 N N . MET A 1 316 ? 7.071 13.176 6.605 1.00 79.88 316 MET A N 1
ATOM 2544 C CA . MET A 1 316 ? 5.761 13.007 5.981 1.00 79.88 316 MET A CA 1
ATOM 2545 C C . MET A 1 316 ? 5.132 11.634 6.260 1.00 79.88 316 MET A C 1
ATOM 2547 O O . MET A 1 316 ? 4.098 11.325 5.672 1.00 79.88 316 MET A O 1
ATOM 2551 N N . ASN A 1 317 ? 5.736 10.822 7.135 1.00 83.69 317 ASN A N 1
ATOM 2552 C CA . ASN A 1 317 ? 5.328 9.449 7.442 1.00 83.69 317 ASN A CA 1
ATOM 2553 C C . ASN A 1 317 ? 5.267 8.516 6.221 1.00 83.69 317 ASN A C 1
ATOM 2555 O O . ASN A 1 317 ? 4.460 7.590 6.214 1.00 83.69 317 ASN A O 1
ATOM 2559 N N . TYR A 1 318 ? 6.113 8.726 5.207 1.00 88.31 318 TYR A N 1
ATOM 2560 C CA . TYR A 1 318 ? 6.303 7.705 4.177 1.00 88.31 318 TYR A CA 1
ATOM 2561 C C . TYR A 1 318 ? 7.348 6.687 4.599 1.00 88.31 318 TYR A C 1
ATOM 2563 O O . TYR A 1 318 ? 8.354 7.019 5.231 1.00 88.31 318 TYR A O 1
ATOM 2571 N N . LEU A 1 319 ? 7.148 5.457 4.143 1.00 89.81 319 LEU A N 1
ATOM 2572 C CA . LEU A 1 319 ? 8.166 4.424 4.151 1.00 89.81 319 LEU A CA 1
ATOM 2573 C C . LEU A 1 319 ? 8.793 4.322 2.760 1.00 89.81 319 LEU A C 1
ATOM 2575 O O . LEU A 1 319 ? 8.097 4.091 1.768 1.00 89.81 319 LEU A O 1
ATOM 2579 N N . TYR A 1 320 ? 10.113 4.490 2.691 1.00 94.06 320 TYR A N 1
ATOM 2580 C CA . TYR A 1 320 ? 10.857 4.254 1.461 1.00 94.06 320 TYR A CA 1
ATOM 2581 C C . TYR A 1 320 ? 11.004 2.746 1.236 1.00 94.06 320 TYR A C 1
ATOM 2583 O O . TYR A 1 320 ? 11.529 2.041 2.099 1.00 94.06 320 TYR A O 1
ATOM 2591 N N . ILE A 1 321 ? 10.581 2.259 0.074 1.00 95.75 321 ILE A N 1
ATOM 2592 C CA . ILE A 1 321 ? 10.662 0.850 -0.311 1.00 95.75 321 ILE A CA 1
ATOM 2593 C C . ILE A 1 321 ? 11.886 0.634 -1.198 1.00 95.75 321 ILE A C 1
ATOM 2595 O O . ILE A 1 321 ? 12.054 1.265 -2.241 1.00 95.75 321 ILE A O 1
ATOM 2599 N N . GLY A 1 322 ? 12.778 -0.243 -0.750 1.00 94.06 322 GLY A N 1
ATOM 2600 C CA . GLY A 1 322 ? 13.951 -0.647 -1.512 1.00 94.06 322 GLY A CA 1
ATOM 2601 C C . GLY A 1 322 ? 13.643 -1.773 -2.498 1.00 94.06 322 GLY A C 1
ATOM 2602 O O . GLY A 1 322 ? 12.501 -2.187 -2.6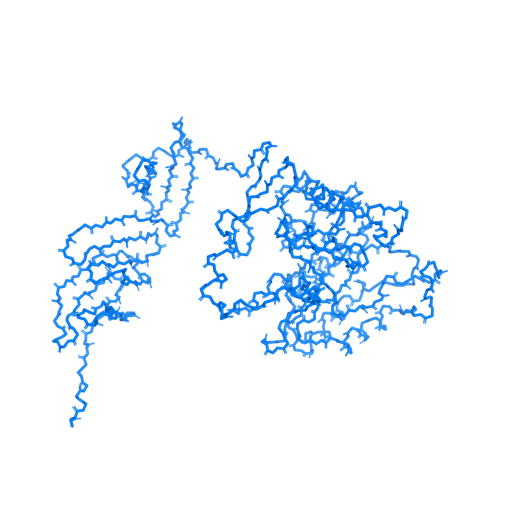88 1.00 94.06 322 GLY A O 1
ATOM 2603 N N . ARG A 1 323 ? 14.706 -2.292 -3.108 1.00 92.75 323 ARG A N 1
ATOM 2604 C CA . ARG A 1 323 ? 14.683 -3.528 -3.894 1.00 92.75 323 ARG A CA 1
ATOM 2605 C C . ARG A 1 323 ? 15.777 -4.446 -3.373 1.00 92.75 323 ARG A C 1
ATOM 2607 O O . ARG A 1 323 ? 16.922 -4.018 -3.249 1.00 92.75 323 ARG A O 1
ATOM 2614 N N . ASP A 1 324 ? 15.412 -5.676 -3.045 1.00 94.38 324 ASP A N 1
ATOM 2615 C CA . ASP A 1 324 ? 16.361 -6.684 -2.564 1.00 94.38 324 ASP A CA 1
ATOM 2616 C C . ASP A 1 324 ? 17.025 -7.407 -3.736 1.00 94.38 324 ASP A C 1
ATOM 2618 O O . ASP A 1 324 ? 18.224 -7.668 -3.731 1.00 94.38 324 ASP A O 1
ATOM 2622 N N . VAL A 1 325 ? 16.225 -7.683 -4.766 1.00 96.00 325 VAL A N 1
ATOM 2623 C CA . VAL A 1 325 ? 16.649 -8.298 -6.022 1.00 96.00 325 VAL A CA 1
ATOM 2624 C C . VAL A 1 325 ? 16.459 -7.265 -7.126 1.00 96.00 325 VAL A C 1
ATOM 2626 O O . VAL A 1 325 ? 15.403 -6.642 -7.213 1.00 96.00 325 VAL A O 1
ATOM 2629 N N . ASP A 1 326 ? 17.472 -7.064 -7.970 1.00 95.12 326 ASP A N 1
ATOM 2630 C CA . ASP A 1 326 ? 17.347 -6.273 -9.199 1.00 95.12 326 ASP A CA 1
ATOM 2631 C C . ASP A 1 326 ? 17.343 -7.227 -10.400 1.00 95.12 326 ASP A C 1
ATOM 2633 O O . ASP A 1 326 ? 18.398 -7.788 -10.728 1.00 95.12 326 ASP A O 1
ATOM 2637 N N . PRO A 1 327 ? 16.187 -7.422 -11.065 1.00 94.06 327 PRO A N 1
ATOM 2638 C CA . PRO A 1 327 ? 16.119 -8.280 -12.236 1.00 94.06 327 PRO A CA 1
ATOM 2639 C C . PRO A 1 327 ? 16.938 -7.744 -13.403 1.00 94.06 327 PRO A C 1
ATOM 2641 O O . PRO A 1 327 ? 17.366 -8.547 -14.214 1.00 94.06 327 PRO A O 1
ATOM 2644 N N . LEU A 1 328 ? 17.203 -6.430 -13.477 1.00 94.25 328 LEU A N 1
ATOM 2645 C CA . LEU A 1 328 ? 17.830 -5.755 -14.628 1.00 94.25 328 LEU A CA 1
ATOM 2646 C C . LEU A 1 328 ? 16.943 -5.684 -15.888 1.00 94.25 328 LEU A C 1
ATOM 2648 O O . LEU A 1 328 ? 17.422 -5.462 -17.004 1.00 94.25 328 LEU A O 1
ATOM 2652 N N . ASP A 1 329 ? 15.625 -5.793 -15.717 1.00 93.44 329 ASP A N 1
ATOM 2653 C CA . ASP A 1 329 ? 14.634 -5.703 -16.800 1.00 93.44 329 ASP A CA 1
ATOM 2654 C C . ASP A 1 329 ? 14.567 -4.319 -17.480 1.00 93.44 329 ASP A C 1
ATOM 2656 O O . ASP A 1 329 ? 14.057 -4.171 -18.593 1.00 93.44 329 ASP A O 1
ATOM 2660 N N . TRP A 1 330 ? 15.138 -3.301 -16.837 1.00 91.00 330 TRP A N 1
ATOM 2661 C CA . TRP A 1 330 ? 15.231 -1.926 -17.316 1.00 91.00 330 TRP A CA 1
ATOM 2662 C C . TRP A 1 330 ? 16.397 -1.675 -18.286 1.00 91.00 330 TRP A C 1
ATOM 2664 O O . TRP A 1 330 ? 16.439 -0.609 -18.902 1.00 91.00 330 TRP A O 1
ATOM 2674 N N . ILE A 1 331 ? 17.342 -2.612 -18.434 1.00 90.75 331 ILE A N 1
ATOM 2675 C CA . ILE A 1 331 ? 18.475 -2.474 -19.365 1.00 90.75 331 ILE A CA 1
ATOM 2676 C C . ILE A 1 331 ? 17.974 -2.608 -20.808 1.00 90.75 331 ILE A C 1
ATOM 2678 O O . ILE A 1 331 ? 17.174 -3.482 -21.110 1.00 90.75 331 ILE A O 1
ATOM 2682 N N . VAL A 1 332 ? 18.427 -1.762 -21.728 1.00 89.75 332 VAL A N 1
ATOM 2683 C CA . VAL A 1 332 ? 17.949 -1.754 -23.124 1.00 89.75 332 VAL A CA 1
ATOM 2684 C C . VAL A 1 332 ? 19.029 -2.226 -24.095 1.00 89.75 332 VAL A C 1
ATOM 2686 O O . VAL A 1 332 ? 20.224 -2.127 -23.807 1.00 89.75 332 VAL A O 1
ATOM 2689 N N . SER A 1 333 ? 18.617 -2.748 -25.252 1.00 86.50 333 SER A N 1
ATOM 2690 C CA . SER A 1 333 ? 19.532 -3.364 -26.225 1.00 86.50 333 SER A CA 1
ATOM 2691 C C . SER A 1 333 ? 20.341 -2.342 -27.034 1.00 86.50 333 SER A C 1
ATOM 2693 O O . SER A 1 333 ? 21.424 -2.661 -27.534 1.00 86.50 333 SER A O 1
ATOM 2695 N N . ASP A 1 334 ? 19.866 -1.095 -27.124 1.00 83.38 334 ASP A N 1
ATOM 2696 C CA . ASP A 1 334 ? 20.529 -0.005 -27.853 1.00 83.38 334 ASP A CA 1
ATOM 2697 C C . ASP A 1 334 ? 21.769 0.569 -27.135 1.00 83.38 334 ASP A C 1
ATOM 2699 O O . ASP A 1 334 ? 22.556 1.300 -27.737 1.00 83.38 334 ASP A O 1
ATOM 2703 N N . GLY A 1 335 ? 21.990 0.188 -25.872 1.00 74.81 335 GLY A N 1
ATOM 2704 C CA . GLY A 1 335 ? 23.125 0.618 -25.057 1.00 74.81 335 GLY A CA 1
ATOM 2705 C C . GLY A 1 335 ? 23.010 2.022 -24.458 1.00 74.81 335 GLY A C 1
ATOM 2706 O O . GLY A 1 335 ? 23.969 2.482 -23.839 1.00 74.81 335 GLY A O 1
ATOM 2707 N N . SER A 1 336 ? 21.858 2.688 -24.566 1.00 79.69 336 SER A N 1
ATOM 2708 C CA . SER A 1 336 ? 21.625 4.013 -23.970 1.00 79.69 336 SER A CA 1
ATOM 2709 C C . SER A 1 336 ? 21.724 4.033 -22.437 1.00 79.69 336 SER A C 1
ATOM 2711 O O . SER A 1 336 ? 21.952 5.089 -21.850 1.00 79.69 336 SER A O 1
ATOM 2713 N N . THR A 1 337 ? 21.641 2.873 -21.778 1.00 76.19 337 THR A N 1
ATOM 2714 C CA . THR A 1 337 ? 21.880 2.721 -20.331 1.00 76.19 337 THR A CA 1
ATOM 2715 C C . THR A 1 337 ? 23.361 2.696 -19.946 1.00 76.19 337 THR A C 1
ATOM 2717 O O . THR A 1 337 ? 23.672 2.747 -18.760 1.00 76.19 337 THR A O 1
ATOM 2720 N N . GLY A 1 338 ? 24.287 2.595 -20.908 1.00 79.62 338 GLY A N 1
ATOM 2721 C CA . GLY A 1 338 ? 25.731 2.531 -20.648 1.00 79.62 338 GLY A CA 1
ATOM 2722 C C . GLY A 1 338 ? 26.233 1.199 -20.071 1.00 79.62 338 GLY A C 1
ATOM 2723 O O . GLY A 1 338 ? 27.422 1.071 -19.803 1.00 79.62 338 GLY A O 1
ATOM 2724 N N . ILE A 1 33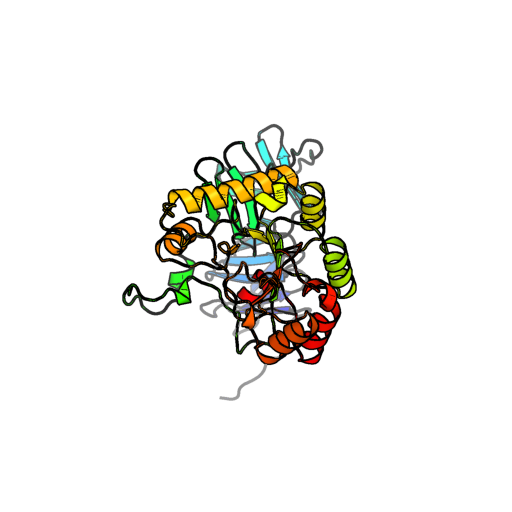9 ? 25.352 0.205 -19.907 1.00 82.94 339 ILE A N 1
ATOM 2725 C CA . ILE A 1 339 ? 25.651 -1.127 -19.346 1.00 82.94 339 ILE A CA 1
ATOM 2726 C C . ILE A 1 339 ? 25.103 -2.254 -20.233 1.00 82.94 339 ILE A C 1
ATOM 2728 O O . ILE A 1 339 ? 24.537 -3.236 -19.759 1.00 82.94 339 ILE A O 1
ATOM 2732 N N . ARG A 1 340 ? 25.253 -2.101 -21.553 1.00 83.62 340 ARG A N 1
ATOM 2733 C CA . ARG A 1 340 ? 24.723 -3.037 -22.560 1.00 83.62 340 ARG A CA 1
ATOM 2734 C C . ARG A 1 340 ? 25.179 -4.484 -22.349 1.00 83.62 340 ARG A C 1
ATOM 2736 O O . ARG A 1 340 ? 24.411 -5.395 -22.629 1.00 83.62 340 ARG A O 1
ATOM 2743 N N . ASP A 1 341 ? 26.390 -4.691 -21.841 1.00 87.38 341 ASP A N 1
ATOM 2744 C CA . ASP A 1 341 ? 26.953 -6.030 -21.612 1.00 87.38 341 ASP A CA 1
ATOM 2745 C C . ASP A 1 341 ? 26.202 -6.824 -20.529 1.00 87.38 341 ASP A C 1
ATOM 2747 O O . ASP A 1 341 ? 26.361 -8.035 -20.431 1.00 87.38 341 ASP A O 1
ATOM 2751 N N . MET A 1 342 ? 25.361 -6.153 -19.734 1.00 89.94 342 MET A N 1
ATOM 2752 C CA . MET A 1 342 ? 24.477 -6.771 -18.742 1.00 89.94 342 MET A CA 1
ATOM 2753 C C . MET A 1 342 ? 23.058 -7.016 -19.284 1.00 89.94 342 MET A C 1
ATOM 2755 O O . MET A 1 342 ? 22.165 -7.374 -18.519 1.00 89.94 342 MET A O 1
ATOM 2759 N N . TYR A 1 343 ? 22.816 -6.792 -20.582 1.00 92.75 343 TYR A N 1
ATOM 2760 C CA . TYR A 1 343 ? 21.525 -7.072 -21.205 1.00 92.75 343 TYR A CA 1
ATOM 2761 C C . TYR A 1 343 ? 21.233 -8.578 -21.206 1.00 92.75 343 TYR A C 1
ATOM 2763 O O . TYR A 1 343 ? 22.046 -9.382 -21.658 1.00 92.75 343 TYR A O 1
ATOM 2771 N N . MET A 1 344 ? 20.037 -8.936 -20.746 1.00 93.06 344 MET A N 1
ATOM 2772 C CA . MET A 1 344 ? 19.537 -10.306 -20.629 1.00 93.06 344 MET A CA 1
ATOM 2773 C C . MET A 1 344 ? 18.130 -10.390 -21.227 1.00 93.06 344 MET A C 1
ATOM 2775 O O . MET A 1 344 ? 17.371 -9.415 -21.135 1.00 93.06 344 MET A O 1
ATOM 2779 N N . ARG A 1 345 ? 17.772 -11.532 -21.828 1.00 95.12 345 ARG A N 1
ATOM 2780 C CA . ARG A 1 345 ? 16.407 -11.786 -22.323 1.00 95.12 345 ARG A CA 1
ATOM 2781 C C . ARG A 1 345 ? 15.478 -12.162 -21.178 1.00 95.12 345 ARG A C 1
ATOM 2783 O O . ARG A 1 345 ? 15.936 -12.541 -20.106 1.00 95.12 345 ARG A O 1
ATOM 2790 N N . SER A 1 346 ? 14.169 -12.072 -21.401 1.00 94.75 346 SER A N 1
ATOM 2791 C CA . SER A 1 346 ? 13.155 -12.309 -20.364 1.00 94.75 346 SER A CA 1
ATOM 2792 C C . SER A 1 346 ? 13.319 -13.647 -19.632 1.00 94.75 346 SER A C 1
ATOM 2794 O O . SER A 1 346 ? 13.177 -13.672 -18.415 1.00 94.75 346 SER A O 1
ATOM 2796 N N . ALA A 1 347 ? 13.697 -14.726 -20.327 1.00 96.31 347 ALA A N 1
ATOM 2797 C CA . ALA A 1 347 ? 13.963 -16.025 -19.704 1.00 96.31 347 ALA A CA 1
ATOM 2798 C C . ALA A 1 347 ? 15.158 -15.985 -18.729 1.00 96.31 347 ALA A C 1
ATOM 2800 O O . ALA A 1 347 ? 15.024 -16.412 -17.585 1.00 96.31 347 ALA A O 1
ATOM 2801 N N . ASP A 1 348 ? 16.282 -15.393 -19.143 1.00 97.31 348 ASP A N 1
ATOM 2802 C CA . ASP A 1 348 ? 17.481 -15.252 -18.303 1.00 97.31 348 ASP A CA 1
ATOM 2803 C C . ASP A 1 348 ? 17.211 -14.335 -17.093 1.00 97.31 348 ASP A C 1
ATOM 2805 O O . ASP A 1 348 ? 17.723 -14.560 -15.997 1.00 97.31 348 ASP A O 1
ATOM 2809 N N . LEU A 1 349 ? 16.368 -13.305 -17.271 1.00 97.25 349 LEU A N 1
ATOM 2810 C CA . LEU A 1 349 ? 15.920 -12.438 -16.175 1.00 97.25 349 LEU A CA 1
ATOM 2811 C C . LEU A 1 349 ? 15.116 -13.230 -15.129 1.00 97.25 349 LEU A C 1
ATOM 2813 O O . LEU A 1 349 ? 15.280 -12.990 -13.934 1.00 97.25 349 LEU A O 1
ATOM 2817 N N . VAL A 1 350 ? 14.260 -14.169 -15.553 1.00 98.00 350 VAL A N 1
ATOM 2818 C CA . VAL A 1 350 ? 13.516 -15.046 -14.631 1.00 98.00 350 VAL A CA 1
ATOM 2819 C C . VAL A 1 350 ? 14.473 -15.949 -13.858 1.00 98.00 350 VAL A C 1
ATOM 2821 O O . VAL A 1 350 ? 14.380 -16.004 -12.634 1.00 98.00 350 VAL A O 1
ATOM 2824 N N . GLU A 1 351 ? 15.408 -16.615 -14.540 1.00 97.56 351 GLU A N 1
ATOM 2825 C CA . GLU A 1 351 ? 16.405 -17.480 -13.892 1.00 97.56 351 GLU A CA 1
ATOM 2826 C C . GLU A 1 351 ? 17.214 -16.708 -12.849 1.00 97.56 351 GLU A C 1
ATOM 2828 O O . GLU A 1 351 ? 17.276 -17.118 -11.690 1.00 97.56 351 GLU A O 1
ATOM 2833 N N . ARG A 1 352 ? 17.715 -15.525 -13.216 1.00 97.31 352 ARG A N 1
ATOM 2834 C CA . ARG A 1 352 ? 18.419 -14.619 -12.304 1.00 97.31 352 ARG A CA 1
ATOM 2835 C C . ARG A 1 352 ? 17.611 -14.314 -11.043 1.00 97.31 352 ARG A C 1
ATOM 2837 O O . ARG A 1 352 ? 18.140 -14.384 -9.937 1.00 97.31 352 ARG A O 1
ATOM 2844 N N . VAL A 1 353 ? 16.333 -13.961 -11.193 1.00 97.94 353 VAL A N 1
ATOM 2845 C CA . VAL A 1 353 ? 15.475 -13.660 -10.038 1.00 97.94 353 VAL A CA 1
ATOM 2846 C C . VAL A 1 353 ? 15.317 -14.886 -9.143 1.00 97.94 353 VAL A C 1
ATOM 2848 O O . VAL A 1 353 ? 15.393 -14.753 -7.924 1.00 97.94 353 VAL A O 1
ATOM 2851 N N . LEU A 1 354 ? 15.119 -16.071 -9.721 1.00 97.75 354 LEU A N 1
ATOM 2852 C CA . LEU A 1 354 ? 14.956 -17.314 -8.964 1.00 97.75 354 LEU A CA 1
ATOM 2853 C C . LEU A 1 354 ? 16.251 -17.773 -8.272 1.00 97.75 354 LEU A C 1
ATOM 2855 O O . LEU A 1 354 ? 16.175 -18.435 -7.237 1.00 97.75 354 LEU A O 1
ATOM 2859 N N . GLU A 1 355 ? 17.420 -17.411 -8.800 1.00 97.50 355 GLU A N 1
ATOM 2860 C CA . GLU A 1 355 ? 18.718 -17.646 -8.156 1.00 97.50 355 GLU A CA 1
ATOM 2861 C C . GLU A 1 355 ? 18.970 -16.693 -6.977 1.00 97.50 355 GLU A C 1
ATOM 2863 O O . GLU A 1 355 ? 19.479 -17.112 -5.933 1.00 97.50 355 GLU A O 1
ATOM 2868 N N . ASP A 1 356 ? 18.591 -15.421 -7.125 1.00 97.06 356 ASP A N 1
ATOM 2869 C CA . ASP A 1 356 ? 18.877 -14.374 -6.139 1.00 97.06 356 ASP A CA 1
ATOM 2870 C C . ASP A 1 356 ? 17.818 -14.281 -5.022 1.00 97.06 356 ASP A C 1
ATOM 2872 O O . ASP A 1 356 ? 18.110 -13.776 -3.930 1.00 97.06 356 ASP A O 1
ATOM 2876 N N . VAL A 1 357 ? 16.591 -14.762 -5.264 1.00 97.19 357 VAL A N 1
ATOM 2877 C CA . VAL A 1 357 ? 15.460 -14.611 -4.335 1.00 97.19 357 VAL A CA 1
ATOM 2878 C C . VAL A 1 357 ? 15.692 -15.307 -2.995 1.00 97.19 357 VAL A C 1
ATOM 2880 O O . VAL A 1 357 ? 16.137 -16.453 -2.893 1.00 97.19 357 VAL A O 1
ATOM 2883 N N . ARG A 1 358 ? 15.318 -14.609 -1.922 1.00 95.75 358 ARG A N 1
ATOM 2884 C CA . ARG A 1 358 ? 15.356 -15.098 -0.543 1.00 95.75 358 ARG A CA 1
ATOM 2885 C C . ARG A 1 358 ? 14.026 -14.794 0.148 1.00 95.75 358 ARG A C 1
ATOM 2887 O O . ARG A 1 358 ? 13.292 -13.907 -0.288 1.00 95.75 358 ARG A O 1
ATOM 2894 N N . PRO A 1 359 ? 13.708 -15.461 1.272 1.00 95.50 359 PRO A N 1
ATOM 2895 C CA . PRO A 1 359 ? 12.571 -15.061 2.096 1.00 95.50 359 PRO A CA 1
ATOM 2896 C C . PRO A 1 359 ? 12.660 -13.570 2.419 1.00 95.50 359 PRO A C 1
ATOM 2898 O O . PRO A 1 359 ? 13.735 -13.089 2.768 1.00 95.50 359 PRO A O 1
ATOM 2901 N N . GLY A 1 360 ? 11.577 -12.825 2.246 1.00 94.50 360 GLY A N 1
ATOM 2902 C CA . GLY A 1 360 ? 11.531 -11.381 2.440 1.00 94.50 360 GLY A CA 1
ATOM 2903 C C . GLY A 1 360 ? 11.893 -10.535 1.213 1.00 94.50 360 GLY A C 1
ATOM 2904 O O . GLY A 1 360 ? 11.793 -9.317 1.308 1.00 94.50 360 GLY A O 1
ATOM 2905 N N . SER A 1 361 ? 12.332 -11.108 0.089 1.00 97.19 361 SER A N 1
ATOM 2906 C CA . SER A 1 361 ? 12.767 -10.305 -1.062 1.00 97.19 361 SER A CA 1
ATOM 2907 C C . SER A 1 361 ? 11.637 -9.465 -1.670 1.00 97.19 361 SER A C 1
ATOM 2909 O O . SER A 1 361 ? 10.503 -9.926 -1.809 1.00 97.19 361 SER A O 1
ATOM 2911 N N . ILE A 1 362 ? 11.984 -8.239 -2.069 1.00 97.94 362 ILE A N 1
ATOM 2912 C CA . ILE A 1 362 ? 11.157 -7.342 -2.886 1.00 97.94 362 ILE A CA 1
ATOM 2913 C C . ILE A 1 362 ? 11.758 -7.319 -4.292 1.00 97.94 362 ILE A C 1
ATOM 2915 O O . ILE A 1 362 ? 12.943 -7.002 -4.447 1.00 97.94 362 ILE A O 1
ATOM 2919 N N . ILE A 1 363 ? 10.950 -7.673 -5.290 1.00 98.31 363 ILE A N 1
ATOM 2920 C CA . ILE A 1 363 ? 11.371 -7.925 -6.671 1.00 98.31 363 ILE A CA 1
ATOM 2921 C C . ILE A 1 363 ? 10.580 -6.993 -7.603 1.00 98.31 363 ILE A C 1
ATOM 2923 O O . ILE A 1 363 ? 9.371 -7.180 -7.766 1.00 98.31 363 ILE A O 1
ATOM 2927 N N . PRO A 1 364 ? 11.221 -5.985 -8.213 1.00 97.62 364 PRO A N 1
ATOM 2928 C CA . PRO A 1 364 ? 10.556 -5.053 -9.108 1.00 97.62 364 PRO A CA 1
ATOM 2929 C C . PRO A 1 364 ? 10.417 -5.590 -10.533 1.00 97.62 364 PRO A C 1
ATOM 2931 O O . PRO A 1 364 ? 11.368 -6.110 -11.098 1.00 97.62 364 PRO A O 1
ATOM 2934 N N . VAL A 1 365 ? 9.258 -5.380 -11.148 1.00 97.00 365 VAL A N 1
ATOM 2935 C CA . VAL A 1 365 ? 8.972 -5.672 -12.556 1.00 97.00 365 VAL A CA 1
ATOM 2936 C C . VAL A 1 365 ? 8.473 -4.392 -13.216 1.00 97.00 365 VAL A C 1
ATOM 2938 O O . VAL A 1 365 ? 7.517 -3.764 -12.762 1.00 97.00 365 VAL A O 1
ATOM 2941 N N . ARG A 1 366 ? 9.115 -3.958 -14.292 1.00 95.12 366 ARG A N 1
ATOM 2942 C CA . ARG A 1 366 ? 8.734 -2.753 -15.023 1.00 95.12 366 ARG A CA 1
ATOM 2943 C C . ARG A 1 366 ? 7.619 -3.053 -16.018 1.00 95.12 366 ARG A C 1
ATOM 2945 O O . ARG A 1 366 ? 7.728 -3.969 -16.823 1.00 95.12 366 ARG A O 1
ATOM 2952 N N . ILE A 1 367 ? 6.576 -2.227 -15.992 1.00 94.25 367 ILE A N 1
ATOM 2953 C CA . ILE A 1 367 ? 5.497 -2.216 -16.985 1.00 94.25 367 ILE A CA 1
ATOM 2954 C C . ILE A 1 367 ? 5.828 -1.216 -18.097 1.00 94.25 367 ILE A C 1
ATOM 2956 O O . ILE A 1 367 ? 6.555 -0.237 -17.884 1.00 94.25 367 ILE A O 1
ATOM 2960 N N . GLY A 1 368 ? 5.278 -1.446 -19.289 1.00 91.94 368 GLY A N 1
ATOM 2961 C CA . GLY A 1 368 ? 5.468 -0.574 -20.436 1.00 91.94 368 GLY A CA 1
ATOM 2962 C C . GLY A 1 368 ? 6.747 -0.877 -21.215 1.00 91.94 368 GLY A C 1
ATOM 2963 O O . GLY A 1 368 ? 7.377 -1.920 -21.060 1.00 91.94 368 GLY A O 1
ATOM 2964 N N . ARG A 1 369 ? 7.137 0.059 -22.084 1.00 87.94 369 ARG A N 1
ATOM 2965 C CA . ARG A 1 369 ? 8.342 -0.042 -22.913 1.00 87.94 369 ARG A CA 1
ATOM 2966 C C . ARG A 1 369 ? 9.442 0.859 -22.324 1.00 87.94 369 ARG A C 1
ATOM 2968 O O . ARG A 1 369 ? 9.488 2.028 -22.691 1.00 87.94 369 ARG A O 1
ATOM 2975 N N . PRO A 1 370 ? 10.346 0.351 -21.452 1.00 75.81 370 PRO A N 1
ATOM 2976 C CA . PRO A 1 370 ? 11.508 1.102 -20.943 1.00 75.81 370 PRO A CA 1
ATOM 2977 C C . PRO A 1 370 ? 12.433 1.700 -22.008 1.00 75.81 370 PRO A C 1
ATOM 2979 O O . PRO A 1 370 ? 13.266 2.546 -21.692 1.00 75.81 370 PRO A O 1
ATOM 2982 N N . GLY A 1 371 ? 12.316 1.195 -23.231 1.00 84.12 371 GLY A N 1
ATOM 2983 C CA . GLY A 1 371 ? 13.149 1.443 -24.393 1.00 84.12 371 GLY A CA 1
ATOM 2984 C C . GLY A 1 371 ? 13.128 0.195 -25.274 1.00 84.12 371 GLY A C 1
ATOM 2985 O O . GLY A 1 371 ? 12.300 -0.706 -25.075 1.00 84.12 371 GLY A O 1
ATOM 2986 N N . GLU A 1 372 ? 14.027 0.131 -26.249 1.00 88.00 372 GLU A N 1
ATOM 2987 C CA . GLU A 1 372 ? 14.090 -1.010 -27.161 1.00 88.00 372 GLU A CA 1
ATOM 2988 C C . GLU A 1 372 ? 14.691 -2.238 -26.456 1.00 88.00 372 GLU A C 1
ATOM 2990 O O . GLU A 1 372 ? 15.795 -2.206 -25.903 1.00 88.00 372 GLU A O 1
ATOM 2995 N N . ARG A 1 373 ? 13.919 -3.326 -26.444 1.00 91.62 373 ARG A N 1
ATOM 2996 C CA . ARG A 1 373 ? 14.288 -4.654 -25.945 1.00 91.62 373 ARG A CA 1
ATOM 2997 C C . ARG A 1 373 ? 13.671 -5.701 -26.874 1.00 91.62 373 ARG A C 1
ATOM 2999 O O . ARG A 1 373 ? 12.601 -5.450 -27.426 1.00 91.62 373 ARG A O 1
ATOM 3006 N N . ASP A 1 374 ? 14.321 -6.857 -27.011 1.00 90.75 374 ASP A N 1
ATOM 3007 C CA . ASP A 1 374 ? 13.786 -7.991 -27.781 1.00 90.75 374 ASP A CA 1
ATOM 3008 C C . ASP A 1 374 ? 12.502 -8.546 -27.138 1.00 90.75 374 ASP A C 1
ATOM 3010 O O . ASP A 1 374 ? 11.544 -8.884 -27.831 1.00 90.75 374 ASP A O 1
ATOM 3014 N N . ASP A 1 375 ? 12.494 -8.613 -25.806 1.00 93.50 375 ASP A N 1
ATOM 3015 C CA . ASP A 1 375 ? 11.391 -9.054 -24.959 1.00 93.50 375 ASP A CA 1
ATOM 3016 C C . ASP A 1 375 ? 11.417 -8.348 -23.584 1.00 93.50 375 ASP A C 1
ATOM 3018 O O . ASP A 1 375 ? 12.390 -7.673 -23.202 1.00 93.50 375 ASP A O 1
ATOM 3022 N N . TYR A 1 376 ? 10.320 -8.478 -22.835 1.00 94.62 376 TYR A N 1
ATOM 3023 C CA . TYR A 1 376 ? 10.123 -7.815 -21.543 1.00 94.62 376 TYR A CA 1
ATOM 3024 C C . TYR A 1 376 ? 9.787 -8.821 -20.442 1.00 94.62 376 TYR A C 1
ATOM 3026 O O . TYR A 1 376 ? 9.030 -9.760 -20.666 1.00 94.62 376 TYR A O 1
ATOM 3034 N N . LEU A 1 377 ? 10.302 -8.596 -19.228 1.00 96.06 377 LEU A N 1
ATOM 3035 C CA . LEU A 1 377 ? 10.121 -9.513 -18.095 1.00 96.06 377 LEU A CA 1
ATOM 3036 C C . LEU A 1 377 ? 8.644 -9.791 -17.779 1.00 96.06 377 LEU A C 1
ATOM 3038 O O . LEU A 1 377 ? 8.281 -10.932 -17.516 1.00 96.06 377 LEU A O 1
ATOM 3042 N N . PHE A 1 378 ? 7.775 -8.778 -17.869 1.00 95.31 378 PHE A N 1
ATOM 3043 C CA . PHE A 1 378 ? 6.341 -8.946 -17.609 1.00 95.31 378 PHE A CA 1
ATOM 3044 C C . PHE A 1 378 ? 5.654 -9.947 -18.556 1.00 95.31 378 PHE A C 1
ATOM 3046 O O . PHE A 1 378 ? 4.586 -10.449 -18.222 1.00 95.31 378 PHE A O 1
ATOM 3053 N N . GLN A 1 379 ? 6.249 -10.257 -19.715 1.00 96.00 379 GLN A N 1
ATOM 3054 C CA . GLN A 1 379 ? 5.725 -11.256 -20.654 1.00 96.00 379 GLN A CA 1
ATOM 3055 C C . GLN A 1 379 ? 5.945 -12.696 -20.167 1.00 96.00 379 GLN A C 1
ATOM 3057 O O . GLN A 1 379 ? 5.258 -13.591 -20.640 1.00 96.00 379 GLN A O 1
ATOM 3062 N N . MET A 1 380 ? 6.872 -12.907 -19.226 1.00 96.62 380 MET A N 1
ATOM 3063 C CA . MET A 1 380 ? 7.178 -14.200 -18.595 1.00 96.62 380 MET A CA 1
ATOM 3064 C C . MET A 1 380 ? 6.725 -14.232 -17.125 1.00 96.62 380 MET A C 1
ATOM 3066 O O . MET A 1 380 ? 7.286 -14.957 -16.299 1.00 96.62 380 MET A O 1
ATOM 3070 N N . LEU A 1 381 ? 5.750 -13.392 -16.762 1.00 97.75 381 LEU A N 1
ATOM 3071 C CA . LEU A 1 381 ? 5.302 -13.245 -15.377 1.00 97.75 381 LEU A CA 1
ATOM 3072 C C . LEU A 1 381 ? 4.728 -14.553 -14.811 1.00 97.75 381 LEU A C 1
ATOM 3074 O O . LEU A 1 381 ? 4.953 -14.862 -13.645 1.00 97.75 381 LEU A O 1
ATOM 3078 N N . ASP A 1 382 ? 4.020 -15.327 -15.627 1.00 97.44 382 ASP A N 1
ATOM 3079 C CA . ASP A 1 382 ? 3.493 -16.644 -15.269 1.00 97.44 382 ASP A CA 1
ATOM 3080 C C . ASP A 1 382 ? 4.613 -17.623 -14.882 1.00 97.44 382 ASP A C 1
ATOM 3082 O O . ASP A 1 382 ? 4.535 -18.282 -13.843 1.00 97.44 382 ASP A O 1
ATOM 3086 N N . LEU A 1 383 ? 5.696 -17.677 -15.663 1.00 97.81 383 LEU A N 1
ATOM 3087 C CA . LEU A 1 383 ? 6.874 -18.490 -15.365 1.00 97.81 383 LEU A CA 1
ATOM 3088 C C . LEU A 1 383 ? 7.556 -18.036 -14.075 1.00 97.81 383 LEU A C 1
ATOM 3090 O O . LEU A 1 383 ? 7.903 -18.880 -13.246 1.00 97.81 383 LEU A O 1
ATOM 3094 N N . LEU A 1 384 ? 7.702 -16.724 -13.875 1.00 98.31 384 LEU A N 1
ATOM 3095 C CA . LEU A 1 384 ? 8.279 -16.177 -12.649 1.00 98.31 384 LEU A CA 1
ATOM 3096 C C . LEU A 1 384 ? 7.437 -16.541 -11.418 1.00 98.31 384 LEU A C 1
ATOM 3098 O O . LEU A 1 384 ? 7.979 -17.039 -10.432 1.00 98.31 384 LEU A O 1
ATOM 3102 N N . ILE A 1 385 ? 6.117 -16.343 -11.484 1.00 98.50 385 ILE A N 1
ATOM 3103 C CA . ILE A 1 385 ? 5.189 -16.696 -10.402 1.00 98.50 385 ILE A CA 1
ATOM 3104 C C . ILE A 1 385 ? 5.272 -18.195 -10.107 1.00 98.50 385 ILE A C 1
ATOM 3106 O O . ILE A 1 385 ? 5.480 -18.578 -8.959 1.00 98.50 385 ILE A O 1
ATOM 3110 N N . ASN A 1 386 ? 5.180 -19.048 -11.130 1.00 98.12 386 ASN A N 1
ATOM 3111 C CA . ASN A 1 386 ? 5.292 -20.497 -10.956 1.00 98.12 386 ASN A CA 1
ATOM 3112 C C . ASN A 1 386 ? 6.632 -20.896 -10.324 1.00 98.12 386 ASN A C 1
ATOM 3114 O O . ASN A 1 386 ? 6.661 -21.761 -9.451 1.00 98.12 386 ASN A O 1
ATOM 3118 N N . GLY A 1 387 ? 7.737 -20.267 -10.733 1.00 98.06 387 GLY A N 1
ATOM 3119 C CA . GLY A 1 387 ? 9.059 -20.500 -10.155 1.00 98.06 387 GLY A CA 1
ATOM 3120 C C . GLY A 1 387 ? 9.115 -20.160 -8.664 1.00 98.06 387 GLY A C 1
ATOM 3121 O O . GLY A 1 387 ? 9.595 -20.967 -7.867 1.00 98.06 387 GLY A O 1
ATOM 3122 N N . LEU A 1 388 ? 8.560 -19.010 -8.271 1.00 98.12 388 LEU A N 1
ATOM 3123 C CA . LEU A 1 388 ? 8.486 -18.589 -6.870 1.00 98.12 388 LEU A CA 1
ATOM 3124 C C . LEU A 1 388 ? 7.602 -19.531 -6.039 1.00 98.12 388 LEU A C 1
ATOM 3126 O O . LEU A 1 388 ? 8.039 -20.016 -4.993 1.00 98.12 388 LEU A O 1
ATOM 3130 N N . LEU A 1 389 ? 6.405 -19.861 -6.531 1.00 97.50 389 LEU A N 1
ATOM 3131 C CA . LEU A 1 389 ? 5.484 -20.778 -5.854 1.00 97.50 389 LEU A CA 1
ATOM 3132 C C . LEU A 1 389 ? 6.102 -22.178 -5.688 1.00 97.50 389 LEU A C 1
ATOM 3134 O O . LEU A 1 389 ? 6.056 -22.753 -4.601 1.00 97.50 389 LEU A O 1
ATOM 3138 N N . ASN A 1 390 ? 6.765 -22.705 -6.722 1.00 97.31 390 ASN A N 1
ATOM 3139 C CA . ASN A 1 390 ? 7.477 -23.988 -6.654 1.00 97.31 390 ASN A CA 1
ATOM 3140 C C . ASN A 1 390 ? 8.678 -23.952 -5.691 1.00 97.31 390 ASN A C 1
ATOM 3142 O O . ASN A 1 390 ? 9.016 -24.971 -5.089 1.00 97.31 390 ASN A O 1
ATOM 3146 N N . GLY A 1 391 ? 9.300 -22.783 -5.497 1.00 95.44 391 GLY A N 1
ATOM 3147 C CA . GLY A 1 391 ? 10.311 -22.541 -4.459 1.00 95.44 391 GLY A CA 1
ATOM 3148 C C . GLY A 1 391 ? 9.754 -22.529 -3.023 1.00 95.44 391 GLY A C 1
ATOM 3149 O O . GLY A 1 391 ? 10.522 -22.462 -2.049 1.00 95.44 391 GLY A O 1
ATOM 3150 N N . GLY A 1 392 ? 8.428 -22.627 -2.886 1.00 95.62 392 GLY A N 1
ATOM 3151 C CA . GLY A 1 392 ? 7.689 -22.560 -1.632 1.00 95.62 392 GLY A CA 1
ATOM 3152 C C . GLY A 1 392 ? 7.550 -21.137 -1.105 1.00 95.62 392 GLY A C 1
ATOM 3153 O O . GLY A 1 392 ? 7.548 -20.967 0.113 1.00 95.62 392 GLY A O 1
ATOM 3154 N N . TYR A 1 393 ? 7.539 -20.137 -1.993 1.00 96.88 393 TYR A N 1
ATOM 3155 C CA . TYR A 1 393 ? 7.323 -18.745 -1.622 1.00 96.88 393 TYR A CA 1
ATOM 3156 C C . TYR A 1 393 ? 5.856 -18.337 -1.758 1.00 96.88 393 TYR A C 1
ATOM 3158 O O . TYR A 1 393 ? 5.250 -18.584 -2.796 1.00 96.88 393 TYR A O 1
ATOM 3166 N N . ASP A 1 394 ? 5.334 -17.629 -0.762 1.00 96.50 394 ASP A N 1
ATOM 3167 C CA . ASP A 1 394 ? 4.054 -16.927 -0.846 1.00 96.50 394 ASP A CA 1
ATOM 3168 C C . ASP A 1 394 ? 4.283 -15.505 -1.369 1.00 96.50 394 ASP A C 1
ATOM 3170 O O . ASP A 1 394 ? 5.157 -14.782 -0.879 1.00 96.50 394 ASP A O 1
ATOM 3174 N N . ILE A 1 395 ? 3.509 -15.096 -2.373 1.00 97.62 395 ILE A N 1
ATOM 3175 C CA . ILE A 1 395 ? 3.610 -13.763 -2.978 1.00 97.62 395 ILE A CA 1
ATOM 3176 C C . ILE A 1 395 ? 2.577 -12.847 -2.319 1.00 97.62 395 ILE A C 1
ATOM 3178 O O . ILE A 1 395 ? 1.381 -13.119 -2.387 1.00 97.62 395 ILE A O 1
ATOM 3182 N N . VAL A 1 396 ? 3.048 -11.762 -1.704 1.00 96.31 396 VAL A N 1
ATOM 3183 C CA . VAL A 1 396 ? 2.241 -10.844 -0.883 1.00 96.31 396 VAL A CA 1
ATOM 3184 C C . VAL A 1 396 ? 2.492 -9.378 -1.258 1.00 96.31 396 VAL A C 1
ATOM 3186 O O . VAL A 1 396 ? 3.486 -9.049 -1.923 1.00 96.31 396 VAL A O 1
ATOM 3189 N N . THR A 1 397 ? 1.621 -8.464 -0.819 1.00 97.00 397 THR A N 1
ATOM 3190 C CA . THR A 1 397 ? 1.878 -7.019 -0.980 1.00 97.00 397 THR A CA 1
ATOM 3191 C C . THR A 1 397 ? 3.039 -6.558 -0.093 1.00 97.00 397 THR A C 1
ATOM 3193 O O . THR A 1 397 ? 3.446 -7.244 0.848 1.00 97.00 397 THR A O 1
ATOM 3196 N N . VAL A 1 398 ? 3.585 -5.372 -0.361 1.00 95.25 398 VAL A N 1
ATOM 3197 C CA . VAL A 1 398 ? 4.632 -4.770 0.480 1.00 95.25 398 VAL A CA 1
ATOM 3198 C C . VAL A 1 398 ? 4.131 -4.544 1.911 1.00 95.25 398 VAL A C 1
ATOM 3200 O O . VAL A 1 398 ? 4.873 -4.819 2.857 1.00 95.25 398 VAL A O 1
ATOM 3203 N N . GLY A 1 399 ? 2.881 -4.105 2.091 1.00 91.38 399 GLY A N 1
ATOM 3204 C CA . GLY A 1 399 ? 2.294 -3.927 3.424 1.00 91.38 399 GLY A CA 1
ATOM 3205 C C . GLY A 1 399 ? 2.180 -5.237 4.211 1.00 91.38 399 GLY A C 1
ATOM 3206 O O . GLY A 1 399 ? 2.603 -5.331 5.368 1.00 91.38 399 GLY A O 1
ATOM 3207 N N . GLU A 1 400 ? 1.710 -6.304 3.563 1.00 90.94 400 GLU A N 1
ATOM 3208 C CA . GLU A 1 400 ? 1.652 -7.645 4.160 1.00 90.94 400 GLU A CA 1
ATOM 3209 C C . GLU A 1 400 ? 3.052 -8.175 4.506 1.00 90.94 400 GLU A C 1
ATOM 3211 O O . GLU A 1 400 ? 3.276 -8.701 5.603 1.00 90.94 400 GLU A O 1
ATOM 3216 N N . LEU A 1 401 ? 4.023 -7.967 3.610 1.00 91.06 401 LEU A N 1
ATOM 3217 C CA . LEU A 1 401 ? 5.419 -8.352 3.813 1.00 91.06 401 LEU A CA 1
ATOM 3218 C C . LEU A 1 401 ? 6.044 -7.657 5.036 1.00 91.06 401 LEU A C 1
ATOM 3220 O O . LEU A 1 401 ? 6.833 -8.265 5.766 1.00 91.06 401 LEU A O 1
ATOM 3224 N N . LYS A 1 402 ? 5.689 -6.388 5.269 1.00 85.88 402 LYS A N 1
ATOM 3225 C CA . LYS A 1 402 ? 6.168 -5.558 6.384 1.00 85.88 402 LYS A CA 1
ATOM 3226 C C . LYS A 1 402 ? 5.583 -5.984 7.732 1.00 85.88 402 LYS A C 1
ATOM 3228 O O . LYS A 1 402 ? 6.321 -6.072 8.713 1.00 85.88 402 LYS A O 1
ATOM 3233 N N . ILE A 1 403 ? 4.276 -6.243 7.806 1.00 77.62 403 ILE A N 1
ATOM 3234 C CA . ILE A 1 403 ? 3.598 -6.656 9.053 1.00 77.62 403 ILE A CA 1
ATOM 3235 C C . ILE A 1 403 ? 3.966 -8.105 9.428 1.00 77.62 403 ILE A C 1
ATOM 3237 O O . ILE A 1 403 ? 3.983 -8.471 10.611 1.00 77.62 403 ILE A O 1
ATOM 3241 N N . GLY A 1 404 ? 4.325 -8.904 8.423 1.00 63.84 404 GLY A N 1
ATOM 3242 C CA . GLY A 1 404 ? 4.467 -10.347 8.511 1.00 63.84 404 GLY A CA 1
ATOM 3243 C C . GLY A 1 404 ? 3.119 -10.987 8.216 1.00 63.84 404 GLY A C 1
ATOM 3244 O O . GLY A 1 404 ? 2.174 -10.815 8.989 1.00 63.84 404 GLY A O 1
ATOM 3245 N N . PHE A 1 405 ? 3.049 -11.710 7.099 1.00 44.09 405 PHE A N 1
ATOM 3246 C CA . PHE A 1 405 ? 1.856 -12.424 6.658 1.00 44.09 405 PHE A CA 1
ATOM 3247 C C . PHE A 1 405 ? 1.323 -13.316 7.790 1.00 44.09 405 PHE A C 1
ATOM 3249 O O . PHE A 1 405 ? 2.081 -14.052 8.432 1.00 44.09 405 PHE A O 1
ATOM 3256 N N . ARG A 1 406 ? 0.031 -13.185 8.091 1.00 43.41 406 ARG A N 1
ATOM 3257 C CA . ARG A 1 406 ? -0.686 -14.020 9.057 1.00 43.41 406 ARG A CA 1
ATOM 3258 C C . ARG A 1 406 ? -1.864 -14.632 8.315 1.00 43.41 406 ARG A C 1
ATOM 3260 O O . ARG A 1 406 ? -2.724 -13.874 7.876 1.00 43.41 406 ARG A O 1
ATOM 3267 N N . ASP A 1 407 ? -1.839 -15.956 8.190 1.00 33.22 407 ASP A N 1
ATOM 3268 C CA . ASP A 1 407 ? -2.913 -16.779 7.616 1.00 33.22 407 ASP A CA 1
ATOM 3269 C C . ASP A 1 407 ? -4.283 -16.539 8.270 1.00 33.22 407 ASP A C 1
ATOM 3271 O O . ASP A 1 407 ? -4.330 -16.318 9.511 1.00 33.22 407 ASP A O 1
#

Foldseek 3Di:
DDPDDDDDPDPQFPDWDAAPVRQWIWTDHQFFIFIAGPVVRDTPDTGGDNAFDDWDAPHPQWIFTDGPFWTWIQGPVDRDIFTQDTNDFPDWAAAPVRWIWTDTPNWIWTQDPVVRGIDTDPDPPDVRGDDDDQDDPAWGWDDDPNFIWIFGLVQFFIDTPPDDPPPVCVVPDDDDDDDDPPPPVVQELQFFDQPQFQAEAEEEEQAAFQALVVVLLVLCVVVVHAHEYAHELNSCVVCLVSLQVVLVSPHAYAHQWHHQDDPVDPVDDPALSRLRVRRSVSQVSSCVSHVDGHPLEYAYRVNDDDPRNSVSSVVRVHRYYHFQAELVQLDACVCPVVPNVPDDALVVSLVSCLVRDGRGGYYYAYGGDSDHDPHGNSVCVNVSVVSCVVVVYHYHYPSCSHVPPDD

Mean predicted aligned error: 11.39 Å